Protein AF-0000000079287918 (afdb_homodimer)

pLDDT: mean 84.39, std 10.65, range [35.62, 96.44]

Organism: Patiria miniata (NCBI:txid46514)

Structure (mmCIF, N/CA/C/O backbone):
data_AF-0000000079287918-model_v1
#
loop_
_entity.id
_entity.type
_entity.pdbx_description
1 polymer 'Uncharacterized protein'
#
loop_
_atom_site.group_PDB
_atom_site.id
_atom_site.type_symbol
_atom_site.label_atom_id
_atom_site.label_alt_id
_atom_site.label_comp_id
_atom_site.label_asym_id
_atom_site.label_entity_id
_atom_site.label_seq_id
_atom_site.pdbx_PDB_ins_code
_atom_site.Cartn_x
_atom_site.Cartn_y
_atom_site.Cartn_z
_atom_site.occupancy
_atom_site.B_iso_or_equiv
_atom_site.auth_seq_id
_atom_site.auth_comp_id
_atom_site.auth_asym_id
_atom_site.auth_atom_id
_atom_site.pdbx_PDB_model_num
ATOM 1 N N . MET A 1 1 ? -11.016 22.094 -7.895 1 38.66 1 MET A N 1
ATOM 2 C CA . MET A 1 1 ? -9.719 22.719 -8.133 1 38.66 1 MET A CA 1
ATOM 3 C C . MET A 1 1 ? -8.586 21.797 -7.699 1 38.66 1 MET A C 1
ATOM 5 O O . MET A 1 1 ? -8.375 21.578 -6.504 1 38.66 1 MET A O 1
ATOM 9 N N . THR A 1 2 ? -8.414 20.672 -8.469 1 55.62 2 THR A N 1
ATOM 10 C CA . THR A 1 2 ? -7.309 19.766 -8.188 1 55.62 2 THR A CA 1
ATOM 11 C C . THR A 1 2 ? -5.996 20.531 -8.062 1 55.62 2 THR A C 1
ATOM 13 O O . THR A 1 2 ? -5.621 21.281 -8.977 1 55.62 2 THR A O 1
ATOM 16 N N . ASN A 1 3 ? -5.551 20.844 -6.883 1 74.25 3 ASN A N 1
ATOM 17 C CA . ASN A 1 3 ? -4.273 21.5 -6.625 1 74.25 3 ASN A CA 1
ATOM 18 C C . ASN A 1 3 ? -3.166 20.938 -7.508 1 74.25 3 ASN A C 1
ATOM 20 O O . ASN A 1 3 ? -3.07 19.719 -7.691 1 74.25 3 ASN A O 1
ATOM 24 N N . PRO A 1 4 ? -2.666 21.734 -8.422 1 83.69 4 PRO A N 1
ATOM 25 C CA . PRO A 1 4 ? -1.612 21.297 -9.344 1 83.69 4 PRO A CA 1
ATOM 26 C C . PRO A 1 4 ? -0.567 20.422 -8.664 1 83.69 4 PRO A C 1
ATOM 28 O O . PRO A 1 4 ? 0.032 19.562 -9.312 1 83.69 4 PRO A O 1
ATOM 31 N N . ARG A 1 5 ? -0.405 20.594 -7.461 1 85.5 5 ARG A N 1
ATOM 32 C CA . ARG A 1 5 ? 0.56 19.766 -6.734 1 85.5 5 ARG A CA 1
ATOM 33 C C . ARG A 1 5 ? 0.075 18.328 -6.617 1 85.5 5 ARG A C 1
ATOM 35 O O . ARG A 1 5 ? 0.863 17.391 -6.754 1 85.5 5 ARG A O 1
ATOM 42 N N . MET A 1 6 ? -1.171 18.203 -6.48 1 86.62 6 MET A N 1
ATOM 43 C CA . MET A 1 6 ? -1.747 16.859 -6.41 1 86.62 6 MET A CA 1
ATOM 44 C C . MET A 1 6 ? -1.669 16.156 -7.766 1 86.62 6 MET A C 1
ATOM 46 O O . MET A 1 6 ? -1.392 14.969 -7.836 1 86.62 6 MET A O 1
ATOM 50 N N . ALA A 1 7 ? -1.838 16.938 -8.734 1 88.38 7 ALA A N 1
ATOM 51 C CA . ALA A 1 7 ? -1.789 16.406 -10.086 1 88.38 7 ALA A CA 1
ATOM 52 C C . ALA A 1 7 ? -0.397 15.867 -10.414 1 88.38 7 ALA A C 1
ATOM 54 O O . ALA A 1 7 ? -0.258 14.883 -11.148 1 88.38 7 ALA A O 1
ATOM 55 N N . MET A 1 8 ? 0.578 16.484 -9.891 1 90.62 8 MET A N 1
ATOM 56 C CA . MET A 1 8 ? 1.954 16.078 -10.18 1 90.62 8 MET A CA 1
ATOM 57 C C . MET A 1 8 ? 2.34 14.836 -9.391 1 90.62 8 MET A C 1
ATOM 59 O O . MET A 1 8 ? 3.291 14.141 -9.75 1 90.62 8 MET A O 1
ATOM 63 N N . LEU A 1 9 ? 1.576 14.531 -8.352 1 91 9 LEU A N 1
ATOM 64 C CA . LEU A 1 9 ? 1.867 13.352 -7.547 1 91 9 LEU A CA 1
ATOM 65 C C . LEU A 1 9 ? 1.131 12.133 -8.086 1 91 9 LEU A C 1
ATOM 67 O O . LEU A 1 9 ? 1.458 10.992 -7.73 1 91 9 LEU A O 1
ATOM 71 N N . ILE A 1 10 ? 0.223 12.32 -9.039 1 91.75 10 ILE A N 1
ATOM 72 C CA . ILE A 1 10 ? -0.654 11.273 -9.562 1 91.75 10 ILE A CA 1
ATOM 73 C C . ILE A 1 10 ? 0.179 10.195 -10.25 1 91.75 10 ILE A C 1
ATOM 75 O O . ILE A 1 10 ? -0 9.008 -9.992 1 91.75 10 ILE A O 1
ATOM 79 N N . PRO A 1 11 ? 1.133 10.609 -11.047 1 93.12 11 PRO A N 1
ATOM 80 C CA . PRO A 1 11 ? 1.922 9.578 -11.719 1 93.12 11 PRO A CA 1
ATOM 81 C C . PRO A 1 11 ? 2.715 8.711 -10.75 1 93.12 11 PRO A C 1
ATOM 83 O O . PRO A 1 11 ? 2.883 7.512 -10.977 1 93.12 11 PRO A O 1
ATOM 86 N N . THR A 1 12 ? 3.158 9.273 -9.719 1 92.81 12 THR A N 1
ATOM 87 C CA . THR A 1 12 ? 3.912 8.523 -8.719 1 92.81 12 THR A CA 1
ATOM 88 C C . THR A 1 12 ? 3.002 7.551 -7.973 1 92.81 12 THR A C 1
ATOM 90 O O . THR A 1 12 ? 3.375 6.402 -7.727 1 92.81 12 THR A O 1
ATOM 93 N N . LEU A 1 13 ? 1.815 8.023 -7.734 1 92.5 13 LEU A N 1
ATOM 94 C CA . LEU A 1 13 ? 0.842 7.184 -7.051 1 92.5 13 LEU A CA 1
ATOM 95 C C . LEU A 1 13 ? 0.394 6.035 -7.945 1 92.5 13 LEU A C 1
ATOM 97 O O . LEU A 1 13 ? 0.222 4.906 -7.477 1 92.5 13 LEU A O 1
ATOM 101 N N . LEU A 1 14 ? 0.271 6.391 -9.133 1 92.56 14 LEU A N 1
ATOM 102 C CA . LEU A 1 14 ? -0.089 5.375 -10.117 1 92.56 14 LEU A CA 1
ATOM 103 C C . LEU A 1 14 ? 1.002 4.316 -10.227 1 92.56 14 LEU A C 1
ATOM 105 O O . LEU A 1 14 ? 0.708 3.119 -10.289 1 92.56 14 LEU A O 1
ATOM 109 N N . TYR A 1 15 ? 2.174 4.727 -10.195 1 93.62 15 TYR A N 1
ATOM 110 C CA . TYR A 1 15 ? 3.305 3.812 -10.32 1 93.62 15 TYR A CA 1
ATOM 111 C C . TYR A 1 15 ? 3.361 2.857 -9.133 1 93.62 15 TYR A C 1
ATOM 113 O O . TYR A 1 15 ? 3.729 1.689 -9.289 1 93.62 15 TYR A O 1
ATOM 121 N N . LEU A 1 16 ? 3.059 3.365 -7.965 1 90.56 16 LEU A N 1
ATOM 122 C CA . LEU A 1 16 ? 3.059 2.523 -6.773 1 90.56 16 LEU A CA 1
ATOM 123 C C . LEU A 1 16 ? 2.096 1.352 -6.938 1 90.56 16 LEU A C 1
ATOM 125 O O . LEU A 1 16 ? 2.402 0.229 -6.531 1 90.56 16 LEU A O 1
ATOM 129 N N . GLY A 1 17 ? 1.021 1.649 -7.602 1 90 17 GLY A N 1
ATOM 130 C CA . GLY A 1 17 ? 0.065 0.588 -7.871 1 90 17 GLY A CA 1
ATOM 131 C C . GLY A 1 17 ? 0.541 -0.389 -8.93 1 90 17 GLY A C 1
ATOM 132 O O . GLY A 1 17 ? 0.32 -1.596 -8.812 1 90 17 GLY A O 1
ATOM 133 N N . VAL A 1 18 ? 1.168 0.173 -9.875 1 91 18 VAL A N 1
ATOM 134 C CA . VAL A 1 18 ? 1.713 -0.637 -10.953 1 91 18 VAL A CA 1
ATOM 135 C C . VAL A 1 18 ? 2.773 -1.59 -10.406 1 91 18 VAL A C 1
ATOM 137 O O . VAL A 1 18 ? 2.787 -2.775 -10.742 1 91 18 VAL A O 1
ATOM 140 N N . ASP A 1 19 ? 3.57 -1.088 -9.562 1 89.94 19 ASP A N 1
ATOM 141 C CA . ASP A 1 19 ? 4.645 -1.877 -8.969 1 89.94 19 ASP A CA 1
ATOM 142 C C . ASP A 1 19 ? 4.082 -3.035 -8.141 1 89.94 19 ASP A C 1
ATOM 144 O O . ASP A 1 19 ? 4.586 -4.16 -8.219 1 89.94 19 ASP A O 1
ATOM 148 N N . VAL A 1 20 ? 3.02 -2.777 -7.43 1 82.69 20 VAL A N 1
ATOM 149 C CA . VAL A 1 20 ? 2.441 -3.781 -6.543 1 82.69 20 VAL A CA 1
ATOM 150 C C . VAL A 1 20 ? 1.935 -4.965 -7.359 1 82.69 20 VAL A C 1
ATOM 152 O O . VAL A 1 20 ? 2.225 -6.121 -7.035 1 82.69 20 VAL A O 1
ATOM 155 N N . MET A 1 21 ? 1.26 -4.715 -8.398 1 84.56 21 MET A N 1
ATOM 156 C CA . MET A 1 21 ? 0.684 -5.789 -9.203 1 84.56 21 MET A CA 1
ATOM 157 C C . MET A 1 21 ? 1.732 -6.402 -10.125 1 84.56 21 MET A C 1
ATOM 159 O O . MET A 1 21 ? 1.657 -7.586 -10.461 1 84.56 21 MET A O 1
ATOM 163 N N . PHE A 1 22 ? 2.654 -5.59 -10.5 1 86.75 22 PHE A N 1
ATOM 164 C CA . PHE A 1 22 ? 3.734 -6.133 -11.32 1 86.75 22 PHE A CA 1
ATOM 165 C C . PHE A 1 22 ? 4.539 -7.164 -10.531 1 86.75 22 PHE A C 1
ATOM 167 O O . PHE A 1 22 ? 4.805 -8.258 -11.031 1 86.75 22 PHE A O 1
ATOM 174 N N . MET A 1 23 ? 4.906 -6.84 -9.297 1 84.06 23 MET A N 1
ATOM 175 C CA . MET A 1 23 ? 5.691 -7.727 -8.445 1 84.06 23 MET A CA 1
ATOM 176 C C . MET A 1 23 ? 4.867 -8.93 -8 1 84.06 23 MET A C 1
ATOM 178 O O . MET A 1 23 ? 5.367 -10.055 -7.965 1 84.06 23 MET A O 1
ATOM 182 N N . GLY A 1 24 ? 3.674 -8.711 -7.73 1 77.69 24 GLY A N 1
ATOM 183 C CA . GLY A 1 24 ? 2.822 -9.773 -7.203 1 77.69 24 GLY A CA 1
ATOM 184 C C . GLY A 1 24 ? 2.312 -10.719 -8.273 1 77.69 24 GLY A C 1
ATOM 185 O O . GLY A 1 24 ? 1.97 -11.867 -7.98 1 77.69 24 GLY A O 1
ATOM 186 N N . GLY A 1 25 ? 2.342 -10.32 -9.492 1 79.69 25 GLY A N 1
ATOM 187 C CA . GLY A 1 25 ? 1.777 -11.141 -10.562 1 79.69 25 GLY A CA 1
ATOM 188 C C . GLY A 1 25 ? 2.803 -11.555 -11.594 1 79.69 25 GLY A C 1
ATOM 189 O O . GLY A 1 25 ? 3.363 -12.648 -11.516 1 79.69 25 GLY A O 1
ATOM 190 N N . HIS A 1 26 ? 3.244 -10.609 -12.32 1 77.38 26 HIS A N 1
ATOM 191 C CA . HIS A 1 26 ? 4.09 -10.93 -13.469 1 77.38 26 HIS A CA 1
ATOM 192 C C . HIS A 1 26 ? 5.473 -11.383 -13.023 1 77.38 26 HIS A C 1
ATOM 194 O O . HIS A 1 26 ? 6.012 -12.359 -13.555 1 77.38 26 HIS A O 1
ATOM 200 N N . PHE A 1 27 ? 5.953 -10.695 -12.078 1 82.56 27 PHE A N 1
ATOM 201 C CA . PHE A 1 27 ? 7.27 -11.062 -11.578 1 82.56 27 PHE A CA 1
ATOM 202 C C . PHE A 1 27 ? 7.238 -12.445 -10.938 1 82.56 27 PHE A C 1
ATOM 204 O O . PHE A 1 27 ? 8.117 -13.273 -11.195 1 82.56 27 PHE A O 1
ATOM 211 N N . THR A 1 28 ? 6.289 -12.75 -10.164 1 77.25 28 THR A N 1
ATOM 212 C CA . THR A 1 28 ? 6.176 -14.023 -9.453 1 77.25 28 THR A CA 1
ATOM 213 C C . THR A 1 28 ? 5.852 -15.156 -10.422 1 77.25 28 THR A C 1
ATOM 215 O O . THR A 1 28 ? 6.398 -16.25 -10.297 1 77.25 28 THR A O 1
ATOM 218 N N . LYS A 1 29 ? 5.027 -14.969 -11.375 1 75.75 29 LYS A N 1
ATOM 219 C CA . LYS A 1 29 ? 4.605 -16.016 -12.305 1 75.75 29 LYS A CA 1
ATOM 220 C C . LYS A 1 29 ? 5.695 -16.312 -13.328 1 75.75 29 LYS A C 1
ATOM 222 O O . LYS A 1 29 ? 6.082 -17.469 -13.508 1 75.75 29 LYS A O 1
ATOM 227 N N . PHE A 1 30 ? 6.305 -15.297 -13.891 1 76.12 30 PHE A N 1
ATOM 228 C CA . PHE A 1 30 ? 7.172 -15.5 -15.039 1 76.12 30 PHE A CA 1
ATOM 229 C C . PHE A 1 30 ? 8.633 -15.586 -14.609 1 76.12 30 PHE A C 1
ATOM 231 O O . PHE A 1 30 ? 9.414 -16.328 -15.203 1 76.12 30 PHE A O 1
ATOM 238 N N . PHE A 1 31 ? 8.93 -14.914 -13.586 1 78.56 31 PHE A N 1
ATOM 239 C CA . PHE A 1 31 ? 10.344 -14.875 -13.234 1 78.56 31 PHE A CA 1
ATOM 240 C C . PHE A 1 31 ? 10.656 -15.883 -12.133 1 78.56 31 PHE A C 1
ATOM 242 O O . PHE A 1 31 ? 11.711 -16.516 -12.148 1 78.56 31 PHE A O 1
ATOM 249 N N . VAL A 1 32 ? 9.805 -16.062 -11.242 1 78.94 32 VAL A N 1
ATOM 250 C CA . VAL A 1 32 ? 10.094 -16.953 -10.125 1 78.94 32 VAL A CA 1
ATOM 251 C C . VAL A 1 32 ? 9.422 -18.312 -10.367 1 78.94 32 VAL A C 1
ATOM 253 O O . VAL A 1 32 ? 10.07 -19.359 -10.25 1 78.94 32 VAL A O 1
ATOM 256 N N . GLY A 1 33 ? 8.156 -18.312 -10.766 1 77.25 33 GLY A N 1
ATOM 257 C CA . GLY A 1 33 ? 7.395 -19.547 -10.945 1 77.25 33 GLY A CA 1
ATOM 258 C C . GLY A 1 33 ? 7.938 -20.422 -12.055 1 77.25 33 GLY A C 1
ATOM 259 O O . GLY A 1 33 ? 8.133 -21.625 -11.867 1 77.25 33 GLY A O 1
ATOM 260 N N . CYS A 1 34 ? 8.219 -19.891 -13.164 1 73.94 34 CYS A N 1
ATOM 261 C CA . CYS A 1 34 ? 8.664 -20.656 -14.32 1 73.94 34 CYS A CA 1
ATOM 262 C C . CYS A 1 34 ? 10.125 -21.078 -14.164 1 73.94 34 CYS A C 1
ATOM 264 O O . CYS A 1 34 ? 10.562 -22.047 -14.773 1 73.94 34 CYS A O 1
ATOM 266 N N . THR A 1 35 ? 10.859 -20.359 -13.359 1 77.62 35 THR A N 1
ATOM 267 C CA . THR A 1 35 ? 12.289 -20.641 -13.266 1 77.62 35 THR A CA 1
ATOM 268 C C . THR A 1 35 ? 12.578 -21.609 -12.117 1 77.62 35 THR A C 1
ATOM 270 O O . THR A 1 35 ? 13.359 -22.547 -12.266 1 77.62 35 THR A O 1
ATOM 273 N N . ARG A 1 36 ? 12.07 -21.297 -10.914 1 79.62 36 ARG A N 1
ATOM 274 C CA . ARG A 1 36 ? 12.453 -22.047 -9.727 1 79.62 36 ARG A CA 1
ATOM 275 C C . ARG A 1 36 ? 11.25 -22.75 -9.109 1 79.62 36 ARG A C 1
ATOM 277 O O . ARG A 1 36 ? 11.398 -23.547 -8.188 1 79.62 36 ARG A O 1
ATOM 284 N N . GLY A 1 37 ? 10.141 -22.484 -9.672 1 73.25 37 GLY A N 1
ATOM 285 C CA . GLY A 1 37 ? 8.953 -23.141 -9.148 1 73.25 37 GLY A CA 1
ATOM 286 C C . GLY A 1 37 ? 8.148 -22.266 -8.211 1 73.25 37 GLY A C 1
ATOM 287 O O . GLY A 1 37 ? 8.641 -21.25 -7.73 1 73.25 37 GLY A O 1
ATOM 288 N N . ILE A 1 38 ? 6.957 -22.562 -7.879 1 68.31 38 ILE A N 1
ATOM 289 C CA . ILE A 1 38 ? 5.984 -21.812 -7.105 1 68.31 38 ILE A CA 1
ATOM 290 C C . ILE A 1 38 ? 6.367 -21.828 -5.629 1 68.31 38 ILE A C 1
ATOM 292 O O . ILE A 1 38 ? 6.051 -20.891 -4.887 1 68.31 38 ILE A O 1
ATOM 296 N N . GLU A 1 39 ? 7.199 -22.891 -5.281 1 72 39 GLU A N 1
ATOM 297 C CA . GLU A 1 39 ? 7.559 -23.047 -3.873 1 72 39 GLU A CA 1
ATOM 298 C C . GLU A 1 39 ? 8.508 -21.938 -3.424 1 72 39 GLU A C 1
ATOM 300 O O . GLU A 1 39 ? 8.539 -21.578 -2.244 1 72 39 GLU A O 1
ATOM 305 N N . VAL A 1 40 ? 9.211 -21.438 -4.395 1 80.12 40 VAL A N 1
ATOM 306 C CA . VAL A 1 40 ? 10.234 -20.469 -4.027 1 80.12 40 VAL A CA 1
ATOM 307 C C . VAL A 1 40 ? 9.656 -19.047 -4.098 1 80.12 40 VAL A C 1
ATOM 309 O O . VAL A 1 40 ? 10.305 -18.094 -3.676 1 80.12 40 VAL A O 1
ATOM 312 N N . VAL A 1 41 ? 8.422 -18.875 -4.523 1 79.69 41 VAL A N 1
ATOM 313 C CA . VAL A 1 41 ? 7.773 -17.578 -4.688 1 79.69 41 VAL A CA 1
ATOM 314 C C . VAL A 1 41 ? 7.637 -16.906 -3.33 1 79.69 41 VAL A C 1
ATOM 316 O O . VAL A 1 41 ? 7.926 -15.703 -3.197 1 79.69 41 VAL A O 1
ATOM 319 N N . GLY A 1 42 ? 7.219 -17.688 -2.334 1 77.25 42 GLY A N 1
ATOM 320 C CA . GLY A 1 42 ? 7.047 -17.125 -1.004 1 77.25 42 GLY A CA 1
ATOM 321 C C . GLY A 1 42 ? 8.336 -16.578 -0.412 1 77.25 42 GLY A C 1
ATOM 322 O O . GLY A 1 42 ? 8.336 -15.531 0.231 1 77.25 42 GLY A O 1
ATOM 323 N N . TYR A 1 43 ? 9.414 -17.188 -0.736 1 81.69 43 TYR A N 1
ATOM 324 C CA . TYR A 1 43 ? 10.703 -16.781 -0.191 1 81.69 43 TYR A CA 1
ATOM 325 C C . TYR A 1 43 ? 11.172 -15.469 -0.82 1 81.69 43 TYR A C 1
ATOM 327 O O . TYR A 1 43 ? 11.672 -14.578 -0.125 1 81.69 43 TYR A O 1
ATOM 335 N N . VAL A 1 44 ? 10.992 -15.391 -2.033 1 85.44 44 VAL A N 1
ATOM 336 C CA . VAL A 1 44 ? 11.422 -14.195 -2.756 1 85.44 44 VAL A CA 1
ATOM 337 C C . VAL A 1 44 ? 10.586 -13 -2.324 1 85.44 44 VAL A C 1
ATOM 339 O O . VAL A 1 44 ? 11.117 -11.914 -2.068 1 85.44 44 VAL A O 1
ATOM 342 N N . MET A 1 45 ? 9.305 -13.289 -2.113 1 84.56 45 MET A N 1
ATOM 343 C CA . MET A 1 45 ? 8.414 -12.203 -1.719 1 84.56 45 MET A CA 1
ATOM 344 C C . MET A 1 45 ? 8.68 -11.781 -0.278 1 84.56 45 MET A C 1
ATOM 346 O O . MET A 1 45 ? 8.508 -10.609 0.072 1 84.56 45 MET A O 1
ATOM 350 N N . MET A 1 46 ? 9.031 -12.727 0.528 1 87 46 MET A N 1
ATOM 351 C CA . MET A 1 46 ? 9.398 -12.406 1.903 1 87 46 MET A CA 1
ATOM 352 C C . MET A 1 46 ? 10.648 -11.523 1.941 1 87 46 MET A C 1
ATOM 354 O O . MET A 1 46 ? 10.727 -10.586 2.738 1 87 46 MET A O 1
ATOM 358 N N . GLY A 1 47 ? 11.562 -11.859 1.078 1 87.44 47 GLY A N 1
ATOM 359 C CA . GLY A 1 47 ? 12.758 -11.031 0.997 1 87.44 47 GLY A CA 1
ATOM 360 C C . GLY A 1 47 ? 12.469 -9.594 0.597 1 87.44 47 GLY A C 1
ATOM 361 O O . GLY A 1 47 ? 13.031 -8.664 1.168 1 87.44 47 GLY A O 1
ATOM 362 N N . SER A 1 48 ? 11.617 -9.453 -0.296 1 90.25 48 SER A N 1
ATOM 363 C CA . SER A 1 48 ? 11.227 -8.117 -0.737 1 90.25 48 SER A CA 1
ATOM 364 C C . SER A 1 48 ? 10.523 -7.352 0.378 1 90.25 48 SER A C 1
ATOM 366 O O . SER A 1 48 ? 10.773 -6.156 0.566 1 90.25 48 SER A O 1
ATOM 368 N N . SER A 1 49 ? 9.703 -8.016 1.132 1 88.5 49 SER A N 1
ATOM 369 C CA . SER A 1 49 ? 8.945 -7.375 2.201 1 88.5 49 SER A CA 1
ATOM 370 C C . SER A 1 49 ? 9.852 -6.969 3.357 1 88.5 49 SER A C 1
ATOM 372 O O . SER A 1 49 ? 9.703 -5.879 3.912 1 88.5 49 SER A O 1
ATOM 374 N N . VAL A 1 50 ? 10.742 -7.824 3.66 1 90.56 50 VAL A N 1
ATOM 375 C CA . VAL A 1 50 ? 11.68 -7.535 4.742 1 90.56 50 VAL A CA 1
ATOM 376 C C . VAL A 1 50 ? 12.57 -6.359 4.355 1 90.56 50 VAL A C 1
ATOM 378 O O . VAL A 1 50 ? 12.812 -5.461 5.168 1 90.56 50 VAL A O 1
ATOM 381 N N . SER A 1 51 ? 12.977 -6.406 3.199 1 93.31 51 SER A N 1
ATOM 382 C CA . SER A 1 51 ? 13.797 -5.301 2.719 1 93.31 51 SER A CA 1
ATOM 383 C C . SER A 1 51 ? 13.031 -3.984 2.748 1 93.31 51 SER A C 1
ATOM 385 O O . SER A 1 51 ? 13.578 -2.945 3.127 1 93.31 51 SER A O 1
ATOM 387 N N . SER A 1 52 ? 11.789 -4.051 2.326 1 92.19 52 SER A N 1
ATOM 388 C CA . SER A 1 52 ? 10.945 -2.859 2.361 1 92.19 52 SER A CA 1
ATOM 389 C C . SER A 1 52 ? 10.766 -2.35 3.787 1 92.19 52 SER A C 1
ATOM 391 O O . SER A 1 52 ? 10.727 -1.14 4.02 1 92.19 52 SER A O 1
ATOM 393 N N . CYS A 1 53 ? 10.734 -3.273 4.719 1 90.56 53 CYS A N 1
ATOM 394 C CA . CYS A 1 53 ? 10.57 -2.922 6.125 1 90.56 53 CYS A CA 1
ATOM 395 C C . CYS A 1 53 ? 11.789 -2.166 6.641 1 90.56 53 CYS A C 1
ATOM 397 O O . CYS A 1 53 ? 11.656 -1.075 7.199 1 90.56 53 CYS A O 1
ATOM 399 N N . ILE A 1 54 ? 12.781 -2.691 6.379 1 91.81 54 ILE A N 1
ATOM 400 C CA . ILE A 1 54 ? 14.031 -2.117 6.875 1 91.81 54 ILE A CA 1
ATOM 401 C C . ILE A 1 54 ? 14.281 -0.771 6.203 1 91.81 54 ILE A C 1
ATOM 403 O O . ILE A 1 54 ? 14.609 0.214 6.867 1 91.81 54 ILE A O 1
ATOM 407 N N . SER A 1 55 ? 14.102 -0.729 5.004 1 93.69 55 SER A N 1
ATOM 408 C CA . SER A 1 55 ? 14.375 0.49 4.25 1 93.69 55 SER A CA 1
ATOM 409 C C . SER A 1 55 ? 13.406 1.605 4.641 1 93.69 55 SER A C 1
ATOM 411 O O . SER A 1 55 ? 1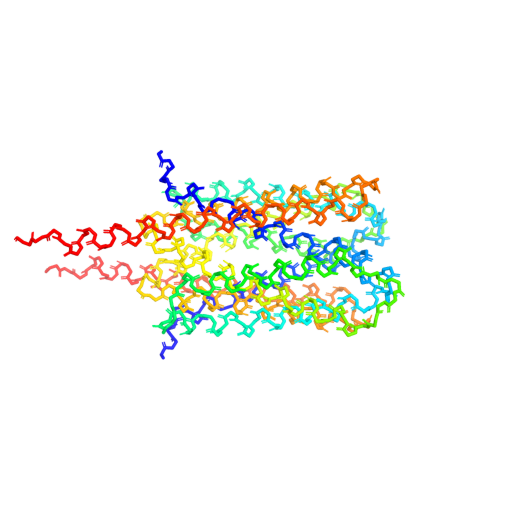3.805 2.77 4.734 1 93.69 55 SER A O 1
ATOM 413 N N . SER A 1 56 ? 12.164 1.279 4.855 1 91.12 56 SER A N 1
ATOM 414 C CA . SER A 1 56 ? 11.188 2.295 5.227 1 91.12 56 SER A CA 1
ATOM 415 C C . SER A 1 56 ? 11.539 2.941 6.559 1 91.12 56 SER A C 1
ATOM 417 O O . SER A 1 56 ? 11.406 4.156 6.719 1 91.12 56 SER A O 1
ATOM 419 N N . PHE A 1 57 ? 11.953 2.129 7.445 1 89 57 PHE A N 1
ATOM 420 C CA . PHE A 1 57 ? 12.359 2.645 8.75 1 89 57 PHE A CA 1
ATOM 421 C C . PHE A 1 57 ? 13.578 3.551 8.617 1 89 57 PHE A C 1
ATOM 423 O O . PHE A 1 57 ? 13.633 4.609 9.242 1 89 57 PHE A O 1
ATOM 430 N N . LEU A 1 58 ? 14.375 3.188 7.785 1 90.25 58 LEU A N 1
ATOM 431 C CA . LEU A 1 58 ? 15.609 3.943 7.586 1 90.25 58 LEU A CA 1
ATOM 432 C C . LEU A 1 58 ? 15.328 5.242 6.836 1 90.25 58 LEU A C 1
ATOM 434 O O . LEU A 1 58 ? 15.867 6.297 7.188 1 90.25 58 LEU A O 1
ATOM 438 N N . ILE A 1 59 ? 14.531 5.18 5.914 1 90.94 59 ILE A N 1
ATOM 439 C CA . ILE A 1 59 ? 14.227 6.352 5.098 1 90.94 59 ILE A CA 1
ATOM 440 C C . ILE A 1 59 ? 13.477 7.383 5.941 1 90.94 59 ILE A C 1
ATOM 442 O O . ILE A 1 59 ? 13.719 8.586 5.816 1 90.94 59 ILE A O 1
ATOM 446 N N . GLY A 1 60 ? 12.594 6.871 6.785 1 84.62 60 GLY A N 1
ATOM 447 C CA . GLY A 1 60 ? 11.891 7.781 7.68 1 84.62 60 GLY A CA 1
ATOM 448 C C . GLY A 1 60 ? 12.82 8.562 8.586 1 84.62 60 GLY A C 1
ATOM 449 O O . GLY A 1 60 ? 12.586 9.742 8.859 1 84.62 60 GLY A O 1
ATOM 450 N N . ARG A 1 61 ? 13.844 7.934 8.961 1 85 61 ARG A N 1
ATOM 451 C CA . ARG A 1 61 ? 14.805 8.578 9.844 1 85 61 ARG A CA 1
ATOM 452 C C . ARG A 1 61 ? 15.805 9.414 9.047 1 85 61 ARG A C 1
ATOM 454 O O . ARG A 1 61 ? 16.234 10.477 9.5 1 85 61 ARG A O 1
ATOM 461 N N . LEU A 1 62 ? 16.078 8.961 7.902 1 88.56 62 LEU A N 1
ATOM 462 C CA . LEU A 1 62 ? 17.078 9.617 7.066 1 88.56 62 LEU A CA 1
ATOM 463 C C . LEU A 1 62 ? 16.531 10.898 6.461 1 88.56 62 LEU A C 1
ATOM 465 O O . LEU A 1 62 ? 17.312 11.781 6.066 1 88.56 62 LEU A O 1
ATOM 469 N N . MET A 1 63 ? 15.227 10.969 6.371 1 85.5 63 MET A N 1
ATOM 470 C CA . MET A 1 63 ? 14.594 12.148 5.773 1 85.5 63 MET A CA 1
ATOM 471 C C . MET A 1 63 ? 14.844 13.391 6.617 1 85.5 63 MET A C 1
ATOM 473 O O . MET A 1 63 ? 14.664 14.516 6.148 1 85.5 63 MET A O 1
ATOM 477 N N . LYS A 1 64 ? 15.359 13.219 7.895 1 80.69 64 LYS A N 1
ATOM 478 C CA . LYS A 1 64 ? 15.703 14.344 8.75 1 80.69 64 LYS A CA 1
ATOM 479 C C . LYS A 1 64 ? 17.062 14.938 8.367 1 80.69 64 LYS A C 1
ATOM 481 O O . LYS A 1 64 ? 17.297 16.125 8.555 1 80.69 64 LYS A O 1
ATOM 486 N N . CYS A 1 65 ? 17.906 14.055 7.809 1 85.38 65 CYS A N 1
ATOM 487 C CA . CYS A 1 65 ? 19.266 14.5 7.504 1 85.38 65 CYS A CA 1
ATOM 488 C C . CYS A 1 65 ? 19.469 14.625 6 1 85.38 65 CYS A C 1
ATOM 490 O O . CYS A 1 65 ? 20.328 15.391 5.551 1 85.38 65 CYS A O 1
ATOM 492 N N . VAL A 1 66 ? 18.734 13.836 5.234 1 84.69 66 VAL A N 1
ATOM 493 C CA . VAL A 1 66 ? 18.891 13.812 3.783 1 84.69 66 VAL A CA 1
ATOM 494 C C . VAL A 1 66 ? 17.656 14.406 3.117 1 84.69 66 VAL A C 1
ATOM 496 O O . VAL A 1 66 ? 16.547 14.258 3.621 1 84.69 66 VAL A O 1
ATOM 499 N N . SER A 1 67 ? 17.922 15.148 2.094 1 86.25 67 SER A N 1
ATOM 500 C CA . SER A 1 67 ? 16.797 15.75 1.369 1 86.25 67 SER A CA 1
ATOM 501 C C . SER A 1 67 ? 15.898 14.68 0.758 1 86.25 67 SER A C 1
ATOM 503 O O . SER A 1 67 ? 16.375 13.633 0.317 1 86.25 67 SER A O 1
ATOM 505 N N . ARG A 1 68 ? 14.578 14.805 0.798 1 86.5 68 ARG A N 1
ATOM 506 C CA . ARG A 1 68 ? 13.578 13.914 0.218 1 86.5 68 ARG A CA 1
ATOM 507 C C . ARG A 1 68 ? 13.852 13.672 -1.262 1 86.5 68 ARG A C 1
ATOM 509 O O . ARG A 1 68 ? 13.672 12.555 -1.758 1 86.5 68 ARG A O 1
ATOM 516 N N . PHE A 1 69 ? 14.398 14.68 -1.829 1 88.75 69 PHE A N 1
ATOM 517 C CA . PHE A 1 69 ? 14.688 14.602 -3.256 1 88.75 69 PHE A CA 1
ATOM 518 C C . PHE A 1 69 ? 15.75 13.547 -3.539 1 88.75 69 PHE A C 1
ATOM 520 O O . PHE A 1 69 ? 15.602 12.734 -4.453 1 88.75 69 PHE A O 1
ATOM 527 N N . ALA A 1 70 ? 16.688 13.57 -2.762 1 90.38 70 ALA A N 1
ATOM 528 C CA . ALA A 1 70 ? 17.797 12.641 -2.955 1 90.38 70 ALA A CA 1
ATOM 5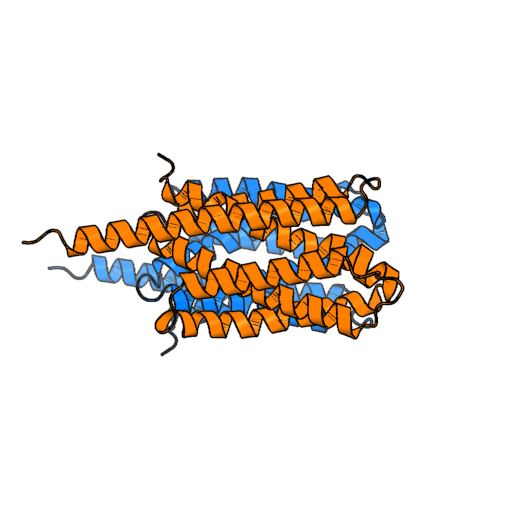29 C C . ALA A 1 70 ? 17.344 11.195 -2.742 1 90.38 70 ALA A C 1
ATOM 531 O O . ALA A 1 70 ? 17.672 10.312 -3.535 1 90.38 70 ALA A O 1
ATOM 532 N N . LEU A 1 71 ? 16.578 10.992 -1.771 1 91.44 71 LEU A N 1
ATOM 533 C CA . LEU A 1 71 ? 16.125 9.641 -1.445 1 91.44 71 LEU A CA 1
ATOM 534 C C . LEU A 1 71 ? 15.164 9.117 -2.512 1 91.44 71 LEU A C 1
ATOM 536 O O . LEU A 1 71 ? 15.188 7.934 -2.848 1 91.44 71 LEU A O 1
ATOM 540 N N . PHE A 1 72 ? 14.367 9.977 -3.041 1 93.12 72 PHE A N 1
ATOM 541 C CA . PHE A 1 72 ? 13.43 9.602 -4.094 1 93.12 72 PHE A CA 1
ATOM 542 C C . PHE A 1 72 ? 14.164 9.188 -5.359 1 93.12 72 PHE A C 1
ATOM 544 O O . PHE A 1 72 ? 13.812 8.195 -6 1 93.12 72 PHE A O 1
ATOM 551 N N . ILE A 1 73 ? 15.203 9.898 -5.684 1 92.56 73 ILE A N 1
ATOM 552 C CA . ILE A 1 73 ? 15.969 9.633 -6.902 1 92.56 73 ILE A CA 1
ATOM 553 C C . ILE A 1 73 ? 16.75 8.328 -6.75 1 92.56 73 ILE A C 1
ATOM 555 O O . ILE A 1 73 ? 16.828 7.535 -7.691 1 92.56 73 ILE A O 1
ATOM 559 N N . ILE A 1 74 ? 17.25 8.148 -5.598 1 93.44 74 ILE A N 1
ATOM 560 C CA . ILE A 1 74 ? 17.984 6.914 -5.344 1 93.44 74 ILE A CA 1
ATOM 561 C C . ILE A 1 74 ? 17.047 5.715 -5.457 1 93.44 74 ILE A C 1
ATOM 563 O O . ILE A 1 74 ? 17.406 4.699 -6.062 1 93.44 74 ILE A O 1
ATOM 567 N N . GLY A 1 75 ? 15.906 5.863 -4.887 1 94.12 75 GLY A N 1
ATOM 568 C CA . GLY A 1 75 ? 14.922 4.801 -4.996 1 94.12 75 GLY A CA 1
ATOM 569 C C . GLY A 1 75 ? 14.477 4.547 -6.426 1 94.12 75 GLY A C 1
ATOM 570 O O . GLY A 1 75 ? 14.422 3.396 -6.871 1 94.12 75 GLY A O 1
ATOM 571 N N . GLY A 1 76 ? 14.203 5.594 -7.129 1 95.06 76 GLY A N 1
ATOM 572 C CA . GLY A 1 76 ? 13.789 5.473 -8.516 1 95.06 76 GLY A CA 1
ATOM 573 C C . GLY A 1 76 ? 14.867 4.871 -9.406 1 95.06 76 GLY A C 1
ATOM 574 O O . GLY A 1 76 ? 14.57 4.043 -10.266 1 95.06 76 GLY A O 1
ATOM 575 N N . ALA A 1 77 ? 16.016 5.297 -9.148 1 95.25 77 ALA A N 1
ATOM 576 C CA . ALA A 1 77 ? 17.141 4.789 -9.938 1 95.25 77 ALA A CA 1
ATOM 577 C C . ALA A 1 77 ? 17.359 3.303 -9.68 1 95.25 77 ALA A C 1
ATOM 579 O O . ALA A 1 77 ? 17.656 2.543 -10.602 1 95.25 77 ALA A O 1
ATOM 580 N N . THR A 1 78 ? 17.297 2.924 -8.453 1 96.12 78 THR A N 1
ATOM 581 C CA . THR A 1 78 ? 17.438 1.514 -8.102 1 96.12 78 THR A CA 1
ATOM 582 C C . THR A 1 78 ? 16.375 0.674 -8.812 1 96.12 78 THR A C 1
ATOM 584 O O . THR A 1 78 ? 16.688 -0.394 -9.344 1 96.12 78 THR A O 1
ATOM 587 N N . TYR A 1 79 ? 15.164 1.176 -8.805 1 96.44 79 TYR A N 1
ATOM 588 C CA . TYR A 1 79 ? 14.086 0.448 -9.461 1 96.44 79 TYR A CA 1
ATOM 589 C C . TYR A 1 79 ? 14.352 0.325 -10.961 1 96.44 79 TYR A C 1
ATOM 591 O O . TYR A 1 79 ? 14.141 -0.738 -11.547 1 96.44 79 TYR A O 1
ATOM 599 N N . LEU A 1 80 ? 14.805 1.393 -11.539 1 95.06 80 LEU A N 1
ATOM 600 C CA . LEU A 1 80 ? 15.094 1.396 -12.969 1 95.06 80 LEU A CA 1
ATOM 601 C C . LEU A 1 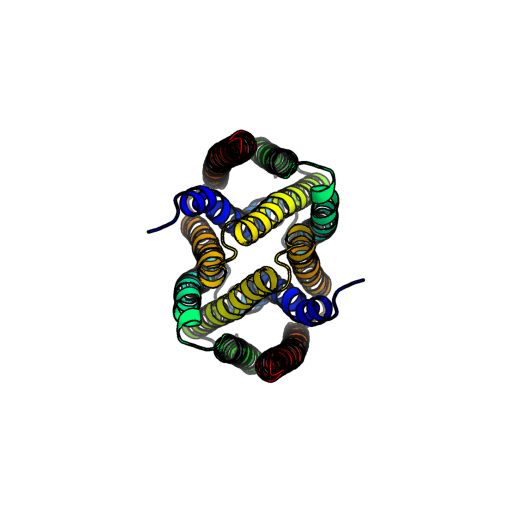80 ? 16.188 0.382 -13.297 1 95.06 80 LEU A C 1
ATOM 603 O O . LEU A 1 80 ? 16.094 -0.327 -14.305 1 95.06 80 LEU A O 1
ATOM 607 N N . LEU A 1 81 ? 17.125 0.316 -12.469 1 95.06 81 LEU A N 1
ATOM 608 C CA . LEU A 1 81 ? 18.219 -0.625 -12.664 1 95.06 81 LEU A CA 1
ATOM 609 C C . LEU A 1 81 ? 17.719 -2.064 -12.625 1 95.06 81 LEU A C 1
ATOM 611 O O . LEU A 1 81 ? 18.141 -2.898 -13.43 1 95.06 81 LEU A O 1
ATOM 615 N N . VAL A 1 82 ? 16.844 -2.377 -11.727 1 94 82 VAL A N 1
ATOM 616 C CA . VAL A 1 82 ? 16.297 -3.723 -11.594 1 94 82 VAL A CA 1
ATOM 617 C C . VAL A 1 82 ? 15.469 -4.074 -12.828 1 94 82 VAL A C 1
ATOM 619 O O . VAL A 1 82 ? 15.555 -5.191 -13.344 1 94 82 VAL A O 1
ATOM 622 N N . LEU A 1 83 ? 14.688 -3.092 -13.328 1 93.69 83 LEU A N 1
ATOM 623 C CA . LEU A 1 83 ? 13.859 -3.328 -14.508 1 93.69 83 LEU A CA 1
ATOM 624 C C . LEU A 1 83 ? 14.727 -3.604 -15.734 1 93.69 83 LEU A C 1
ATOM 626 O O . LEU A 1 83 ? 14.422 -4.496 -16.531 1 93.69 83 LEU A O 1
ATOM 630 N N . VAL A 1 84 ? 15.758 -2.855 -15.867 1 93.12 84 VAL A N 1
ATOM 631 C CA . VAL A 1 84 ? 16.688 -3.066 -16.984 1 93.12 84 VAL A CA 1
ATOM 632 C C . VAL A 1 84 ? 17.344 -4.438 -16.844 1 93.12 84 VAL A C 1
ATOM 634 O O . VAL A 1 84 ? 17.5 -5.152 -17.844 1 93.12 84 VAL A O 1
ATOM 637 N N . PHE A 1 85 ? 17.703 -4.77 -15.633 1 90.56 85 PHE A N 1
ATOM 638 C CA . PHE A 1 85 ? 18.312 -6.074 -15.383 1 90.56 85 PHE A CA 1
ATOM 639 C C . PHE A 1 85 ? 17.328 -7.191 -15.734 1 90.56 85 PHE A C 1
ATOM 641 O O . PHE A 1 85 ? 17.734 -8.219 -16.297 1 90.56 85 PHE A O 1
ATOM 648 N N . MET A 1 86 ? 16.094 -7.027 -15.469 1 88.25 86 MET A N 1
ATOM 649 C CA . MET A 1 86 ? 15.078 -8.023 -15.766 1 88.25 86 MET A CA 1
ATOM 650 C C . MET A 1 86 ? 14.891 -8.172 -17.281 1 88.25 86 MET A C 1
ATOM 652 O O . MET A 1 86 ? 14.562 -9.258 -17.766 1 88.25 86 MET A O 1
ATOM 656 N N . LEU A 1 87 ? 15.078 -7.109 -18.016 1 86.75 87 LEU A N 1
ATOM 657 C CA . LEU A 1 87 ? 14.914 -7.129 -19.469 1 86.75 87 LEU A CA 1
ATOM 658 C C . LEU A 1 87 ? 16.078 -7.855 -20.141 1 86.75 87 LEU A C 1
ATOM 660 O O . LEU A 1 87 ? 15.906 -8.484 -21.188 1 86.75 87 LEU A O 1
ATOM 664 N N . VAL A 1 88 ? 17.203 -7.734 -19.516 1 83.75 88 VAL A N 1
ATOM 665 C CA . VAL A 1 88 ? 18.391 -8.297 -20.125 1 83.75 88 VAL A CA 1
ATOM 666 C C . VAL A 1 88 ? 18.656 -9.695 -19.594 1 83.75 88 VAL A C 1
ATOM 668 O O . VAL A 1 88 ? 19.25 -10.531 -20.266 1 83.75 88 VAL A O 1
ATOM 671 N N . TRP A 1 89 ? 18.203 -9.891 -18.375 1 75.81 89 TRP A N 1
ATOM 672 C CA . TRP A 1 89 ? 18.5 -11.156 -17.719 1 75.81 89 TRP A CA 1
ATOM 673 C C . TRP A 1 89 ? 17.594 -12.266 -18.234 1 75.81 89 TRP A C 1
ATOM 675 O O . TRP A 1 89 ? 16.391 -12.078 -18.406 1 75.81 89 TRP A O 1
ATOM 685 N N . ASP A 1 90 ? 18.203 -13.383 -18.625 1 68.25 90 ASP A N 1
ATOM 686 C CA . ASP A 1 90 ? 17.5 -14.57 -19.078 1 68.25 90 ASP A CA 1
ATOM 687 C C . ASP A 1 90 ? 17.109 -15.461 -17.906 1 68.25 90 ASP A C 1
ATOM 689 O O . ASP A 1 90 ? 17.969 -15.938 -17.156 1 68.25 90 ASP A O 1
ATOM 693 N N . PRO A 1 91 ? 15.812 -15.531 -17.531 1 64.94 91 PRO A N 1
ATOM 694 C CA . PRO A 1 91 ? 15.328 -16.297 -16.391 1 64.94 91 PRO A CA 1
ATOM 695 C C . PRO A 1 91 ? 15.766 -17.766 -16.422 1 64.94 91 PRO A C 1
ATOM 697 O O . PRO A 1 91 ? 15.844 -18.422 -15.383 1 64.94 91 PRO A O 1
ATOM 700 N N . ASP A 1 92 ? 15.969 -18.359 -17.547 1 60.38 92 ASP A N 1
ATOM 701 C CA . ASP A 1 92 ? 16.328 -19.766 -17.672 1 60.38 92 ASP A CA 1
ATOM 702 C C . ASP A 1 92 ? 17.656 -20.062 -16.984 1 60.38 92 ASP A C 1
ATOM 704 O O . ASP A 1 92 ? 17.891 -21.172 -16.531 1 60.38 92 ASP A O 1
ATOM 708 N N . GLN A 1 93 ? 18.453 -19.031 -16.953 1 58.47 93 GLN A N 1
ATOM 709 C CA . GLN A 1 93 ? 19.781 -19.328 -16.469 1 58.47 93 GLN A CA 1
ATOM 710 C C . GLN A 1 93 ? 19.984 -18.797 -15.047 1 58.47 93 GLN A C 1
ATOM 712 O O . GLN A 1 93 ? 21.062 -18.938 -14.469 1 58.47 93 GLN A O 1
ATOM 717 N N . GLY A 1 94 ? 18.875 -18.375 -14.523 1 60.69 94 GLY A N 1
ATOM 718 C CA . GLY A 1 94 ? 19.203 -17.531 -13.383 1 60.69 94 GLY A CA 1
ATOM 719 C C . GLY A 1 94 ? 19.094 -18.25 -12.055 1 60.69 94 GLY A C 1
ATOM 720 O O . GLY A 1 94 ? 18.422 -19.281 -11.969 1 60.69 94 GLY A O 1
ATOM 721 N N . ARG A 1 95 ? 20.203 -18.188 -11.234 1 72.81 95 ARG A N 1
ATOM 722 C CA . ARG A 1 95 ? 20.297 -18.688 -9.859 1 72.81 95 ARG A CA 1
ATOM 723 C C . ARG A 1 95 ? 19.312 -17.953 -8.953 1 72.81 95 ARG A C 1
ATOM 725 O O . ARG A 1 95 ? 18.906 -16.828 -9.234 1 72.81 95 ARG A O 1
ATOM 732 N N . LEU A 1 96 ? 18.781 -18.594 -8.039 1 79.81 96 LEU A N 1
ATOM 733 C CA . LEU A 1 96 ? 17.844 -18.125 -7.016 1 79.81 96 LEU A CA 1
ATOM 734 C C . LEU A 1 96 ? 18.328 -16.812 -6.418 1 79.81 96 LEU A C 1
ATOM 736 O O . LEU A 1 96 ? 17.531 -15.938 -6.094 1 79.81 96 LEU A O 1
ATOM 740 N N . TRP A 1 97 ? 19.625 -16.688 -6.453 1 82.69 97 TRP A N 1
ATOM 741 C CA . TRP A 1 97 ? 20.172 -15.516 -5.789 1 82.69 97 TRP A CA 1
ATOM 742 C C . TRP A 1 97 ? 19.906 -14.258 -6.609 1 82.69 97 TRP A C 1
ATOM 744 O O . TRP A 1 97 ? 19.688 -13.18 -6.055 1 82.69 97 TRP A O 1
ATOM 754 N N . HIS A 1 98 ? 19.812 -14.32 -7.906 1 87.31 98 HIS A N 1
ATOM 755 C CA . HIS A 1 98 ? 19.484 -13.172 -8.75 1 87.31 98 HIS A CA 1
ATOM 756 C C . HIS A 1 98 ? 18.062 -12.703 -8.516 1 87.31 98 HIS A C 1
ATOM 758 O O . HIS A 1 98 ? 17.781 -11.5 -8.477 1 87.31 98 HIS A O 1
ATOM 764 N N . LEU A 1 99 ? 17.25 -13.648 -8.219 1 87.94 99 LEU A N 1
ATOM 765 C CA . LEU A 1 99 ? 15.844 -13.32 -8.016 1 87.94 99 LEU A CA 1
ATOM 766 C C . LEU A 1 99 ? 15.633 -12.656 -6.66 1 87.94 99 LEU A C 1
ATOM 768 O O . LEU A 1 99 ? 14.875 -11.688 -6.555 1 87.94 99 LEU A O 1
ATOM 772 N N . VAL A 1 100 ? 16.391 -13.164 -5.746 1 88.12 100 VAL A N 1
ATOM 773 C CA . VAL A 1 100 ? 16.281 -12.609 -4.402 1 88.12 100 VAL A CA 1
ATOM 774 C C . VAL A 1 100 ? 16.875 -11.195 -4.379 1 88.12 100 VAL A C 1
ATOM 776 O O . VAL A 1 100 ? 16.328 -10.297 -3.736 1 88.12 100 VAL A O 1
ATOM 779 N N . LEU A 1 101 ? 17.844 -11.023 -5.078 1 90.19 101 LEU A N 1
ATOM 780 C CA . LEU A 1 101 ? 18.484 -9.711 -5.148 1 90.19 101 LEU A CA 1
ATOM 781 C C . LEU A 1 101 ? 17.562 -8.703 -5.836 1 90.19 101 LEU A C 1
ATOM 783 O O . LEU A 1 101 ? 17.469 -7.551 -5.402 1 90.19 101 LEU A O 1
ATOM 787 N N . MET A 1 102 ? 16.969 -9.117 -6.809 1 92.25 102 MET A N 1
ATOM 788 C CA . MET A 1 102 ? 16.031 -8.242 -7.52 1 92.25 102 MET A CA 1
ATOM 789 C C . MET A 1 102 ? 14.844 -7.887 -6.633 1 92.25 102 MET A C 1
ATOM 791 O O . MET A 1 102 ? 14.422 -6.73 -6.594 1 92.25 102 MET A O 1
ATOM 795 N N . ALA A 1 103 ? 14.422 -8.867 -5.945 1 91.62 103 ALA A N 1
ATOM 796 C CA . ALA A 1 103 ? 13.281 -8.648 -5.062 1 91.62 103 ALA A CA 1
ATOM 797 C C . ALA A 1 103 ? 13.641 -7.688 -3.932 1 91.62 103 ALA A C 1
ATOM 799 O O . ALA A 1 103 ? 12.852 -6.797 -3.594 1 91.62 103 ALA A O 1
ATOM 800 N N . VAL A 1 104 ? 14.789 -7.875 -3.414 1 93.44 104 VAL A N 1
ATOM 801 C CA . VAL A 1 104 ? 15.25 -7.023 -2.324 1 93.44 104 VAL A CA 1
ATOM 802 C C . VAL A 1 104 ? 15.461 -5.598 -2.83 1 93.44 104 VAL A C 1
ATOM 804 O O . VAL A 1 104 ? 15.094 -4.633 -2.154 1 93.44 104 VAL A O 1
ATOM 807 N N . ALA A 1 105 ? 15.945 -5.449 -3.969 1 94.44 105 ALA A N 1
ATOM 808 C CA . ALA A 1 105 ? 16.172 -4.133 -4.559 1 94.44 105 ALA A CA 1
ATOM 809 C C . ALA A 1 105 ? 14.844 -3.43 -4.848 1 94.44 105 ALA A C 1
ATOM 811 O O . ALA A 1 105 ? 14.703 -2.227 -4.617 1 94.44 105 ALA A O 1
ATOM 812 N N . VAL A 1 106 ? 13.938 -4.168 -5.293 1 93.5 106 VAL A N 1
ATOM 813 C CA . VAL A 1 106 ? 12.617 -3.609 -5.574 1 93.5 106 VAL A CA 1
ATOM 814 C C . VAL A 1 106 ? 11.953 -3.174 -4.27 1 93.5 106 VAL A C 1
ATOM 816 O O . VAL A 1 106 ? 11.305 -2.129 -4.215 1 93.5 106 VAL A O 1
ATOM 819 N N . GLY A 1 107 ? 12.18 -4.012 -3.248 1 92.88 107 GLY A N 1
ATOM 820 C CA . GLY A 1 107 ? 11.648 -3.648 -1.943 1 92.88 107 GLY A CA 1
ATOM 821 C C . GLY A 1 107 ? 12.203 -2.332 -1.423 1 92.88 107 GLY A C 1
ATOM 822 O O . GLY A 1 107 ? 11.453 -1.517 -0.876 1 92.88 107 GLY A O 1
ATOM 823 N N . PHE A 1 108 ? 13.391 -2.131 -1.611 1 93.94 108 PHE A N 1
ATOM 824 C CA . PHE A 1 108 ? 14.031 -0.884 -1.216 1 93.94 108 PHE A CA 1
ATOM 825 C C . PHE A 1 108 ? 13.492 0.286 -2.027 1 93.94 108 PHE A C 1
ATOM 827 O O . PHE A 1 108 ? 13.18 1.343 -1.474 1 93.94 108 PHE A O 1
ATOM 834 N N . ALA A 1 109 ? 13.414 0.103 -3.285 1 94.38 109 ALA A N 1
ATOM 835 C CA . ALA A 1 109 ? 12.93 1.158 -4.168 1 94.38 109 ALA A CA 1
ATOM 836 C C . ALA A 1 109 ? 11.484 1.514 -3.855 1 94.38 109 ALA A C 1
ATOM 838 O O . ALA A 1 109 ? 11.125 2.693 -3.781 1 94.38 109 ALA A O 1
ATOM 839 N N . ARG A 1 110 ? 10.695 0.557 -3.643 1 91.31 110 ARG A N 1
ATOM 840 C CA . ARG A 1 110 ? 9.289 0.749 -3.316 1 91.31 110 ARG A CA 1
ATOM 841 C C . ARG A 1 110 ? 9.125 1.502 -2 1 91.31 110 ARG A C 1
ATOM 843 O O . ARG A 1 110 ? 8.297 2.406 -1.894 1 91.31 110 ARG A O 1
ATOM 850 N N . ALA A 1 111 ? 9.891 1.085 -1.057 1 92.88 111 ALA A N 1
ATOM 851 C CA . ALA A 1 111 ? 9.828 1.746 0.244 1 92.88 111 ALA A CA 1
ATOM 852 C C . ALA A 1 111 ? 10.18 3.227 0.125 1 92.88 111 ALA A C 1
ATOM 854 O O . ALA A 1 111 ? 9.547 4.074 0.76 1 92.88 111 ALA A O 1
ATOM 855 N N . SER A 1 112 ? 11.156 3.508 -0.63 1 92.69 112 SER A N 1
ATOM 856 C CA . SER A 1 112 ? 11.586 4.887 -0.814 1 92.69 112 SER A CA 1
ATOM 857 C C . SER A 1 112 ? 10.516 5.719 -1.501 1 92.69 112 SER A C 1
ATOM 859 O O . SER A 1 112 ? 10.125 6.781 -1.002 1 92.69 112 SER A O 1
ATOM 861 N N . ILE A 1 113 ? 9.977 5.223 -2.555 1 92.69 113 ILE A N 1
ATOM 862 C CA . ILE A 1 113 ? 8.992 5.953 -3.346 1 92.69 113 ILE A CA 1
ATOM 863 C C . ILE A 1 113 ? 7.695 6.086 -2.555 1 92.69 113 ILE A C 1
ATOM 865 O O . ILE A 1 113 ? 7.09 7.16 -2.514 1 92.69 113 ILE A O 1
ATOM 869 N N . ALA A 1 114 ? 7.363 5.09 -1.868 1 91.19 114 ALA A N 1
ATOM 870 C CA . ALA A 1 114 ? 6.102 5.074 -1.132 1 91.19 114 ALA A CA 1
ATOM 871 C C . ALA A 1 114 ? 6.168 5.988 0.089 1 91.19 114 ALA A C 1
ATOM 873 O O . ALA A 1 114 ? 5.234 6.75 0.356 1 91.19 114 ALA A O 1
ATOM 874 N N . THR A 1 115 ? 7.23 5.887 0.833 1 91.62 115 THR A N 1
ATOM 875 C CA . THR A 1 115 ? 7.371 6.695 2.041 1 91.62 115 THR A CA 1
ATOM 876 C C . THR A 1 115 ? 7.445 8.18 1.695 1 91.62 115 THR A C 1
ATOM 878 O O . THR A 1 115 ? 6.758 9 2.309 1 91.62 115 THR A O 1
ATOM 881 N N . ILE A 1 116 ? 8.195 8.477 0.694 1 91.06 116 ILE A N 1
ATOM 882 C CA . ILE A 1 116 ? 8.375 9.875 0.313 1 91.06 116 ILE A CA 1
ATOM 883 C C . ILE A 1 116 ? 7.07 10.43 -0.249 1 91.06 116 ILE A C 1
ATOM 885 O O . ILE A 1 116 ? 6.703 11.57 0.035 1 91.06 116 ILE A O 1
ATOM 889 N N . SER A 1 117 ? 6.355 9.625 -1.001 1 90.81 117 SER A N 1
ATOM 890 C CA . SER A 1 117 ? 5.09 10.062 -1.58 1 90.81 117 SER A CA 1
ATOM 891 C C . SER A 1 117 ? 4.039 10.305 -0.499 1 90.81 117 SER A C 1
ATOM 893 O O . SER A 1 117 ? 3.312 11.297 -0.546 1 90.81 117 SER A O 1
ATOM 895 N N . SER A 1 118 ? 3.992 9.453 0.431 1 89.81 118 SER A N 1
ATOM 896 C CA . SER A 1 118 ? 3.029 9.609 1.518 1 89.81 118 SER A CA 1
ATOM 897 C C . SER A 1 118 ? 3.365 10.812 2.391 1 89.81 118 SER A C 1
ATOM 899 O O . SER A 1 118 ? 2.469 11.531 2.84 1 89.81 118 SER A O 1
ATOM 901 N N . THR A 1 119 ? 4.625 10.977 2.666 1 88.81 119 THR A N 1
ATOM 902 C CA . THR A 1 119 ? 5.055 12.117 3.467 1 88.81 119 THR A CA 1
ATOM 903 C C . THR A 1 119 ? 4.746 13.422 2.748 1 88.81 119 THR A C 1
ATOM 905 O O . THR A 1 119 ? 4.289 14.391 3.367 1 88.81 119 THR A O 1
ATOM 908 N N . LEU A 1 120 ? 4.973 13.414 1.49 1 88.38 120 LEU A N 1
ATOM 909 C CA . LEU A 1 120 ? 4.734 14.617 0.703 1 88.38 120 LEU A CA 1
ATOM 910 C C . LEU A 1 120 ? 3.246 14.953 0.655 1 88.38 120 LEU A C 1
ATOM 912 O O . LEU A 1 120 ? 2.863 16.125 0.729 1 88.38 120 LEU A O 1
ATOM 916 N N . LEU A 1 121 ? 2.455 13.961 0.517 1 88.81 121 LEU A N 1
ATOM 917 C CA . LEU A 1 121 ? 1.008 14.148 0.502 1 88.81 121 LEU A CA 1
ATOM 918 C C . LEU A 1 121 ? 0.523 14.742 1.82 1 88.81 121 LEU A C 1
ATOM 920 O O . LEU A 1 121 ? -0.323 15.633 1.828 1 88.81 121 LEU A O 1
ATOM 924 N N . GLY A 1 122 ? 1.053 14.297 2.895 1 85.38 122 GLY A N 1
ATOM 925 C CA . GLY A 1 122 ? 0.692 14.82 4.199 1 85.38 122 GLY A CA 1
ATOM 926 C C . GLY A 1 122 ? 1.143 16.25 4.414 1 85.38 122 GLY A C 1
ATOM 927 O O . GLY A 1 122 ? 0.426 17.047 5.02 1 85.38 122 GLY A O 1
ATOM 928 N N . MET A 1 123 ? 2.271 16.547 3.881 1 84.81 123 MET A N 1
ATOM 929 C CA . MET A 1 123 ? 2.83 17.875 4.078 1 84.81 123 MET A CA 1
ATOM 930 C C . MET A 1 123 ? 2.145 18.891 3.168 1 84.81 123 MET A C 1
ATOM 932 O O . MET A 1 123 ? 1.945 20.047 3.559 1 84.81 123 MET A O 1
ATOM 936 N N . LEU A 1 124 ? 1.793 18.469 1.992 1 84.38 124 LEU A N 1
ATOM 937 C CA . LEU A 1 124 ? 1.229 19.391 1.012 1 84.38 124 LEU A CA 1
ATOM 938 C C . LEU A 1 124 ? -0.256 19.625 1.272 1 84.38 124 LEU A C 1
ATOM 940 O O . LEU A 1 124 ? -0.78 20.703 0.987 1 84.38 124 LEU A O 1
ATOM 944 N N . PHE A 1 125 ? -0.924 18.656 1.842 1 86.88 125 PHE A N 1
ATOM 945 C CA . PHE A 1 125 ? -2.367 18.766 2.023 1 86.88 125 PHE A CA 1
ATOM 946 C C . PHE A 1 125 ? -2.742 18.578 3.488 1 86.88 125 PHE A C 1
ATOM 948 O O . PHE A 1 125 ? -3.631 17.797 3.816 1 86.88 125 PHE A O 1
ATOM 955 N N . VAL A 1 126 ? -2.197 19.5 4.266 1 80.38 126 VAL A N 1
ATOM 956 C CA . VAL A 1 126 ? -2.393 19.438 5.711 1 80.38 126 VAL A CA 1
ATOM 957 C C . VAL A 1 126 ? -3.854 19.719 6.047 1 80.38 126 VAL A C 1
ATOM 959 O O . VAL A 1 126 ? -4.414 19.125 6.965 1 80.38 126 VAL A O 1
ATOM 962 N N . CYS A 1 127 ? -4.543 20.5 5.195 1 79.38 127 CYS A N 1
ATOM 963 C CA . CYS A 1 127 ? -5.906 20.922 5.5 1 79.38 127 CYS A CA 1
ATOM 964 C C . CYS A 1 127 ? -6.922 20.016 4.809 1 79.38 127 CYS A C 1
ATOM 966 O O . CYS A 1 127 ? -8.102 20.016 5.164 1 79.38 127 CYS A O 1
ATOM 968 N N . GLN A 1 128 ? -6.43 19.234 3.857 1 85.88 128 GLN A N 1
ATOM 969 C CA . GLN A 1 128 ? -7.305 18.328 3.111 1 85.88 128 GLN A CA 1
ATOM 970 C C . GLN A 1 128 ? -6.684 16.953 2.979 1 85.88 128 GLN A C 1
ATOM 972 O O . GLN A 1 128 ? -6.598 16.406 1.876 1 85.88 128 GLN A O 1
ATOM 977 N N . GLN A 1 129 ? -6.387 16.406 4.148 1 83.5 129 GLN A N 1
ATOM 978 C CA . GLN A 1 129 ? -5.695 15.117 4.148 1 83.5 129 GLN A CA 1
ATOM 979 C C . GLN A 1 129 ? -6.629 13.992 3.711 1 83.5 129 GLN A C 1
ATOM 981 O O . GLN A 1 129 ? -6.199 13.039 3.055 1 83.5 129 GLN A O 1
ATOM 986 N N . GLU A 1 130 ? -7.914 14.148 3.965 1 83.12 130 GLU A N 1
ATOM 987 C CA . GLU A 1 130 ? -8.891 13.117 3.635 1 83.12 130 GLU A CA 1
ATOM 988 C C . GLU A 1 130 ? -9 12.922 2.125 1 83.12 130 GLU A C 1
ATOM 990 O O . GLU A 1 130 ? -8.945 11.789 1.638 1 83.12 130 GLU A O 1
ATOM 995 N N . ALA A 1 131 ? -9.086 14.031 1.48 1 84 131 ALA A N 1
ATOM 996 C CA . ALA A 1 131 ? -9.188 13.977 0.024 1 84 131 ALA A CA 1
ATOM 997 C C . ALA A 1 131 ? -7.863 13.547 -0.6 1 84 131 ALA A C 1
ATOM 999 O O . ALA A 1 131 ? -7.848 12.797 -1.581 1 84 131 ALA A O 1
ATOM 1000 N N . ALA A 1 132 ? -6.762 13.977 0.03 1 87.69 132 ALA A N 1
ATOM 1001 C CA . ALA A 1 132 ? -5.438 13.672 -0.508 1 87.69 132 ALA A CA 1
ATOM 1002 C C . ALA A 1 132 ? -5.137 12.18 -0.422 1 87.69 132 ALA A C 1
ATOM 1004 O O . ALA A 1 132 ? -4.703 11.57 -1.401 1 87.69 132 ALA A O 1
ATOM 1005 N N . PHE A 1 133 ? -5.492 11.578 0.675 1 87.62 133 PHE A N 1
ATOM 1006 C CA . PHE A 1 133 ? -5.18 10.164 0.854 1 87.62 133 PHE A CA 1
ATOM 1007 C C . PHE A 1 133 ? -6.219 9.289 0.168 1 87.62 133 PHE A C 1
ATOM 1009 O O . PHE A 1 133 ? -5.93 8.148 -0.203 1 87.62 133 PHE A O 1
ATOM 1016 N N . GLY A 1 134 ? -7.418 9.852 -0 1 87.31 134 GLY A N 1
ATOM 1017 C CA . GLY A 1 134 ? -8.367 9.18 -0.871 1 87.31 134 GLY A CA 1
ATOM 1018 C C . GLY A 1 134 ? -7.891 9.062 -2.305 1 87.31 134 GLY A C 1
ATOM 1019 O O . GLY A 1 134 ? -8.055 8.023 -2.938 1 87.31 134 GLY A O 1
ATOM 1020 N N . ASN A 1 135 ? -7.227 10.078 -2.721 1 87.38 135 ASN A N 1
ATOM 1021 C CA . ASN A 1 135 ? -6.652 10.078 -4.062 1 87.38 135 ASN A CA 1
ATOM 1022 C C . ASN A 1 135 ? -5.473 9.117 -4.164 1 87.38 135 ASN A C 1
ATOM 1024 O O . ASN A 1 135 ? -5.293 8.453 -5.188 1 87.38 135 ASN A O 1
ATOM 1028 N N . LEU A 1 136 ? -4.703 9.039 -3.098 1 88.75 136 LEU A N 1
ATOM 1029 C CA . LEU A 1 136 ? -3.576 8.117 -3.072 1 88.75 136 LEU A CA 1
ATOM 1030 C C . LEU A 1 136 ? -4.043 6.684 -3.324 1 88.75 136 LEU A C 1
ATOM 1032 O O . LEU A 1 136 ? -3.539 6.012 -4.227 1 88.75 136 LEU A O 1
ATOM 1036 N N . CYS A 1 137 ? -5.02 6.277 -2.617 1 88.69 137 CYS A N 1
ATOM 1037 C CA . CYS A 1 137 ? -5.512 4.906 -2.721 1 88.69 137 CYS A CA 1
ATOM 1038 C C . CYS A 1 137 ? -6.23 4.684 -4.047 1 88.69 137 CYS A C 1
ATOM 1040 O O . CYS A 1 137 ? -6.148 3.602 -4.625 1 88.69 137 CYS A O 1
ATOM 1042 N N . PHE A 1 138 ? -6.844 5.754 -4.531 1 89.75 138 PHE A N 1
ATOM 1043 C CA . PHE A 1 138 ? -7.566 5.668 -5.797 1 89.75 138 PHE A CA 1
ATOM 1044 C C . PHE A 1 138 ? -6.605 5.426 -6.953 1 89.75 138 PHE A C 1
ATOM 1046 O O . PHE A 1 138 ? -6.766 4.465 -7.711 1 89.75 138 PHE A O 1
ATOM 1053 N N . TRP A 1 139 ? -5.656 6.273 -7.039 1 89.81 139 TRP A N 1
ATOM 1054 C CA . TRP A 1 139 ? -4.719 6.184 -8.156 1 89.81 139 TRP A CA 1
ATOM 1055 C C . TRP A 1 139 ? -3.83 4.953 -8.023 1 89.81 139 TRP A C 1
ATOM 1057 O O . TRP A 1 139 ? -3.469 4.332 -9.031 1 89.81 139 TRP A O 1
ATOM 1067 N N . GLN A 1 140 ? -3.473 4.629 -6.793 1 89.56 140 GLN A N 1
ATOM 1068 C CA . GLN A 1 140 ? -2.713 3.404 -6.562 1 89.56 140 GLN A CA 1
ATOM 1069 C C . GLN A 1 140 ? -3.486 2.178 -7.039 1 89.56 140 GLN A C 1
ATOM 1071 O O . GLN A 1 140 ? -2.928 1.302 -7.703 1 89.56 140 GLN A O 1
ATOM 1076 N N . SER A 1 141 ? -4.812 2.139 -6.707 1 90 141 SER A N 1
ATOM 1077 C CA . SER A 1 141 ? -5.648 1.012 -7.109 1 90 141 SER A CA 1
ATOM 1078 C C . SER A 1 141 ? -5.867 1 -8.617 1 90 141 SER A C 1
ATOM 1080 O O . SER A 1 141 ? -5.945 -0.068 -9.234 1 90 141 SER A O 1
ATOM 1082 N N . LEU A 1 142 ? -5.961 2.127 -9.133 1 90.25 142 LEU A N 1
ATOM 1083 C CA . LEU A 1 142 ? -6.125 2.221 -10.578 1 90.25 142 LEU A CA 1
ATOM 1084 C C . LEU A 1 142 ? -4.895 1.685 -11.297 1 90.25 142 LEU A C 1
ATOM 1086 O O . LEU A 1 142 ? -5.016 0.996 -12.312 1 90.25 142 LEU A O 1
ATOM 1090 N N . GLY A 1 143 ? -3.756 2.037 -10.836 1 91.31 143 GLY A N 1
ATOM 1091 C CA . GLY A 1 143 ? -2.531 1.506 -11.414 1 91.31 143 GLY A CA 1
ATOM 1092 C C . GLY A 1 143 ? -2.451 -0.008 -11.352 1 91.31 143 GLY A C 1
ATOM 1093 O O . GLY A 1 143 ? -2.053 -0.653 -12.32 1 91.31 143 GLY A O 1
ATOM 1094 N N . SER A 1 144 ? -2.848 -0.533 -10.227 1 88.88 144 SER A N 1
ATOM 1095 C CA . SER A 1 144 ? -2.844 -1.983 -10.07 1 88.88 144 SER A CA 1
ATOM 1096 C C . SER A 1 144 ? -3.822 -2.648 -11.031 1 88.88 144 SER A C 1
ATOM 1098 O O . SER A 1 144 ? -3.504 -3.674 -11.641 1 88.88 144 SER A O 1
ATOM 1100 N N . ALA A 1 145 ? -4.973 -2.08 -11.117 1 87.25 145 ALA A N 1
ATOM 1101 C CA . ALA A 1 145 ? -5.992 -2.635 -12.008 1 87.25 145 ALA A CA 1
ATOM 1102 C C . ALA A 1 145 ? -5.531 -2.584 -13.461 1 87.25 145 ALA A C 1
ATOM 1104 O O . ALA A 1 145 ? -5.816 -3.498 -14.242 1 87.25 145 ALA A O 1
ATOM 1105 N N . ALA A 1 146 ? -4.84 -1.567 -13.797 1 86.44 146 ALA A N 1
ATOM 1106 C CA . ALA A 1 146 ? -4.383 -1.386 -15.172 1 86.44 146 ALA A CA 1
ATOM 1107 C C . ALA A 1 146 ? -3.391 -2.475 -15.562 1 86.44 146 ALA A C 1
ATOM 1109 O O . ALA A 1 146 ? -3.516 -3.076 -16.641 1 86.44 146 ALA A O 1
ATOM 1110 N N . ILE A 1 147 ? -2.439 -2.789 -14.711 1 85 147 ILE A N 1
ATOM 1111 C CA . ILE A 1 147 ? -1.428 -3.793 -15.023 1 85 147 ILE A CA 1
ATOM 1112 C C . ILE A 1 147 ? -2.055 -5.184 -14.992 1 85 147 ILE A C 1
ATOM 1114 O O . ILE A 1 147 ? -1.693 -6.055 -15.789 1 85 147 ILE A O 1
ATOM 1118 N N . LEU A 1 148 ? -2.979 -5.395 -14.062 1 80.81 148 LEU A N 1
ATOM 1119 C CA . LEU A 1 148 ? -3.668 -6.68 -14.008 1 80.81 148 LEU A CA 1
ATOM 1120 C C . LEU A 1 148 ? -4.473 -6.922 -15.281 1 80.81 148 LEU A C 1
ATOM 1122 O O . LEU A 1 148 ? -4.492 -8.039 -15.805 1 80.81 148 LEU A O 1
ATOM 1126 N N . ALA A 1 149 ? -5.074 -5.871 -15.727 1 80.69 149 ALA A N 1
ATOM 1127 C CA . ALA A 1 149 ? -5.848 -5.973 -16.953 1 80.69 149 ALA A CA 1
ATOM 1128 C C . ALA A 1 149 ? -4.945 -6.285 -18.156 1 80.69 149 ALA A C 1
ATOM 1130 O O . ALA A 1 149 ? -5.332 -7.031 -19.047 1 80.69 149 ALA A O 1
ATOM 1131 N N . LEU A 1 150 ? -3.768 -5.727 -18.125 1 77 150 LEU A N 1
ATOM 1132 C CA . LEU A 1 150 ? -2.82 -5.945 -19.203 1 77 150 LEU A CA 1
ATOM 1133 C C . LEU A 1 150 ? -2.26 -7.363 -19.156 1 77 150 LEU A C 1
ATOM 1135 O O . LEU A 1 150 ? -1.825 -7.898 -20.188 1 77 150 LEU A O 1
ATOM 1139 N N . GLY A 1 151 ? -2.209 -7.934 -17.984 1 69.62 151 GLY A N 1
ATOM 1140 C CA . GLY A 1 151 ? -1.701 -9.281 -17.797 1 69.62 151 GLY A CA 1
ATOM 1141 C C . GLY A 1 151 ? -2.721 -10.359 -18.141 1 69.62 151 GLY A C 1
ATOM 1142 O O . GLY A 1 151 ? -2.383 -11.539 -18.203 1 69.62 151 GLY A O 1
ATOM 1143 N N . ILE A 1 152 ? -3.941 -10.016 -18.234 1 65.19 152 ILE A N 1
ATOM 1144 C CA . ILE A 1 152 ? -5.012 -10.969 -18.5 1 65.19 152 ILE A CA 1
ATOM 1145 C C . ILE A 1 152 ? -4.852 -11.547 -19.906 1 65.19 152 ILE A C 1
ATOM 1147 O O . ILE A 1 152 ? -4.957 -12.758 -20.094 1 65.19 152 ILE A O 1
ATOM 1151 N N . PRO A 1 153 ? -4.527 -10.633 -20.781 1 62.38 153 PRO A N 1
ATOM 1152 C CA . PRO A 1 153 ? -4.332 -11.266 -22.094 1 62.38 153 PRO A CA 1
ATOM 1153 C C . PRO A 1 153 ? -3.051 -12.094 -22.156 1 62.38 153 PRO A C 1
ATOM 1155 O O . PRO A 1 153 ? -1.979 -11.609 -21.781 1 62.38 153 PRO A O 1
ATOM 1158 N N . GLN A 1 154 ? -3.164 -13.367 -22.047 1 59.62 154 GLN A N 1
ATOM 1159 C CA . GLN A 1 154 ? -2.062 -14.328 -22.062 1 59.62 154 GLN A CA 1
ATOM 1160 C C . GLN A 1 154 ? -1.096 -14.039 -23.203 1 59.62 154 GLN A C 1
ATOM 1162 O O . GLN A 1 154 ? 0.031 -14.539 -23.203 1 59.62 154 GLN A O 1
ATOM 1167 N N . SER A 1 155 ? -1.518 -13.211 -24.031 1 61.47 155 SER A N 1
ATOM 1168 C CA . SER A 1 155 ? -0.701 -13.086 -25.234 1 61.47 155 SER A CA 1
ATOM 1169 C C . SER A 1 155 ? 0.379 -12.023 -25.062 1 61.47 155 SER A C 1
ATOM 1171 O O . SER A 1 155 ? 1.287 -11.914 -25.891 1 61.47 155 SER A O 1
ATOM 1173 N N . LEU A 1 156 ? 0.357 -11.367 -23.984 1 63.16 156 LEU A N 1
ATOM 1174 C CA . LEU A 1 156 ? 1.381 -10.336 -23.891 1 63.16 156 LEU A CA 1
ATOM 1175 C C . LEU A 1 156 ? 2.641 -10.875 -23.234 1 63.16 156 LEU A C 1
ATOM 1177 O O . LEU A 1 156 ? 2.564 -11.5 -22.172 1 63.16 156 LEU A O 1
ATOM 1181 N N . CYS A 1 157 ? 3.711 -10.805 -24.062 1 74.06 157 CYS A N 1
ATOM 1182 C CA . CYS A 1 157 ? 5.023 -11.211 -23.578 1 74.06 157 CYS A CA 1
ATOM 1183 C C . CYS A 1 157 ? 5.438 -10.383 -22.375 1 74.06 157 CYS A C 1
ATOM 1185 O O . CYS A 1 157 ? 5.094 -9.203 -22.281 1 74.06 157 CYS A O 1
ATOM 1187 N N . VAL A 1 158 ? 5.969 -10.93 -21.375 1 78.5 158 VAL A N 1
ATOM 1188 C CA . VAL A 1 158 ? 6.422 -10.32 -20.141 1 78.5 158 VAL A CA 1
ATOM 1189 C C . VAL A 1 158 ? 7.355 -9.148 -20.453 1 78.5 158 VAL A C 1
ATOM 1191 O O . VAL A 1 158 ? 7.375 -8.156 -19.719 1 78.5 158 VAL A O 1
ATOM 1194 N N . TYR A 1 159 ? 7.984 -9.086 -21.625 1 84.5 159 TYR A N 1
ATOM 1195 C CA . TYR A 1 159 ? 8.93 -8.039 -22 1 84.5 159 TYR A CA 1
ATOM 1196 C C . TYR A 1 159 ? 8.203 -6.734 -22.297 1 84.5 159 TYR A C 1
ATOM 1198 O O . TYR A 1 159 ? 8.688 -5.652 -21.969 1 84.5 159 TYR A O 1
ATOM 1206 N N . HIS A 1 160 ? 7.043 -6.895 -22.828 1 87.69 160 HIS A N 1
ATOM 1207 C CA . HIS A 1 160 ? 6.266 -5.695 -23.125 1 87.69 160 HIS A CA 1
ATOM 1208 C C . HIS A 1 160 ? 5.742 -5.055 -21.844 1 87.69 160 HIS A C 1
ATOM 1210 O O . HIS A 1 160 ? 5.723 -3.826 -21.719 1 87.69 160 HIS A O 1
ATOM 1216 N N . VAL A 1 161 ? 5.371 -5.922 -20.922 1 87.81 161 VAL A N 1
ATOM 1217 C CA . VAL A 1 161 ? 4.836 -5.418 -19.656 1 87.81 161 VAL A CA 1
ATOM 1218 C C . VAL A 1 161 ? 5.93 -4.68 -18.891 1 87.81 161 VAL A C 1
ATOM 1220 O O . VAL A 1 161 ? 5.695 -3.6 -18.359 1 87.81 161 VAL A O 1
ATOM 1223 N N . ILE A 1 162 ? 7.129 -5.223 -18.891 1 90.31 162 ILE A N 1
ATOM 1224 C CA . ILE A 1 162 ? 8.25 -4.605 -18.188 1 90.31 162 ILE A CA 1
ATOM 1225 C C . ILE A 1 162 ? 8.586 -3.264 -18.828 1 90.31 162 ILE A C 1
ATOM 1227 O O . ILE A 1 162 ? 8.891 -2.295 -18.125 1 90.31 162 ILE A O 1
ATOM 1231 N N . SER A 1 163 ? 8.508 -3.242 -20.188 1 92 163 SER A N 1
ATOM 1232 C CA . SER A 1 163 ? 8.812 -2.002 -20.906 1 92 163 SER A CA 1
ATOM 1233 C C . SER A 1 163 ? 7.797 -0.914 -20.562 1 92 163 SER A C 1
ATOM 1235 O O . SER A 1 163 ? 8.156 0.256 -20.422 1 92 163 SER A O 1
ATOM 1237 N N . ILE A 1 164 ? 6.566 -1.238 -20.344 1 91.12 164 ILE A N 1
ATOM 1238 C CA . ILE A 1 164 ? 5.516 -0.29 -20 1 91.12 164 ILE A CA 1
ATOM 1239 C C . ILE A 1 164 ? 5.73 0.222 -18.578 1 91.12 164 ILE A C 1
ATOM 1241 O O . ILE A 1 164 ? 5.629 1.425 -18.328 1 91.12 164 ILE A O 1
ATOM 1245 N N . VAL A 1 165 ? 6.043 -0.746 -17.703 1 92.81 165 VAL A N 1
ATOM 1246 C CA . VAL A 1 165 ? 6.293 -0.377 -16.312 1 92.81 165 VAL A CA 1
ATOM 1247 C C . VAL A 1 165 ? 7.48 0.578 -16.234 1 92.81 165 VAL A C 1
ATOM 1249 O O . VAL A 1 165 ? 7.453 1.553 -15.484 1 92.81 165 VAL A O 1
ATOM 1252 N N . MET A 1 166 ? 8.469 0.352 -17.047 1 94.94 166 MET A N 1
ATOM 1253 C CA . MET A 1 166 ? 9.656 1.202 -17.078 1 94.94 166 MET A CA 1
ATOM 1254 C C . MET A 1 166 ? 9.305 2.604 -17.578 1 94.94 166 MET A C 1
ATOM 1256 O O . MET A 1 166 ? 9.781 3.596 -17.016 1 94.94 166 MET A O 1
ATOM 1260 N N . CYS A 1 167 ? 8.5 2.641 -18.562 1 94.94 167 CYS A N 1
ATOM 1261 C CA . CYS A 1 167 ? 8.086 3.928 -19.109 1 94.94 167 CYS A CA 1
ATOM 1262 C C . CYS A 1 167 ? 7.316 4.738 -18.078 1 94.94 167 CYS A C 1
ATOM 1264 O O . CYS A 1 167 ? 7.559 5.934 -17.906 1 94.94 167 CYS A O 1
ATOM 1266 N N . ILE A 1 168 ? 6.441 4.121 -17.344 1 94.19 168 ILE A N 1
ATOM 1267 C CA . ILE A 1 168 ? 5.641 4.785 -16.328 1 94.19 168 ILE A CA 1
ATOM 1268 C C . ILE A 1 168 ? 6.543 5.266 -15.195 1 94.19 168 ILE A C 1
ATOM 1270 O O . ILE A 1 168 ? 6.344 6.359 -14.656 1 94.19 168 ILE A O 1
ATOM 1274 N N . LEU A 1 169 ? 7.531 4.473 -14.859 1 94.94 169 LEU A N 1
ATOM 1275 C CA . LEU A 1 169 ? 8.469 4.844 -13.805 1 94.94 169 LEU A CA 1
ATOM 1276 C C . LEU A 1 169 ? 9.266 6.082 -14.195 1 94.94 169 LEU A C 1
ATOM 1278 O O . LEU A 1 169 ? 9.375 7.027 -13.414 1 94.94 169 LEU A O 1
ATOM 1282 N N . VAL A 1 170 ? 9.766 6.086 -15.391 1 95.75 170 VAL A N 1
ATOM 1283 C CA . VAL A 1 170 ? 10.57 7.211 -15.859 1 95.75 170 VAL A CA 1
ATOM 1284 C C . VAL A 1 170 ? 9.703 8.469 -15.906 1 95.75 170 VAL A C 1
ATOM 1286 O O . VAL A 1 170 ? 10.148 9.555 -15.508 1 95.75 170 VAL A O 1
ATOM 1289 N N . PHE A 1 171 ? 8.523 8.273 -16.391 1 95.25 171 PHE A N 1
ATOM 1290 C CA . PHE A 1 171 ? 7.586 9.391 -16.438 1 95.25 171 PHE A CA 1
ATOM 1291 C C . PHE A 1 171 ? 7.301 9.922 -15.039 1 95.25 171 PHE A C 1
ATOM 1293 O O . PHE A 1 171 ? 7.281 11.133 -14.828 1 95.25 171 PHE A O 1
ATOM 1300 N N . SER A 1 172 ? 7.082 9.039 -14.109 1 94.38 172 SER A N 1
ATOM 1301 C CA . SER A 1 172 ? 6.797 9.414 -12.727 1 94.38 172 SER A CA 1
ATOM 1302 C C . SER A 1 172 ? 7.984 10.125 -12.086 1 94.38 172 SER A C 1
ATOM 1304 O O . SER A 1 172 ? 7.812 11.125 -11.383 1 94.38 172 SER A O 1
ATOM 1306 N N . LEU A 1 173 ? 9.164 9.672 -12.344 1 93.81 173 LEU A N 1
ATOM 1307 C CA . LEU A 1 173 ? 10.367 10.297 -11.812 1 93.81 173 LEU A CA 1
ATOM 1308 C C . LEU A 1 173 ? 10.539 11.703 -12.367 1 93.81 173 LEU A C 1
ATOM 1310 O O . LEU A 1 173 ? 10.898 12.625 -11.625 1 93.81 173 LEU A O 1
ATOM 1314 N N . GLY A 1 174 ? 10.273 11.859 -13.586 1 93.88 174 GLY A N 1
ATOM 1315 C CA . GLY A 1 174 ? 10.375 13.172 -14.211 1 93.88 174 GLY A CA 1
ATOM 1316 C C . GLY A 1 174 ? 9.414 14.188 -13.617 1 93.88 174 GLY A C 1
ATOM 1317 O O . GLY A 1 174 ? 9.805 15.312 -13.305 1 93.88 174 GLY A O 1
ATOM 1318 N N . ILE A 1 175 ? 8.234 13.812 -13.438 1 93.5 175 ILE A N 1
ATOM 1319 C CA . ILE A 1 175 ? 7.207 14.711 -12.922 1 93.5 175 ILE A CA 1
ATOM 1320 C C . ILE A 1 175 ? 7.504 15.039 -11.461 1 93.5 175 ILE A C 1
ATOM 1322 O O . ILE A 1 175 ? 7.293 16.172 -11.023 1 93.5 175 ILE A O 1
ATOM 1326 N N . TYR A 1 176 ? 7.906 14.094 -10.766 1 92.81 176 TYR A N 1
ATOM 1327 C CA . TYR A 1 176 ? 8.258 14.336 -9.375 1 92.81 176 TYR A CA 1
ATOM 1328 C C . TYR A 1 176 ? 9.406 15.328 -9.258 1 92.81 176 TYR A C 1
ATOM 1330 O O . TYR A 1 176 ? 9.414 16.172 -8.367 1 92.81 176 TYR A O 1
ATOM 1338 N N . CYS A 1 177 ? 10.391 15.203 -10.125 1 90.5 177 CYS A N 1
ATOM 1339 C CA . CYS A 1 177 ? 11.5 16.156 -10.133 1 90.5 177 CYS A CA 1
ATOM 1340 C C . CYS A 1 177 ? 11.008 17.562 -10.406 1 90.5 177 CYS A C 1
ATOM 1342 O O . CYS A 1 177 ? 11.484 18.516 -9.781 1 90.5 177 CYS A O 1
ATOM 1344 N N . LEU A 1 178 ? 10.117 17.688 -11.258 1 91.25 178 LEU A N 1
ATOM 1345 C CA . LEU A 1 178 ? 9.547 19 -11.555 1 91.25 178 LEU A CA 1
ATOM 1346 C C . LEU A 1 178 ? 8.797 19.547 -10.352 1 91.25 178 LEU A C 1
ATOM 1348 O O . LEU A 1 178 ? 8.859 20.75 -10.07 1 91.25 178 LEU A O 1
ATOM 1352 N N . LEU A 1 179 ? 8.094 18.656 -9.68 1 90.5 179 LEU A N 1
ATOM 1353 C CA . LEU A 1 179 ? 7.355 19.062 -8.492 1 90.5 179 LEU A CA 1
ATOM 1354 C C . LEU A 1 179 ? 8.305 19.562 -7.402 1 90.5 179 LEU A C 1
ATOM 1356 O O . LEU A 1 179 ? 8.055 20.594 -6.781 1 90.5 179 LEU A O 1
ATOM 1360 N N . GLU A 1 180 ? 9.383 18.859 -7.215 1 88.06 180 GLU A N 1
ATOM 1361 C CA . GLU A 1 180 ? 10.352 19.234 -6.184 1 88.06 180 GLU A CA 1
ATOM 1362 C C . GLU A 1 180 ? 11.047 20.547 -6.531 1 88.06 180 GLU A C 1
ATOM 1364 O O . GLU A 1 180 ? 11.328 21.359 -5.645 1 88.06 180 GLU A O 1
ATOM 1369 N N . LEU A 1 181 ? 11.312 20.812 -7.754 1 87.12 181 LEU A N 1
ATOM 1370 C CA . LEU A 1 181 ? 11.922 22.062 -8.188 1 87.12 181 LEU A CA 1
ATOM 1371 C C . LEU A 1 181 ? 10.969 23.234 -7.961 1 87.12 181 LEU A C 1
ATOM 1373 O O . LEU A 1 181 ? 11.398 24.312 -7.566 1 87.12 181 LEU A O 1
ATOM 1377 N N . GLN A 1 182 ? 9.734 22.969 -8.219 1 88.88 182 GLN A N 1
ATOM 1378 C CA . GLN A 1 182 ? 8.742 24.016 -7.988 1 88.88 182 GLN A CA 1
ATOM 1379 C C . GLN A 1 182 ? 8.617 24.328 -6.504 1 88.88 182 GLN A C 1
ATOM 1381 O O . GLN A 1 182 ? 8.477 25.5 -6.125 1 88.88 182 GLN A O 1
ATOM 1386 N N . LEU A 1 183 ? 8.648 23.312 -5.715 1 85.81 183 LEU A N 1
ATOM 1387 C CA . LEU A 1 183 ? 8.547 23.5 -4.273 1 85.81 183 LEU A CA 1
ATOM 1388 C C . LEU A 1 183 ? 9.773 24.234 -3.74 1 85.81 183 LEU A C 1
ATOM 1390 O O . LEU A 1 183 ? 9.648 25.094 -2.863 1 85.81 183 LEU A O 1
ATOM 1394 N N . LYS A 1 184 ? 10.953 23.953 -4.207 1 84.38 184 LYS A N 1
ATOM 1395 C CA . LYS A 1 184 ? 12.18 24.625 -3.807 1 84.38 184 LYS A CA 1
ATOM 1396 C C . LYS A 1 184 ? 12.164 26.094 -4.219 1 84.38 184 LYS A C 1
ATOM 1398 O O . LYS A 1 184 ? 12.617 26.953 -3.467 1 84.38 184 LYS A O 1
ATOM 1403 N N . ARG A 1 185 ? 11.594 26.312 -5.305 1 84.25 185 ARG A N 1
ATOM 1404 C CA . ARG A 1 185 ? 11.508 27.688 -5.801 1 84.25 185 ARG A CA 1
ATOM 1405 C C . ARG A 1 185 ? 10.555 28.516 -4.945 1 84.25 185 ARG A C 1
ATOM 1407 O O . ARG A 1 185 ? 10.82 29.688 -4.664 1 84.25 185 ARG A O 1
ATOM 1414 N N . GLU A 1 186 ? 9.469 27.891 -4.621 1 83.81 186 GLU A N 1
ATOM 1415 C CA . GLU A 1 186 ? 8.492 28.578 -3.783 1 83.81 186 GLU A CA 1
ATOM 1416 C C . GLU A 1 186 ? 9.062 28.859 -2.391 1 83.81 186 GLU A C 1
ATOM 1418 O O . GLU A 1 186 ? 8.805 29.906 -1.805 1 83.81 186 GLU A O 1
ATOM 1423 N N . ARG A 1 187 ? 9.773 27.906 -1.871 1 77.5 187 ARG A N 1
ATOM 1424 C CA . ARG A 1 187 ? 10.391 28.078 -0.559 1 77.5 187 ARG A CA 1
ATOM 1425 C C . ARG A 1 187 ? 11.438 29.188 -0.589 1 77.5 187 ARG A C 1
ATOM 1427 O O . ARG A 1 187 ? 11.555 29.969 0.357 1 77.5 187 ARG A O 1
ATOM 1434 N N . THR A 1 188 ? 12.188 29.297 -1.625 1 76.88 188 THR A N 1
ATOM 1435 C CA . THR A 1 188 ? 13.203 30.344 -1.764 1 76.88 188 THR A CA 1
ATOM 1436 C C . THR A 1 188 ? 12.562 31.703 -1.987 1 76.88 188 THR A C 1
ATOM 1438 O O . THR A 1 188 ? 13.07 32.719 -1.519 1 76.88 188 THR A O 1
ATOM 1441 N N . ARG A 1 189 ? 11.445 31.656 -2.639 1 72.06 189 ARG A N 1
ATOM 1442 C CA . ARG A 1 189 ? 10.742 32.906 -2.883 1 72.06 189 ARG A CA 1
ATOM 1443 C C . ARG A 1 189 ? 10.156 33.469 -1.593 1 72.06 189 ARG A C 1
ATOM 1445 O O . ARG A 1 189 ? 10.172 34.688 -1.373 1 72.06 189 ARG A O 1
ATOM 1452 N N . CYS A 1 190 ? 9.531 32.562 -0.806 1 67.88 190 CYS A N 1
ATOM 1453 C CA . CYS A 1 190 ? 8.969 32.969 0.466 1 67.88 190 CYS A CA 1
ATOM 1454 C C . CYS A 1 190 ? 10.062 33.469 1.41 1 67.88 190 CYS A C 1
ATOM 1456 O O . CYS A 1 190 ? 9.828 34.375 2.217 1 67.88 190 CYS A O 1
ATOM 1458 N N . GLU A 1 191 ? 11.102 32.781 1.391 1 64.31 191 GLU A N 1
ATOM 1459 C CA . GLU A 1 191 ? 12.219 33.219 2.213 1 64.31 191 GLU A CA 1
ATOM 1460 C C . GLU A 1 191 ? 12.773 34.562 1.712 1 64.31 191 GLU A C 1
ATOM 1462 O O . GLU A 1 191 ? 13.25 35.375 2.502 1 64.31 191 GLU A O 1
ATOM 1467 N N . LYS A 1 192 ? 12.703 34.938 0.514 1 58.41 192 LYS A N 1
ATOM 1468 C CA . LYS A 1 192 ? 13.203 36.188 -0.01 1 58.41 192 LYS A CA 1
ATOM 1469 C C . LYS A 1 192 ? 12.18 37.312 0.157 1 58.41 192 LYS A C 1
ATOM 1471 O O . LYS A 1 192 ? 12.477 38.469 -0.102 1 58.41 192 LYS A O 1
ATOM 1476 N N . LYS A 1 193 ? 10.93 37.156 0.204 1 51.88 193 LYS A N 1
ATOM 1477 C CA . LYS A 1 193 ? 10.086 38.312 0.446 1 51.88 193 LYS A CA 1
ATOM 1478 C C . LYS A 1 193 ? 10.438 38.969 1.769 1 51.88 193 LYS A C 1
ATOM 1480 O O . LYS A 1 193 ? 10.266 38.406 2.838 1 51.88 193 LYS A O 1
ATOM 1485 N N . PRO A 1 194 ? 11.32 39.875 1.675 1 47.38 194 PRO A N 1
ATOM 1486 C CA . PRO A 1 194 ? 11.672 40.719 2.818 1 47.38 194 PRO A CA 1
ATOM 1487 C C . PRO A 1 194 ? 10.438 41.188 3.6 1 47.38 194 PRO A C 1
ATOM 1489 O O . PRO A 1 194 ? 9.367 41.375 3.018 1 47.38 194 PRO A O 1
ATOM 1492 N N . GLU A 1 195 ? 10.414 41.156 5.012 1 35.62 195 GLU A N 1
ATOM 1493 C CA . GLU A 1 195 ? 9.641 42.25 5.598 1 35.62 195 GLU A CA 1
ATOM 1494 C C . GLU A 1 195 ? 9.875 43.562 4.836 1 35.62 195 GLU A C 1
ATOM 1496 O O . GLU A 1 195 ? 11.008 43.906 4.48 1 35.62 195 GLU A O 1
ATOM 1501 N N . MET B 1 1 ? 10.281 8.812 22.062 1 38.75 1 MET B N 1
ATOM 1502 C CA . MET B 1 1 ? 8.961 9.016 22.656 1 38.75 1 MET B CA 1
ATOM 1503 C C . MET B 1 1 ? 7.863 8.672 21.656 1 38.75 1 MET B C 1
ATOM 1505 O O . MET B 1 1 ? 7.637 9.422 20.703 1 38.75 1 MET B O 1
ATOM 1509 N N . THR B 1 2 ? 7.77 7.34 21.297 1 55.66 2 THR B N 1
ATOM 1510 C CA . THR B 1 2 ? 6.695 6.902 20.406 1 55.66 2 THR B CA 1
ATOM 1511 C C . THR B 1 2 ? 5.348 7.422 20.906 1 55.66 2 THR B C 1
ATOM 1513 O O . THR B 1 2 ? 4.965 7.191 22.047 1 55.66 2 THR B O 1
ATOM 1516 N N . ASN B 1 3 ? 4.859 8.508 20.359 1 74.69 3 ASN B N 1
ATOM 1517 C CA . ASN B 1 3 ? 3.553 9.078 20.672 1 74.69 3 ASN B CA 1
ATOM 1518 C C . ASN B 1 3 ? 2.486 7.992 20.797 1 74.69 3 ASN B C 1
ATOM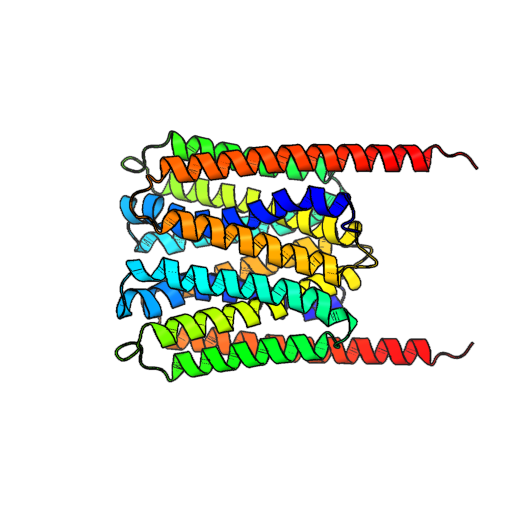 1520 O O . ASN B 1 3 ? 2.457 7.051 20 1 74.69 3 ASN B O 1
ATOM 1524 N N . PRO B 1 4 ? 1.977 7.793 22 1 83.75 4 PRO B N 1
ATOM 1525 C CA . PRO B 1 4 ? 0.957 6.77 22.25 1 83.75 4 PRO B CA 1
ATOM 1526 C C . PRO B 1 4 ? -0.065 6.676 21.109 1 83.75 4 PRO B C 1
ATOM 1528 O O . PRO B 1 4 ? -0.619 5.598 20.875 1 83.75 4 PRO B O 1
ATOM 1531 N N . ARG B 1 5 ? -0.253 7.695 20.469 1 85.31 5 ARG B N 1
ATOM 1532 C CA . ARG B 1 5 ? -1.198 7.68 19.359 1 85.31 5 ARG B CA 1
ATOM 1533 C C . ARG B 1 5 ? -0.659 6.855 18.188 1 85.31 5 ARG B C 1
ATOM 1535 O O . ARG B 1 5 ? -1.407 6.113 17.547 1 85.31 5 ARG B O 1
ATOM 1542 N N . MET B 1 6 ? 0.59 6.938 18.016 1 86.38 6 MET B N 1
ATOM 1543 C CA . MET B 1 6 ? 1.217 6.145 16.969 1 86.38 6 MET B CA 1
ATOM 1544 C C . MET B 1 6 ? 1.194 4.66 17.312 1 86.38 6 MET B C 1
ATOM 1546 O O . MET B 1 6 ? 0.967 3.818 16.438 1 86.38 6 MET B O 1
ATOM 1550 N N . ALA B 1 7 ? 1.349 4.441 18.531 1 88.31 7 ALA B N 1
ATOM 1551 C CA . ALA B 1 7 ? 1.351 3.057 19 1 88.31 7 ALA B CA 1
ATOM 1552 C C . ALA B 1 7 ? -0.011 2.402 18.781 1 88.31 7 ALA B C 1
ATOM 1554 O O . ALA B 1 7 ? -0.095 1.204 18.5 1 88.31 7 ALA B O 1
ATOM 1555 N N . MET B 1 8 ? -1.019 3.146 18.891 1 90.5 8 MET B N 1
ATOM 1556 C CA . MET B 1 8 ? -2.371 2.615 18.75 1 90.5 8 MET B CA 1
ATOM 1557 C C . MET B 1 8 ? -2.721 2.385 17.281 1 90.5 8 MET B C 1
ATOM 1559 O O . MET B 1 8 ? -3.633 1.618 16.969 1 90.5 8 MET B O 1
ATOM 1563 N N . LEU B 1 9 ? -1.975 3.012 16.391 1 90.81 9 LEU B N 1
ATOM 1564 C CA . LEU B 1 9 ? -2.232 2.85 14.961 1 90.81 9 LEU B CA 1
ATOM 1565 C C . LEU B 1 9 ? -1.438 1.677 14.398 1 90.81 9 LEU B C 1
ATOM 1567 O O . LEU B 1 9 ? -1.726 1.201 13.297 1 90.81 9 LEU B O 1
ATOM 1571 N N . ILE B 1 10 ? -0.523 1.114 15.172 1 91.69 10 ILE B N 1
ATOM 1572 C CA . ILE B 1 10 ? 0.406 0.079 14.734 1 91.69 10 ILE B CA 1
ATOM 1573 C C . ILE B 1 10 ? -0.37 -1.178 14.344 1 91.69 10 ILE B C 1
ATOM 1575 O O . ILE B 1 10 ? -0.15 -1.742 13.273 1 91.69 10 ILE B O 1
ATOM 1579 N N . PRO B 1 11 ? -1.326 -1.557 15.164 1 93 11 PRO B N 1
ATOM 1580 C CA . PRO B 1 11 ? -2.061 -2.77 14.797 1 93 11 PRO B CA 1
ATOM 1581 C C . PRO B 1 11 ? -2.838 -2.617 13.492 1 93 11 PRO B C 1
ATOM 1583 O O . PRO B 1 11 ? -2.955 -3.576 12.719 1 93 11 PRO B O 1
ATOM 1586 N N . THR B 1 12 ? -3.33 -1.491 13.242 1 92.62 12 THR B N 1
ATOM 1587 C CA . THR B 1 12 ? -4.07 -1.248 12.008 1 92.62 12 THR B CA 1
ATOM 1588 C C . THR B 1 12 ? -3.137 -1.267 10.805 1 92.62 12 THR B C 1
ATOM 1590 O O . THR B 1 12 ? -3.469 -1.838 9.758 1 92.62 12 THR B O 1
ATOM 1593 N N . LEU B 1 13 ? -1.96 -0.728 11.031 1 92.44 13 LEU B N 1
ATOM 1594 C CA . LEU B 1 13 ? -0.965 -0.713 9.961 1 92.44 13 LEU B CA 1
ATOM 1595 C C . LEU B 1 13 ? -0.456 -2.121 9.672 1 92.44 13 LEU B C 1
ATOM 1597 O O . LEU B 1 13 ? -0.251 -2.486 8.516 1 92.44 13 LEU B O 1
ATOM 1601 N N . LEU B 1 14 ? -0.327 -2.799 10.727 1 92.5 14 LEU B N 1
ATOM 1602 C CA . LEU B 1 14 ? 0.091 -4.191 10.594 1 92.5 14 LEU B CA 1
ATOM 1603 C C . LEU B 1 14 ? -0.954 -5.004 9.836 1 92.5 14 LEU B C 1
ATOM 1605 O O . LEU B 1 14 ? -0.61 -5.805 8.961 1 92.5 14 LEU B O 1
ATOM 1609 N N . TYR B 1 15 ? -2.145 -4.762 10.109 1 93.38 15 TYR B N 1
ATOM 1610 C CA . TYR B 1 15 ? -3.234 -5.488 9.469 1 93.38 15 TYR B CA 1
ATOM 1611 C C . TYR B 1 15 ? -3.275 -5.203 7.969 1 93.38 15 TYR B C 1
ATOM 1613 O O . TYR B 1 15 ? -3.594 -6.09 7.172 1 93.38 15 TYR B O 1
ATOM 1621 N N . LEU B 1 16 ? -3.014 -3.971 7.605 1 90.31 16 LEU B N 1
ATOM 1622 C CA . LEU B 1 16 ? -3 -3.609 6.191 1 90.31 16 LEU B CA 1
ATOM 1623 C C . LEU B 1 16 ? -1.988 -4.453 5.426 1 90.31 16 LEU B C 1
ATOM 1625 O O . LEU B 1 16 ? -2.26 -4.887 4.301 1 90.31 16 LEU B O 1
ATOM 1629 N N . GLY B 1 17 ? -0.913 -4.719 6.102 1 89.88 17 GLY B N 1
ATOM 1630 C CA . GLY B 1 17 ? 0.091 -5.574 5.484 1 89.88 17 GLY B CA 1
ATOM 1631 C C . GLY B 1 17 ? -0.324 -7.031 5.418 1 89.88 17 GLY B C 1
ATOM 1632 O O . GLY B 1 17 ? -0.056 -7.711 4.426 1 89.88 17 GLY B O 1
ATOM 1633 N N . VAL B 1 18 ? -0.959 -7.414 6.441 1 90.81 18 VAL B N 1
ATOM 1634 C CA . VAL B 1 18 ? -1.448 -8.789 6.516 1 90.81 18 VAL B CA 1
ATOM 1635 C C . VAL B 1 18 ? -2.479 -9.023 5.414 1 90.81 18 VAL B C 1
ATOM 1637 O O . VAL B 1 18 ? -2.439 -10.055 4.73 1 90.81 18 VAL B O 1
ATOM 1640 N N . ASP B 1 19 ? -3.307 -8.094 5.238 1 89.56 19 ASP B N 1
ATOM 1641 C CA . ASP B 1 19 ? -4.359 -8.195 4.234 1 89.56 19 ASP B CA 1
ATOM 1642 C C . ASP B 1 19 ? -3.77 -8.297 2.828 1 89.56 19 ASP B C 1
ATOM 1644 O O . ASP B 1 19 ? -4.223 -9.102 2.014 1 89.56 19 ASP B O 1
ATOM 1648 N N . VAL B 1 20 ? -2.725 -7.543 2.572 1 82.38 20 VAL B N 1
ATOM 1649 C CA . VAL B 1 20 ? -2.125 -7.492 1.243 1 82.38 20 VAL B CA 1
ATOM 1650 C C . VAL B 1 20 ? -1.561 -8.859 0.876 1 82.38 20 VAL B C 1
ATOM 1652 O O . VAL B 1 20 ? -1.814 -9.375 -0.217 1 82.38 20 VAL B O 1
ATOM 1655 N N . MET B 1 21 ? -0.883 -9.469 1.753 1 84.25 21 MET B N 1
ATOM 1656 C CA . MET B 1 21 ? -0.253 -10.75 1.458 1 84.25 21 MET B CA 1
ATOM 1657 C C . MET B 1 21 ? -1.257 -11.891 1.581 1 84.25 21 MET B C 1
ATOM 1659 O O . MET B 1 21 ? -1.127 -12.914 0.906 1 84.25 21 MET B O 1
ATOM 1663 N N . PHE B 1 22 ? -2.203 -11.688 2.43 1 86.38 22 PHE B N 1
ATOM 1664 C CA . PHE B 1 22 ? -3.244 -12.703 2.531 1 86.38 22 PHE B CA 1
ATOM 1665 C C . PHE B 1 22 ? -4.027 -12.805 1.227 1 86.38 22 PHE B C 1
ATOM 1667 O O . PHE B 1 22 ? -4.242 -13.906 0.713 1 86.38 22 PHE B O 1
ATOM 1674 N N . MET B 1 23 ? -4.422 -11.672 0.664 1 83.75 23 MET B N 1
ATOM 1675 C CA . MET B 1 23 ? -5.191 -11.633 -0.576 1 83.75 23 MET B CA 1
ATOM 1676 C C . MET B 1 23 ? -4.328 -12.039 -1.766 1 83.75 23 MET B C 1
ATOM 1678 O O . MET B 1 23 ? -4.789 -12.758 -2.652 1 83.75 23 MET B O 1
ATOM 1682 N N . GLY B 1 24 ? -3.15 -11.656 -1.76 1 77.31 24 GLY B N 1
ATOM 1683 C CA . GLY B 1 24 ? -2.273 -11.906 -2.891 1 77.31 24 GLY B CA 1
ATOM 1684 C C . GLY B 1 24 ? -1.705 -13.312 -2.902 1 77.31 24 GLY B C 1
ATOM 1685 O O . GLY B 1 24 ? -1.325 -13.828 -3.957 1 77.31 24 GLY B O 1
ATOM 1686 N N . GLY B 1 25 ? -1.721 -13.984 -1.814 1 79.19 25 GLY B N 1
ATOM 1687 C CA . GLY B 1 25 ? -1.104 -15.297 -1.729 1 79.19 25 GLY B CA 1
ATOM 1688 C C . GLY B 1 25 ? -2.092 -16.406 -1.394 1 79.19 25 GLY B C 1
ATOM 1689 O O . GLY B 1 25 ? -2.607 -17.078 -2.289 1 79.19 25 GLY B O 1
ATOM 1690 N N . HIS B 1 26 ? -2.564 -16.344 -0.217 1 76.81 26 HIS B N 1
ATOM 1691 C CA . HIS B 1 26 ? -3.375 -17.453 0.272 1 76.81 26 HIS B CA 1
ATOM 1692 C C . HIS B 1 26 ? -4.75 -17.469 -0.389 1 76.81 26 HIS B C 1
ATOM 1694 O O . HIS B 1 26 ? -5.238 -18.531 -0.792 1 76.81 26 HIS B O 1
ATOM 1700 N N . PHE B 1 27 ? -5.277 -16.328 -0.485 1 82.25 27 PHE B N 1
ATOM 1701 C CA . PHE B 1 27 ? -6.586 -16.25 -1.117 1 82.25 27 PHE B CA 1
ATOM 1702 C C . PHE B 1 27 ? -6.508 -16.656 -2.582 1 82.25 27 PHE B C 1
ATOM 1704 O O . PHE B 1 27 ? -7.348 -17.422 -3.062 1 82.25 27 PHE B O 1
ATOM 1711 N N . THR B 1 28 ? -5.566 -16.234 -3.303 1 76.88 28 THR B N 1
ATOM 1712 C CA . THR B 1 28 ? -5.414 -16.516 -4.727 1 76.88 28 THR B CA 1
ATOM 1713 C C . THR B 1 28 ? -5.023 -17.969 -4.957 1 76.88 28 THR B C 1
ATOM 1715 O O . THR B 1 28 ? -5.52 -18.609 -5.883 1 76.88 28 THR B O 1
ATOM 1718 N N . LYS B 1 29 ? -4.188 -18.547 -4.172 1 75.44 29 LYS B N 1
ATOM 1719 C CA . LYS B 1 29 ? -3.701 -19.906 -4.355 1 75.44 29 LYS B CA 1
ATOM 1720 C C . LYS B 1 29 ? -4.754 -20.922 -3.934 1 75.44 29 LYS B C 1
ATOM 1722 O O . LYS B 1 29 ? -5.09 -21.828 -4.699 1 75.44 29 LYS B O 1
ATOM 1727 N N . PHE B 1 30 ? -5.391 -20.703 -2.807 1 75.69 30 PHE B N 1
ATOM 1728 C CA . PHE B 1 30 ? -6.227 -21.75 -2.229 1 75.69 30 PHE B CA 1
ATOM 1729 C C . PHE B 1 30 ? -7.691 -21.547 -2.594 1 75.69 30 PHE B C 1
ATOM 1731 O O . PHE B 1 30 ? -8.438 -22.516 -2.781 1 75.69 30 PHE B O 1
ATOM 1738 N N . PHE B 1 31 ? -8.047 -20.344 -2.752 1 77.94 31 PHE B N 1
ATOM 1739 C CA . PHE B 1 31 ? -9.469 -20.109 -2.975 1 77.94 31 PHE B CA 1
ATOM 1740 C C . PHE B 1 31 ? -9.766 -19.938 -4.461 1 77.94 31 PHE B C 1
ATOM 1742 O O . PHE B 1 31 ? -10.789 -20.406 -4.953 1 77.94 31 PHE B O 1
ATOM 1749 N N . VAL B 1 32 ? -8.914 -19.344 -5.156 1 78.56 32 VAL B N 1
ATOM 1750 C CA . VAL B 1 32 ? -9.188 -19.094 -6.566 1 78.56 32 VAL B CA 1
ATOM 1751 C C . VAL B 1 32 ? -8.461 -20.125 -7.426 1 78.56 32 VAL B C 1
ATOM 1753 O O . VAL B 1 32 ? -9.07 -20.75 -8.305 1 78.56 32 VAL B O 1
ATOM 1756 N N . GLY B 1 33 ? -7.191 -20.375 -7.145 1 77 33 GLY B N 1
ATOM 1757 C CA . GLY B 1 33 ? -6.383 -21.281 -7.949 1 77 33 GLY B CA 1
ATOM 1758 C C . GLY B 1 33 ? -6.863 -22.719 -7.902 1 77 33 GLY B C 1
ATOM 1759 O O . GLY B 1 33 ? -7.004 -23.375 -8.945 1 77 33 GLY B O 1
ATOM 1760 N N . CYS B 1 34 ? -7.152 -23.219 -6.785 1 73.75 34 CYS B N 1
ATOM 1761 C CA . CYS B 1 34 ? -7.551 -24.625 -6.621 1 73.75 34 CYS B CA 1
ATOM 1762 C C . CYS B 1 34 ? -8.992 -24.828 -7.066 1 73.75 34 CYS B C 1
ATOM 1764 O O . CYS B 1 34 ? -9.375 -25.938 -7.43 1 73.75 34 CYS B O 1
ATOM 1766 N N . THR B 1 35 ? -9.773 -23.781 -7.07 1 77.25 35 THR B N 1
ATOM 1767 C CA . THR B 1 35 ? -11.195 -23.953 -7.367 1 77.25 35 THR B CA 1
ATOM 1768 C C . THR B 1 35 ? -11.469 -23.719 -8.852 1 77.25 35 THR B C 1
ATOM 1770 O O . THR B 1 35 ? -12.203 -24.484 -9.477 1 77.25 35 THR B O 1
ATOM 1773 N N . ARG B 1 36 ? -10.992 -22.578 -9.383 1 79.25 36 ARG B N 1
ATOM 1774 C CA . ARG B 1 36 ? -11.375 -22.172 -10.727 1 79.25 36 ARG B CA 1
ATOM 1775 C C . ARG B 1 36 ? -10.156 -22.125 -11.648 1 79.25 36 ARG B C 1
ATOM 1777 O O . ARG B 1 36 ? -10.289 -21.953 -12.859 1 79.25 36 ARG B O 1
ATOM 1784 N N . GLY B 1 37 ? -9.055 -22.328 -11.07 1 72.94 37 GLY B N 1
ATOM 1785 C CA . GLY B 1 37 ? -7.855 -22.312 -11.891 1 72.94 37 GLY B CA 1
ATOM 1786 C C . GLY B 1 37 ? -7.098 -21 -11.82 1 72.94 37 GLY B C 1
ATOM 1787 O O . GLY B 1 37 ? -7.641 -19.984 -11.367 1 72.94 37 GLY B O 1
ATOM 1788 N N . ILE B 1 38 ? -5.91 -20.891 -12.234 1 68 38 ILE B N 1
ATOM 1789 C CA . ILE B 1 38 ? -4.98 -19.781 -12.133 1 68 38 ILE B CA 1
ATOM 1790 C C . ILE B 1 38 ? -5.391 -18.672 -13.117 1 68 38 ILE B C 1
ATOM 1792 O O . ILE B 1 38 ? -5.125 -17.5 -12.883 1 68 38 ILE B O 1
ATOM 1796 N N . GLU B 1 39 ? -6.18 -19.141 -14.18 1 71.88 39 GLU B N 1
ATOM 1797 C CA . GLU B 1 39 ? -6.555 -18.188 -15.219 1 71.88 39 GLU B CA 1
ATOM 1798 C C . GLU B 1 39 ? -7.559 -17.156 -14.68 1 71.88 39 GLU B C 1
ATOM 1800 O O . GLU B 1 39 ? -7.621 -16.031 -15.172 1 71.88 39 GLU B O 1
ATOM 1805 N N . VAL B 1 40 ? -8.266 -17.594 -13.688 1 79.75 40 VAL B N 1
ATOM 1806 C CA . VAL B 1 40 ? -9.336 -16.719 -13.203 1 79.75 40 VAL B CA 1
ATOM 1807 C C . VAL B 1 40 ? -8.812 -15.836 -12.078 1 79.75 40 VAL B C 1
ATOM 1809 O O . VAL B 1 40 ? -9.5 -14.914 -11.633 1 79.75 40 VAL B O 1
ATOM 1812 N N . VAL B 1 41 ? -7.57 -16 -11.648 1 79.31 41 VAL B N 1
ATOM 1813 C CA . VAL B 1 41 ? -6.977 -15.266 -10.539 1 79.31 41 VAL B CA 1
ATOM 1814 C C . VAL B 1 41 ? -6.887 -13.781 -10.898 1 79.31 41 VAL B C 1
ATOM 1816 O O . VAL B 1 41 ? -7.223 -12.922 -10.086 1 79.31 41 VAL B O 1
ATOM 1819 N N . GLY B 1 42 ? -6.461 -13.523 -12.141 1 76.75 42 GLY B N 1
ATOM 1820 C CA . GLY B 1 42 ? -6.328 -12.141 -12.57 1 76.75 42 GLY B CA 1
ATOM 1821 C C . GLY B 1 42 ? -7.645 -11.383 -12.562 1 76.75 42 GLY B C 1
ATOM 1822 O O . GLY B 1 42 ? -7.695 -10.211 -12.18 1 76.75 42 GLY B O 1
ATOM 1823 N N . TYR B 1 43 ? -8.688 -12.055 -12.844 1 81.12 43 TYR B N 1
ATOM 1824 C CA . TYR B 1 43 ? -10 -11.422 -12.914 1 81.12 43 TYR B CA 1
ATOM 1825 C C . TYR B 1 43 ? -10.508 -11.078 -11.523 1 81.12 43 TYR B C 1
ATOM 1827 O O . TYR B 1 43 ? -11.062 -9.992 -11.305 1 81.12 43 TYR B O 1
ATOM 1835 N N . VAL B 1 44 ? -10.312 -11.945 -10.664 1 84.94 44 VAL B N 1
ATOM 1836 C CA . VAL B 1 44 ? -10.781 -11.734 -9.297 1 84.94 44 VAL B CA 1
ATOM 1837 C C . VAL B 1 44 ? -9.992 -10.602 -8.648 1 84.94 44 VAL B C 1
ATOM 1839 O O . VAL B 1 44 ? -10.578 -9.727 -8 1 84.94 44 VAL B O 1
ATOM 1842 N N . MET B 1 45 ? -8.711 -10.586 -8.984 1 84.5 45 MET B N 1
ATOM 1843 C CA . MET B 1 45 ? -7.875 -9.539 -8.391 1 84.5 45 MET B CA 1
ATOM 1844 C C . MET B 1 45 ? -8.188 -8.18 -9.008 1 84.5 45 MET B C 1
ATOM 1846 O O . MET B 1 45 ? -8.07 -7.152 -8.336 1 84.5 45 MET B O 1
ATOM 1850 N N . MET B 1 46 ? -8.508 -8.188 -10.25 1 86.81 46 MET B N 1
ATOM 1851 C CA . MET B 1 46 ? -8.914 -6.949 -10.906 1 86.81 46 MET B CA 1
ATOM 1852 C C . MET B 1 46 ? -10.195 -6.398 -10.281 1 86.81 46 MET B C 1
ATOM 1854 O O . MET B 1 46 ? -10.328 -5.191 -10.086 1 86.81 46 MET B O 1
ATOM 1858 N N . GLY B 1 47 ? -11.086 -7.309 -9.984 1 87.31 47 GLY B N 1
ATOM 1859 C CA . GLY B 1 47 ? -12.305 -6.887 -9.32 1 87.31 47 GLY B CA 1
ATOM 1860 C C . GLY B 1 47 ? -12.062 -6.25 -7.965 1 87.31 47 GLY B C 1
ATOM 1861 O O . GLY B 1 47 ? -12.672 -5.23 -7.637 1 87.31 47 GLY B O 1
ATOM 1862 N N . SER B 1 48 ? -11.203 -6.793 -7.27 1 90 48 SER B N 1
ATOM 1863 C CA . SER B 1 48 ? -10.859 -6.25 -5.961 1 90 48 SER B CA 1
ATOM 1864 C C . SER B 1 48 ? -10.211 -4.875 -6.09 1 90 48 SER B C 1
ATOM 1866 O O . SER B 1 48 ? -10.5 -3.969 -5.309 1 90 48 SER B O 1
ATOM 1868 N N . SER B 1 49 ? -9.383 -4.707 -7.074 1 88.12 49 SER B N 1
ATOM 1869 C CA . SER B 1 49 ? -8.664 -3.449 -7.273 1 88.12 49 SER B CA 1
ATOM 1870 C C . SER B 1 49 ? -9.609 -2.342 -7.727 1 88.12 49 SER B C 1
ATOM 1872 O O . SER B 1 49 ? -9.516 -1.207 -7.254 1 88.12 49 SER B O 1
ATOM 1874 N N . VAL B 1 50 ? -10.477 -2.707 -8.594 1 90.12 50 VAL B N 1
ATOM 1875 C CA . VAL B 1 50 ? -11.445 -1.733 -9.086 1 90.12 50 VAL B CA 1
ATOM 1876 C C . VAL B 1 50 ? -12.375 -1.302 -7.957 1 90.12 50 VAL B C 1
ATOM 1878 O O . VAL B 1 50 ? -12.664 -0.113 -7.805 1 90.12 50 VAL B O 1
ATOM 1881 N N . SER B 1 51 ? -12.75 -2.225 -7.254 1 93.19 51 SER B N 1
ATOM 1882 C CA . SER B 1 51 ? -13.609 -1.908 -6.113 1 93.19 51 SER B CA 1
ATOM 1883 C C . SER B 1 51 ? -12.891 -1.001 -5.117 1 93.19 51 SER B C 1
ATOM 1885 O O . SER B 1 51 ? -13.492 -0.061 -4.59 1 93.19 51 SER B O 1
ATOM 1887 N N . SER B 1 52 ? -11.641 -1.309 -4.867 1 92 52 SER B N 1
ATOM 1888 C CA . SER B 1 52 ? -10.852 -0.473 -3.973 1 92 52 SER B CA 1
ATOM 1889 C C . SER B 1 52 ? -10.727 0.948 -4.512 1 92 52 SER B C 1
ATOM 1891 O O . SER B 1 52 ? -10.734 1.912 -3.74 1 92 52 SER B O 1
ATOM 1893 N N . CYS B 1 53 ? -10.68 1.058 -5.82 1 90.31 53 CYS B N 1
ATOM 1894 C CA . CYS B 1 53 ? -10.562 2.361 -6.465 1 90.31 53 CYS B CA 1
ATOM 1895 C C . CYS B 1 53 ? -11.82 3.193 -6.242 1 90.31 53 CYS B C 1
ATOM 1897 O O . CYS B 1 53 ? -11.742 4.332 -5.781 1 90.31 53 CYS B O 1
ATOM 1899 N N . ILE B 1 54 ? -12.789 2.607 -6.48 1 91.44 54 ILE B N 1
ATOM 1900 C CA . ILE B 1 54 ? -14.062 3.307 -6.387 1 91.44 54 ILE B CA 1
ATOM 1901 C C . ILE B 1 54 ? -14.352 3.656 -4.93 1 91.44 54 ILE B C 1
ATOM 1903 O O . ILE B 1 54 ? -14.734 4.789 -4.617 1 91.44 54 ILE B O 1
ATOM 1907 N N . SER B 1 55 ? -14.148 2.781 -4.117 1 93.5 55 SER B N 1
ATOM 1908 C CA . SER B 1 55 ? -14.453 2.988 -2.705 1 93.5 55 SER B CA 1
ATOM 1909 C C . SER B 1 55 ? -13.539 4.047 -2.098 1 93.5 55 SER B C 1
ATOM 1911 O O . SER B 1 55 ? -13.977 4.855 -1.276 1 93.5 55 SER B O 1
ATOM 1913 N N . SER B 1 56 ? -12.289 4.043 -2.465 1 90.88 56 SER B N 1
ATOM 1914 C CA . SER B 1 56 ? -11.352 5.023 -1.923 1 90.88 56 SER B CA 1
ATOM 1915 C C . SER B 1 56 ? -11.758 6.445 -2.303 1 90.88 56 SER B C 1
ATOM 1917 O O . SER B 1 56 ? -11.68 7.359 -1.48 1 90.88 56 SER B O 1
ATOM 1919 N N . PHE B 1 57 ? -12.148 6.586 -3.514 1 88.56 57 PHE B N 1
ATOM 1920 C CA . PHE B 1 57 ? -12.602 7.895 -3.973 1 88.56 57 PHE B CA 1
ATOM 1921 C C . PHE B 1 57 ? -13.852 8.328 -3.217 1 88.56 57 PHE B C 1
ATOM 1923 O O . PHE B 1 57 ? -13.961 9.492 -2.814 1 88.56 57 PHE B O 1
ATOM 1930 N N . LEU B 1 58 ? -14.617 7.426 -2.955 1 90 58 LEU B N 1
ATOM 1931 C CA . LEU B 1 58 ? -15.875 7.715 -2.268 1 90 58 LEU B CA 1
ATOM 1932 C C . LEU B 1 58 ? -15.633 7.996 -0.79 1 90 58 LEU B C 1
ATOM 1934 O O . LEU B 1 58 ? -16.219 8.93 -0.227 1 90 58 LEU B O 1
ATOM 1938 N N . ILE B 1 59 ? -14.812 7.281 -0.226 1 90.75 59 ILE B N 1
ATOM 1939 C CA . ILE B 1 59 ? -14.539 7.434 1.198 1 90.75 59 ILE B CA 1
ATOM 1940 C C . ILE B 1 59 ? -13.844 8.773 1.45 1 90.75 59 ILE B C 1
ATOM 1942 O O . ILE B 1 59 ? -14.133 9.445 2.441 1 90.75 59 ILE B O 1
ATOM 1946 N N . GLY B 1 60 ? -12.953 9.109 0.532 1 84.25 60 GLY B N 1
ATOM 1947 C CA . GLY B 1 60 ? -12.289 10.398 0.658 1 84.25 60 GLY B CA 1
ATOM 1948 C C . GLY B 1 60 ? -13.258 11.57 0.648 1 84.25 60 GLY B C 1
ATOM 1949 O O . GLY B 1 60 ? -13.078 12.539 1.38 1 84.25 60 GLY B O 1
ATOM 1950 N N . ARG B 1 61 ? -14.25 11.414 -0.104 1 84.56 61 ARG B N 1
ATOM 1951 C CA . ARG B 1 61 ? -15.25 12.477 -0.2 1 84.56 61 ARG B CA 1
ATOM 1952 C C . ARG B 1 61 ? -16.266 12.375 0.931 1 84.56 61 ARG B C 1
ATOM 1954 O O . ARG B 1 61 ? -16.734 13.391 1.446 1 84.56 61 ARG B O 1
ATOM 1961 N N . LEU B 1 62 ? -16.516 11.203 1.321 1 88.19 62 LEU B N 1
ATOM 1962 C CA . LEU B 1 62 ? -17.531 10.953 2.334 1 88.19 62 LEU B CA 1
ATOM 1963 C C . LEU B 1 62 ? -17.031 11.344 3.719 1 88.19 62 LEU B C 1
ATOM 1965 O O . LEU B 1 62 ? -17.828 11.586 4.629 1 88.19 62 LEU B O 1
ATOM 1969 N N . MET B 1 63 ? -15.727 11.359 3.857 1 85 63 MET B N 1
ATOM 1970 C CA . MET B 1 63 ? -15.133 11.68 5.148 1 85 63 MET B CA 1
ATOM 1971 C C . MET B 1 63 ? -15.438 13.125 5.543 1 85 63 MET B C 1
ATOM 1973 O O . MET B 1 63 ? -15.289 13.5 6.707 1 85 63 MET B O 1
ATOM 1977 N N . LYS B 1 64 ? -15.961 13.961 4.574 1 80.19 64 LYS B N 1
ATOM 1978 C CA . LYS B 1 64 ? -16.359 15.336 4.863 1 80.19 64 LYS B CA 1
ATOM 1979 C C . LYS B 1 64 ? -17.719 15.383 5.543 1 80.19 64 LYS B C 1
ATOM 1981 O O . LYS B 1 64 ? -18.016 16.297 6.316 1 80.19 64 LYS B O 1
ATOM 1986 N N . CYS B 1 65 ? -18.531 14.367 5.227 1 84.62 65 CYS B N 1
ATOM 1987 C CA . CYS B 1 65 ? -19.906 14.383 5.734 1 84.62 65 CYS B CA 1
ATOM 1988 C C . CYS B 1 65 ? -20.094 13.312 6.801 1 84.62 65 CYS B C 1
ATOM 1990 O O . CYS B 1 65 ? -20.984 13.438 7.656 1 84.62 65 CYS B O 1
ATOM 1992 N N . VAL B 1 66 ? -19.328 12.234 6.715 1 84.25 66 VAL B N 1
ATOM 1993 C CA . VAL B 1 66 ? -19.469 11.109 7.633 1 84.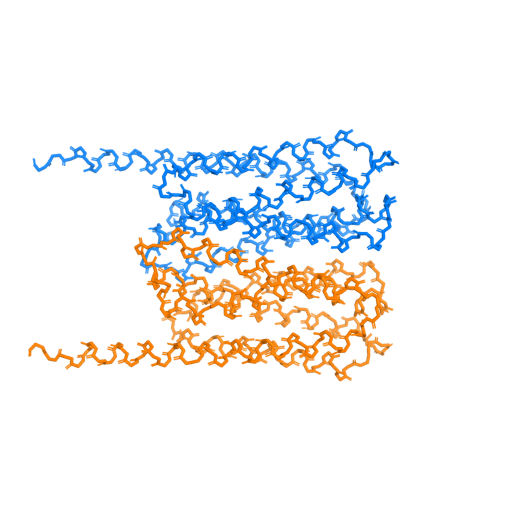25 66 VAL B CA 1
ATOM 1994 C C . VAL B 1 66 ? -18.25 11.031 8.539 1 84.25 66 VAL B C 1
ATOM 1996 O O . VAL B 1 66 ? -17.125 11.352 8.125 1 84.25 66 VAL B O 1
ATOM 1999 N N . SER B 1 67 ? -18.516 10.711 9.766 1 86 67 SER B N 1
ATOM 2000 C CA . SER B 1 67 ? -17.422 10.586 10.719 1 86 67 SER B CA 1
ATOM 2001 C C . SER B 1 67 ? -16.469 9.469 10.32 1 86 67 SER B C 1
ATOM 2003 O O . SER B 1 67 ? -16.891 8.438 9.797 1 86 67 SER B O 1
ATOM 2005 N N . ARG B 1 68 ? -15.156 9.633 10.414 1 86.12 68 ARG B N 1
ATOM 2006 C CA . ARG B 1 68 ? -14.109 8.656 10.125 1 86.12 68 ARG B CA 1
ATOM 2007 C C . ARG B 1 68 ? -14.352 7.363 10.898 1 86.12 68 ARG B C 1
ATOM 2009 O O . ARG B 1 68 ? -14.109 6.27 10.375 1 86.12 68 ARG B O 1
ATOM 2016 N N . PHE B 1 69 ? -14.922 7.566 12.031 1 88.38 69 PHE B N 1
ATOM 2017 C CA . PHE B 1 69 ? -15.18 6.422 12.891 1 88.38 69 PHE B CA 1
ATOM 2018 C C . PHE B 1 69 ? -16.188 5.48 12.258 1 88.38 69 PHE B C 1
ATOM 2020 O O . PHE B 1 69 ? -15.992 4.266 12.242 1 88.38 69 PHE B O 1
ATOM 2027 N N . ALA B 1 70 ? -17.141 6.047 11.75 1 90.06 70 ALA B N 1
ATOM 2028 C CA . ALA B 1 70 ? -18.219 5.25 11.148 1 90.06 70 ALA B CA 1
ATOM 2029 C C . ALA B 1 70 ? -17.703 4.496 9.922 1 90.06 70 ALA B C 1
ATOM 2031 O O . ALA B 1 70 ? -17.984 3.309 9.758 1 90.06 70 ALA B O 1
ATOM 2032 N N . LEU B 1 71 ? -16.953 5.129 9.148 1 91 71 LEU B N 1
ATOM 2033 C CA . LEU B 1 71 ? -16.453 4.523 7.918 1 91 71 LEU B CA 1
ATOM 2034 C C . LEU B 1 71 ? -15.453 3.412 8.234 1 91 71 LEU B C 1
ATOM 2036 O O . LEU B 1 71 ? -15.43 2.385 7.547 1 91 71 LEU B O 1
ATOM 2040 N N . PHE B 1 72 ? -14.68 3.586 9.242 1 92.88 72 PHE B N 1
ATOM 2041 C CA . PHE B 1 72 ? -13.703 2.58 9.656 1 92.88 72 PHE B CA 1
ATOM 2042 C C . PHE B 1 72 ? -14.406 1.321 10.148 1 92.88 72 PHE B C 1
ATOM 2044 O O . PHE B 1 72 ? -14 0.205 9.82 1 92.88 72 PHE B O 1
ATOM 2051 N N . ILE B 1 73 ? -15.461 1.49 10.883 1 92.31 73 ILE B N 1
ATOM 2052 C CA . ILE B 1 73 ? -16.203 0.366 11.453 1 92.31 73 ILE B CA 1
ATOM 2053 C C . ILE B 1 73 ? -16.922 -0.396 10.344 1 92.31 73 ILE B C 1
ATOM 2055 O O . ILE B 1 73 ? -16.953 -1.629 10.352 1 92.31 73 ILE B O 1
ATOM 2059 N N . ILE B 1 74 ? -17.438 0.345 9.453 1 93.12 74 ILE B N 1
ATOM 2060 C CA . ILE B 1 74 ? -18.125 -0.289 8.336 1 93.12 74 ILE B CA 1
ATOM 2061 C C . ILE B 1 74 ? -17.141 -1.114 7.52 1 93.12 74 ILE B C 1
ATOM 2063 O O . ILE B 1 74 ? -17.438 -2.246 7.133 1 93.12 74 ILE B O 1
ATOM 2067 N N . GLY B 1 75 ? -16 -0.539 7.281 1 93.94 75 GLY B N 1
ATOM 2068 C CA . GLY B 1 75 ? -14.977 -1.272 6.562 1 93.94 75 GLY B CA 1
ATOM 2069 C C . GLY B 1 75 ? -14.492 -2.506 7.301 1 93.94 75 GLY B C 1
ATOM 2070 O O . GLY B 1 75 ? -14.391 -3.586 6.719 1 93.94 75 GLY B O 1
ATOM 2071 N N . GLY B 1 76 ? -14.25 -2.355 8.57 1 94.94 76 GLY B N 1
ATOM 2072 C CA . GLY B 1 76 ? -13.812 -3.477 9.383 1 94.94 76 GLY B CA 1
ATOM 2073 C C . GLY B 1 76 ? -14.844 -4.586 9.477 1 94.94 76 GLY B C 1
ATOM 2074 O O . GLY B 1 76 ? -14.5 -5.766 9.414 1 94.94 76 GLY B O 1
ATOM 2075 N N . ALA B 1 77 ? -16.016 -4.156 9.609 1 95.06 77 ALA B N 1
ATOM 2076 C CA . ALA B 1 77 ? -17.094 -5.129 9.711 1 95.06 77 ALA B CA 1
ATOM 2077 C C . ALA B 1 77 ? -17.266 -5.902 8.406 1 95.06 77 ALA B C 1
ATOM 2079 O O . ALA B 1 77 ? -17.516 -7.113 8.43 1 95.06 77 ALA B O 1
ATOM 2080 N N . THR B 1 78 ? -17.219 -5.211 7.328 1 95.94 78 THR B N 1
ATOM 2081 C CA . THR B 1 78 ? -17.312 -5.863 6.027 1 95.94 78 THR B CA 1
ATOM 2082 C C . THR B 1 78 ? -16.203 -6.902 5.867 1 95.94 78 THR B C 1
ATOM 2084 O O . THR B 1 78 ? -16.453 -8.016 5.395 1 95.94 78 THR B O 1
ATOM 2087 N N . TYR B 1 79 ? -15.016 -6.527 6.27 1 96.31 79 TYR B N 1
ATOM 2088 C CA . TYR B 1 79 ? -13.891 -7.453 6.168 1 96.31 79 TYR B CA 1
ATOM 2089 C C . TYR B 1 79 ? -14.117 -8.688 7.039 1 96.31 79 TYR B C 1
ATOM 2091 O O . TYR B 1 79 ? -13.852 -9.812 6.609 1 96.31 79 TYR B O 1
ATOM 2099 N N . LEU B 1 80 ? -14.602 -8.453 8.211 1 94.88 80 LEU B N 1
ATOM 2100 C CA . LEU B 1 80 ? -14.867 -9.555 9.133 1 94.88 80 LEU B CA 1
ATOM 2101 C C . LEU B 1 80 ? -15.906 -10.508 8.555 1 94.88 80 LEU B C 1
ATOM 2103 O O . LEU B 1 80 ? -15.766 -11.727 8.664 1 94.88 80 LEU B O 1
ATOM 2107 N N . LEU B 1 81 ? -16.859 -9.953 7.941 1 94.88 81 LEU B N 1
ATOM 2108 C CA . LEU B 1 81 ? -17.906 -10.758 7.328 1 94.88 81 LEU B CA 1
ATOM 2109 C C . LEU B 1 81 ? -17.344 -11.633 6.215 1 94.88 81 LEU B C 1
ATOM 2111 O O . LEU B 1 81 ? -17.719 -12.805 6.09 1 94.88 81 LEU B O 1
ATOM 2115 N N . VAL B 1 82 ? -16.484 -11.117 5.426 1 93.81 82 VAL B N 1
ATOM 2116 C CA . VAL B 1 82 ? -15.883 -11.859 4.324 1 93.81 82 VAL B CA 1
ATOM 2117 C C . VAL B 1 82 ? -15.023 -12.992 4.871 1 93.81 82 VAL B C 1
ATOM 2119 O O . VAL B 1 82 ? -15.047 -14.109 4.348 1 93.81 82 VAL B O 1
ATOM 2122 N N . LEU B 1 83 ? -14.266 -12.719 5.961 1 93.5 83 LEU B N 1
ATOM 2123 C CA . LEU B 1 83 ? -13.406 -13.727 6.559 1 93.5 83 LEU B CA 1
ATOM 2124 C C . LEU B 1 83 ? -14.234 -14.875 7.129 1 93.5 83 LEU B C 1
ATOM 2126 O O . LEU B 1 83 ? -13.875 -16.047 6.969 1 93.5 83 LEU B O 1
ATOM 2130 N N . VAL B 1 84 ? -15.297 -14.539 7.762 1 92.81 84 VAL B N 1
ATOM 2131 C CA . VAL B 1 84 ? -16.188 -15.562 8.305 1 92.81 84 VAL B CA 1
ATOM 2132 C C . VAL B 1 84 ? -16.781 -16.375 7.164 1 92.81 84 VAL B C 1
ATOM 2134 O O . VAL B 1 84 ? -16.891 -17.609 7.258 1 92.81 84 VAL B O 1
ATOM 2137 N N . PHE B 1 85 ? -17.172 -15.664 6.109 1 90.25 85 PHE B N 1
ATOM 2138 C CA . PHE B 1 85 ? -17.719 -16.344 4.941 1 90.25 85 PHE B CA 1
ATOM 2139 C C . PHE B 1 85 ? -16.703 -17.297 4.34 1 90.25 85 PHE B C 1
ATOM 2141 O O . PHE B 1 85 ? -17.047 -18.406 3.908 1 90.25 85 PHE B O 1
ATOM 2148 N N . MET B 1 86 ? -15.469 -16.938 4.312 1 88 86 MET B N 1
ATOM 2149 C CA . MET B 1 86 ? -14.398 -17.781 3.77 1 88 86 MET B CA 1
ATOM 2150 C C . MET B 1 86 ? -14.18 -19.016 4.637 1 88 86 MET B C 1
ATOM 2152 O O . MET B 1 86 ? -13.797 -20.062 4.133 1 88 86 MET B O 1
ATOM 2156 N N . LEU B 1 87 ? -14.398 -18.906 5.93 1 86.56 87 LEU B N 1
ATOM 2157 C CA . LEU B 1 87 ? -14.211 -20.016 6.852 1 86.56 87 LEU B CA 1
ATOM 2158 C C . LEU B 1 87 ? -15.336 -21.047 6.715 1 86.56 87 LEU B C 1
ATOM 2160 O O . LEU B 1 87 ? -15.125 -22.234 6.914 1 86.56 87 LEU B O 1
ATOM 2164 N N . VAL B 1 88 ? -16.469 -20.531 6.391 1 83.38 88 VAL B N 1
ATOM 2165 C CA . VAL B 1 88 ? -17.641 -21.406 6.344 1 83.38 88 VAL B CA 1
ATOM 2166 C C . VAL B 1 88 ? -17.844 -21.906 4.922 1 83.38 88 VAL B C 1
ATOM 2168 O O . VAL B 1 88 ? -18.406 -22.984 4.715 1 83.38 88 VAL B O 1
ATOM 2171 N N . TRP B 1 89 ? -17.406 -21.109 4.008 1 75.38 89 TRP B N 1
ATOM 2172 C CA . TRP B 1 89 ? -17.656 -21.422 2.607 1 75.38 89 TRP B CA 1
ATOM 2173 C C . TRP B 1 89 ? -16.719 -22.531 2.121 1 75.38 89 TRP B C 1
ATOM 2175 O O . TRP B 1 89 ? -15.523 -22.5 2.4 1 75.38 89 TRP B O 1
ATOM 2185 N N . ASP B 1 90 ? -17.297 -23.562 1.521 1 67.62 90 ASP B N 1
ATOM 2186 C CA . ASP B 1 90 ? -16.547 -24.672 0.926 1 67.62 90 ASP B CA 1
ATOM 2187 C C . ASP B 1 90 ? -16.141 -24.344 -0.509 1 67.62 90 ASP B C 1
ATOM 2189 O O . ASP B 1 90 ? -17 -24.125 -1.371 1 67.62 90 ASP B O 1
ATOM 2193 N N . PRO B 1 91 ? -14.859 -24.078 -0.778 1 64.69 91 PRO B N 1
ATOM 2194 C CA . PRO B 1 91 ? -14.359 -23.688 -2.102 1 64.69 91 PRO B CA 1
ATOM 2195 C C . PRO B 1 91 ? -14.734 -24.688 -3.188 1 64.69 91 PRO B C 1
ATOM 2197 O O . PRO B 1 91 ? -14.797 -24.344 -4.367 1 64.69 91 PRO B O 1
ATOM 2200 N N . ASP B 1 92 ? -14.922 -25.938 -2.91 1 59.91 92 ASP B N 1
ATOM 2201 C CA . ASP B 1 92 ? -15.219 -26.969 -3.891 1 59.91 92 ASP B CA 1
ATOM 2202 C C . ASP B 1 92 ? -16.547 -26.688 -4.605 1 59.91 92 ASP B C 1
ATOM 2204 O O . ASP B 1 92 ? -16.719 -27.078 -5.758 1 59.91 92 ASP B O 1
ATOM 2208 N N . GLN B 1 93 ? -17.375 -26.016 -3.895 1 57.78 93 GLN B N 1
ATOM 2209 C CA . GLN B 1 93 ? -18.703 -25.859 -4.48 1 57.78 93 GLN B CA 1
ATOM 2210 C C . GLN B 1 93 ? -18.922 -24.438 -4.984 1 57.78 93 GLN B C 1
ATOM 2212 O O . GLN B 1 93 ? -20 -24.109 -5.488 1 57.78 93 GLN B O 1
ATOM 2217 N N . GLY B 1 94 ? -17.828 -23.734 -4.934 1 60.66 94 GLY B N 1
ATOM 2218 C CA . GLY B 1 94 ? -18.172 -22.328 -5.023 1 60.66 94 GLY B CA 1
ATOM 2219 C C . GLY B 1 94 ? -18.062 -21.766 -6.43 1 60.66 94 GLY B C 1
ATOM 2220 O O . GLY B 1 94 ? -17.359 -22.328 -7.27 1 60.66 94 GLY B O 1
ATOM 2221 N N . ARG B 1 95 ? -19.188 -21.141 -6.945 1 72.38 95 ARG B N 1
ATOM 2222 C CA . ARG B 1 95 ? -19.297 -20.438 -8.211 1 72.38 95 ARG B CA 1
ATOM 2223 C C . ARG B 1 95 ? -18.375 -19.219 -8.25 1 72.38 95 ARG B C 1
ATOM 2225 O O . ARG B 1 95 ? -18.016 -18.672 -7.203 1 72.38 95 ARG B O 1
ATOM 2232 N N . LEU B 1 96 ? -17.859 -18.906 -9.32 1 79.31 96 LEU B N 1
ATOM 2233 C CA . LEU B 1 96 ? -16.969 -17.797 -9.617 1 79.31 96 LEU B CA 1
ATOM 2234 C C . LEU B 1 96 ? -17.516 -16.5 -9.016 1 79.31 96 LEU B C 1
ATOM 2236 O O . LEU B 1 96 ? -16.75 -15.656 -8.547 1 79.31 96 LEU B O 1
ATOM 2240 N N . TRP B 1 97 ? -18.812 -16.516 -8.93 1 82.44 97 TRP B N 1
ATOM 2241 C CA . TRP B 1 97 ? -19.406 -15.258 -8.469 1 82.44 97 TRP B CA 1
ATOM 2242 C C . TRP B 1 97 ? -19.172 -15.062 -6.977 1 82.44 97 TRP B C 1
ATOM 2244 O O . TRP B 1 97 ? -19.016 -13.93 -6.512 1 82.44 97 TRP B O 1
ATOM 2254 N N . HIS B 1 98 ? -19.062 -16.078 -6.184 1 87.19 98 HIS B N 1
ATOM 2255 C CA . HIS B 1 98 ? -18.766 -15.953 -4.758 1 87.19 98 HIS B CA 1
ATOM 2256 C C . HIS B 1 98 ? -17.359 -15.422 -4.531 1 87.19 98 HIS B C 1
ATOM 2258 O O . HIS B 1 98 ? -17.141 -14.602 -3.635 1 87.19 98 HIS B O 1
ATOM 2264 N N . LEU B 1 99 ? -16.516 -15.789 -5.426 1 87.62 99 LEU B N 1
ATOM 2265 C CA . LEU B 1 99 ? -15.125 -15.359 -5.293 1 87.62 99 LEU B CA 1
ATOM 2266 C C . LEU B 1 99 ? -14.977 -13.891 -5.66 1 87.62 99 LEU B C 1
ATOM 2268 O O . LEU B 1 99 ? -14.25 -13.148 -4.984 1 87.62 99 LEU B O 1
ATOM 2272 N N . VAL B 1 100 ? -15.75 -13.555 -6.652 1 87.69 100 VAL B N 1
ATOM 2273 C CA . VAL B 1 100 ? -15.688 -12.164 -7.098 1 87.69 100 VAL B CA 1
ATOM 2274 C C . VAL B 1 100 ? -16.328 -11.258 -6.043 1 87.69 100 VAL B C 1
ATOM 2276 O O . VAL B 1 100 ? -15.828 -10.172 -5.77 1 87.69 100 VAL B O 1
ATOM 2279 N N . LEU B 1 101 ? -17.297 -11.719 -5.473 1 89.88 101 LEU B N 1
ATOM 2280 C CA . LEU B 1 101 ? -17.969 -10.945 -4.434 1 89.88 101 LEU B CA 1
ATOM 2281 C C . LEU B 1 101 ? -17.078 -10.781 -3.209 1 89.88 101 LEU B C 1
ATOM 2283 O O . LEU B 1 101 ? -17.031 -9.703 -2.613 1 89.88 101 LEU B O 1
ATOM 2287 N N . MET B 1 102 ? -16.438 -11.75 -2.887 1 92 102 MET B N 1
ATOM 2288 C CA . MET B 1 102 ? -15.523 -11.688 -1.75 1 92 102 MET B CA 1
ATOM 2289 C C . MET B 1 102 ? -14.367 -10.734 -2.033 1 92 102 MET B C 1
ATOM 2291 O O . MET B 1 102 ? -13.984 -9.938 -1.173 1 92 102 MET B O 1
ATOM 2295 N N . ALA B 1 103 ? -13.922 -10.844 -3.221 1 91.31 103 ALA B N 1
ATOM 2296 C CA . ALA B 1 103 ? -12.805 -9.984 -3.611 1 91.31 103 ALA B CA 1
ATOM 2297 C C . ALA B 1 103 ? -13.227 -8.516 -3.615 1 91.31 103 ALA B C 1
ATOM 2299 O O . ALA B 1 103 ? -12.484 -7.648 -3.143 1 91.31 103 ALA B O 1
ATOM 2300 N N . VAL B 1 104 ? -14.383 -8.281 -4.105 1 93.12 104 VAL B N 1
ATOM 2301 C CA . VAL B 1 104 ? -14.898 -6.922 -4.176 1 93.12 104 VAL B CA 1
ATOM 2302 C C . VAL B 1 104 ? -15.148 -6.391 -2.764 1 93.12 104 VAL B C 1
ATOM 2304 O O . VAL B 1 104 ? -14.836 -5.238 -2.463 1 93.12 104 VAL B O 1
ATOM 2307 N N . ALA B 1 105 ? -15.617 -7.176 -1.926 1 94.25 105 ALA B N 1
ATOM 2308 C CA . ALA B 1 105 ? -15.875 -6.777 -0.544 1 94.25 105 ALA B CA 1
ATOM 2309 C C . ALA B 1 105 ? -14.578 -6.488 0.197 1 94.25 105 ALA B C 1
ATOM 2311 O O . ALA B 1 105 ? -14.492 -5.531 0.968 1 94.25 105 ALA B O 1
ATOM 2312 N N . VAL B 1 106 ? -13.633 -7.277 -0.061 1 93.25 106 VAL B N 1
ATOM 2313 C CA . VAL B 1 106 ? -12.328 -7.074 0.567 1 93.25 106 VAL B CA 1
ATOM 2314 C C . VAL B 1 106 ? -11.711 -5.773 0.063 1 93.25 106 VAL B C 1
ATOM 2316 O O . VAL B 1 106 ? -11.102 -5.027 0.835 1 93.25 106 VAL B O 1
ATOM 2319 N N . GLY B 1 107 ? -11.922 -5.547 -1.243 1 92.75 107 GLY B N 1
ATOM 2320 C CA . GLY B 1 107 ? -11.43 -4.297 -1.803 1 92.75 107 GLY B CA 1
ATOM 2321 C C . GLY B 1 107 ? -12.039 -3.07 -1.15 1 92.75 107 GLY B C 1
ATOM 2322 O O . GLY B 1 107 ? -11.336 -2.098 -0.869 1 92.75 107 GLY B O 1
ATOM 2323 N N . PHE B 1 108 ? -13.242 -3.133 -0.888 1 93.88 108 PHE B N 1
ATOM 2324 C CA . PHE B 1 108 ? -13.938 -2.051 -0.206 1 93.88 108 PHE B CA 1
ATOM 2325 C C . PHE B 1 108 ? -13.43 -1.892 1.221 1 93.88 108 PHE B C 1
ATOM 2327 O O . PHE B 1 108 ? -13.172 -0.773 1.673 1 93.88 108 PHE B O 1
ATOM 2334 N N . ALA B 1 109 ? -13.32 -2.951 1.892 1 94.12 109 ALA B N 1
ATOM 2335 C CA . ALA B 1 109 ? -12.867 -2.922 3.277 1 94.12 109 ALA B CA 1
ATOM 2336 C C . ALA B 1 109 ? -11.438 -2.395 3.373 1 94.12 109 ALA B C 1
ATOM 2338 O O . ALA B 1 109 ? -11.133 -1.56 4.227 1 94.12 109 ALA B O 1
ATOM 2339 N N . ARG B 1 110 ? -10.617 -2.818 2.529 1 91.06 110 ARG B N 1
ATOM 2340 C CA . ARG B 1 110 ? -9.219 -2.393 2.494 1 91.06 110 ARG B CA 1
ATOM 2341 C C . ARG B 1 110 ? -9.109 -0.898 2.213 1 91.06 110 ARG B C 1
ATOM 2343 O O . ARG B 1 110 ? -8.32 -0.198 2.85 1 91.06 110 ARG B O 1
ATOM 2350 N N . ALA B 1 111 ? -9.875 -0.485 1.266 1 92.69 111 ALA B N 1
ATOM 2351 C CA . ALA B 1 111 ? -9.859 0.935 0.923 1 92.69 111 ALA B CA 1
ATOM 2352 C C . ALA B 1 111 ? -10.273 1.792 2.117 1 92.69 111 ALA B C 1
ATOM 2354 O O . ALA B 1 111 ? -9.688 2.85 2.361 1 92.69 111 ALA B O 1
ATOM 2355 N N . SER B 1 112 ? -11.234 1.365 2.801 1 92.5 112 SER B N 1
ATOM 2356 C CA . SER B 1 112 ? -11.727 2.104 3.961 1 92.5 112 SER B CA 1
ATOM 2357 C C . SER B 1 112 ? -10.672 2.164 5.062 1 92.5 112 SER B C 1
ATOM 2359 O O . SER B 1 112 ? -10.344 3.244 5.551 1 92.5 112 SER B O 1
ATOM 2361 N N . ILE B 1 113 ? -10.109 1.062 5.379 1 92.44 113 ILE B N 1
ATOM 2362 C CA . ILE B 1 113 ? -9.141 0.974 6.465 1 92.44 113 ILE B CA 1
ATOM 2363 C C . ILE B 1 113 ? -7.859 1.71 6.074 1 92.44 113 ILE B C 1
ATOM 2365 O O . ILE B 1 113 ? -7.297 2.459 6.875 1 92.44 113 ILE B O 1
ATOM 2369 N N . ALA B 1 114 ? -7.496 1.6 4.879 1 90.94 114 ALA B N 1
ATOM 2370 C CA . ALA B 1 114 ? -6.246 2.201 4.414 1 90.94 114 ALA B CA 1
ATOM 2371 C C . ALA B 1 114 ? -6.371 3.719 4.316 1 90.94 114 ALA B C 1
ATOM 2373 O O . ALA B 1 114 ? -5.473 4.449 4.734 1 90.94 114 ALA B O 1
ATOM 2374 N N . THR B 1 115 ? -7.445 4.176 3.736 1 91.44 115 THR B N 1
ATOM 2375 C CA . THR B 1 115 ? -7.641 5.609 3.566 1 91.44 115 THR B CA 1
ATOM 2376 C C . THR B 1 115 ? -7.766 6.301 4.922 1 91.44 115 THR B C 1
ATOM 2378 O O . THR B 1 115 ? -7.129 7.328 5.16 1 91.44 115 THR B O 1
ATOM 2381 N N . ILE B 1 116 ? -8.516 5.703 5.777 1 91 116 ILE B N 1
ATOM 2382 C CA . ILE B 1 116 ? -8.742 6.309 7.086 1 91 116 ILE B CA 1
ATOM 2383 C C . ILE B 1 116 ? -7.453 6.289 7.898 1 91 116 ILE B C 1
ATOM 2385 O O . ILE B 1 116 ? -7.133 7.258 8.594 1 91 116 ILE B O 1
ATOM 2389 N N . SER B 1 117 ? -6.688 5.227 7.781 1 90.69 117 SER B N 1
ATOM 2390 C CA . SER B 1 117 ? -5.43 5.117 8.516 1 90.69 117 SER B CA 1
ATOM 2391 C C . SER B 1 117 ? -4.41 6.137 8.023 1 90.69 117 SER B C 1
ATOM 2393 O O . SER B 1 117 ? -3.723 6.773 8.82 1 90.69 117 SER B O 1
ATOM 2395 N N . SER B 1 118 ? -4.34 6.301 6.77 1 89.69 118 SER B N 1
ATOM 2396 C CA . SER B 1 118 ? -3.402 7.262 6.199 1 89.69 118 SER B CA 1
ATOM 2397 C C . SER B 1 118 ? -3.803 8.695 6.539 1 89.69 118 SER B C 1
ATOM 2399 O O . SER B 1 118 ? -2.945 9.539 6.816 1 89.69 118 SER B O 1
ATOM 2401 N N . THR B 1 119 ? -5.066 8.953 6.473 1 88.69 119 THR B N 1
ATOM 2402 C CA . THR B 1 119 ? -5.559 10.281 6.812 1 88.69 119 THR B CA 1
ATOM 2403 C C . THR B 1 119 ? -5.293 10.602 8.281 1 88.69 119 THR B C 1
ATOM 2405 O O . THR B 1 119 ? -4.887 11.711 8.625 1 88.69 119 THR B O 1
ATOM 2408 N N . LEU B 1 120 ? -5.512 9.633 9.086 1 88.19 120 LEU B N 1
ATOM 2409 C CA . LEU B 1 120 ? -5.309 9.828 10.516 1 88.19 120 LEU B CA 1
ATOM 2410 C C . LEU B 1 120 ? -3.834 10.07 10.828 1 88.19 120 LEU B C 1
ATOM 2412 O O . LEU B 1 120 ? -3.502 10.898 11.68 1 88.19 120 LEU B O 1
ATOM 2416 N N . LEU B 1 121 ? -2.996 9.352 10.18 1 88.75 121 LEU B N 1
ATOM 2417 C CA . LEU B 1 121 ? -1.559 9.523 10.359 1 88.75 121 LEU B CA 1
ATOM 2418 C C . LEU B 1 121 ? -1.125 10.93 9.977 1 88.75 121 LEU B C 1
ATOM 2420 O O . LEU B 1 121 ? -0.319 11.555 10.672 1 88.75 121 LEU B O 1
ATOM 2424 N N . GLY B 1 122 ? -1.651 11.445 8.938 1 85.25 122 GLY B N 1
ATOM 2425 C CA . GLY B 1 122 ? -1.338 12.797 8.5 1 85.25 122 GLY B CA 1
ATOM 2426 C C . GLY B 1 122 ? -1.856 13.859 9.445 1 85.25 122 GLY B C 1
ATOM 2427 O O . GLY B 1 122 ? -1.189 14.875 9.672 1 85.25 122 GLY B O 1
ATOM 2428 N N . MET B 1 123 ? -2.984 13.594 9.984 1 84.75 123 MET B N 1
ATOM 2429 C CA . MET B 1 123 ? -3.604 14.578 10.867 1 84.75 123 MET B CA 1
ATOM 2430 C C . MET B 1 123 ? -2.941 14.57 12.242 1 84.75 123 MET B C 1
ATOM 2432 O O . MET B 1 123 ? -2.803 15.625 12.867 1 84.75 123 MET B O 1
ATOM 2436 N N . LEU B 1 124 ? -2.539 13.422 12.672 1 84.19 124 LEU B N 1
ATOM 2437 C CA . LEU B 1 124 ? -1.99 13.289 14.016 1 84.19 124 LEU B CA 1
ATOM 2438 C C . LEU B 1 124 ? -0.524 13.711 14.047 1 84.19 124 LEU B C 1
ATOM 2440 O O . LEU B 1 124 ? -0.041 14.211 15.062 1 84.19 124 LEU B O 1
ATOM 2444 N N . PHE B 1 125 ? 0.173 13.547 12.961 1 86.88 125 PHE B N 1
ATOM 2445 C CA . PHE B 1 125 ? 1.606 13.812 12.945 1 86.88 125 PHE B CA 1
ATOM 2446 C C . PHE B 1 125 ? 1.953 14.836 11.867 1 86.88 125 PHE B C 1
ATOM 2448 O O . PHE B 1 125 ? 2.867 14.609 11.07 1 86.88 125 PHE B O 1
ATOM 2455 N N . VAL B 1 126 ? 1.346 15.992 12.055 1 80.25 126 VAL B N 1
ATOM 2456 C CA . VAL B 1 126 ? 1.509 17.062 11.07 1 80.25 126 VAL B CA 1
ATOM 2457 C C . VAL B 1 126 ? 2.949 17.562 11.094 1 80.25 126 VAL B C 1
ATOM 2459 O O . VAL B 1 126 ? 3.516 17.891 10.047 1 80.25 126 VAL B O 1
ATOM 2462 N N . CYS B 1 127 ? 3.619 17.469 12.25 1 79.06 127 CYS B N 1
ATOM 2463 C CA . CYS B 1 127 ? 4.961 18.016 12.383 1 79.06 127 CYS B CA 1
ATOM 2464 C C . CYS B 1 127 ? 6.023 16.953 12.164 1 79.06 127 CYS B C 1
ATOM 2466 O O . CYS B 1 127 ? 7.195 17.266 11.961 1 79.06 127 CYS B O 1
ATOM 2468 N N . GLN B 1 128 ? 5.59 15.703 12.18 1 85.88 128 GLN B N 1
ATOM 2469 C CA . GLN B 1 128 ? 6.516 14.586 12 1 85.88 128 GLN B CA 1
ATOM 2470 C C . GLN B 1 128 ? 5.953 13.555 11.023 1 85.88 128 GLN B C 1
ATOM 2472 O O . GLN B 1 128 ? 5.918 12.359 11.328 1 85.88 128 GLN B O 1
ATOM 2477 N N . GLN B 1 129 ? 5.66 14.078 9.836 1 83.62 129 GLN B N 1
ATOM 2478 C CA . GLN B 1 129 ? 5.023 13.219 8.852 1 83.62 129 GLN B CA 1
ATOM 2479 C C . GLN B 1 129 ? 6.012 12.188 8.297 1 83.62 129 GLN B C 1
ATOM 2481 O O . GLN B 1 129 ? 5.633 11.055 7.992 1 83.62 129 GLN B O 1
ATOM 2486 N N . GLU B 1 130 ? 7.297 12.531 8.289 1 83.19 130 GLU B N 1
ATOM 2487 C CA . GLU B 1 130 ? 8.328 11.656 7.738 1 83.19 130 GLU B CA 1
ATOM 2488 C C . GLU B 1 130 ? 8.469 10.383 8.57 1 83.19 130 GLU B C 1
ATOM 2490 O O . GLU B 1 130 ? 8.477 9.281 8.031 1 83.19 130 GLU B O 1
ATOM 2495 N N . ALA B 1 131 ? 8.516 10.625 9.836 1 84.06 131 ALA B N 1
ATOM 2496 C CA . ALA B 1 131 ? 8.648 9.484 10.742 1 84.06 131 ALA B CA 1
ATOM 2497 C C . ALA B 1 131 ? 7.352 8.672 10.797 1 84.06 131 ALA B C 1
ATOM 2499 O O . ALA B 1 131 ? 7.387 7.445 10.867 1 84.06 131 ALA B O 1
ATOM 2500 N N . ALA B 1 132 ? 6.219 9.383 10.688 1 87.75 132 ALA B N 1
ATOM 2501 C CA . ALA B 1 132 ? 4.922 8.719 10.781 1 87.75 132 ALA B CA 1
ATOM 2502 C C . ALA B 1 132 ? 4.684 7.805 9.586 1 87.75 132 ALA B C 1
ATOM 2504 O O . ALA B 1 132 ? 4.293 6.648 9.75 1 87.75 132 ALA B O 1
ATOM 2505 N N . PHE B 1 133 ? 5.035 8.266 8.43 1 87.75 133 PHE B N 1
ATOM 2506 C CA . PHE B 1 133 ? 4.777 7.477 7.23 1 87.75 133 PHE B CA 1
ATOM 2507 C C . PHE B 1 133 ? 5.863 6.43 7.031 1 87.75 133 PHE B C 1
ATOM 2509 O O . PHE B 1 133 ? 5.633 5.402 6.391 1 87.75 133 PHE B O 1
ATOM 2516 N N . GLY B 1 134 ? 7.047 6.711 7.586 1 87.44 134 GLY B N 1
ATOM 2517 C CA . GLY B 1 134 ? 8.039 5.656 7.66 1 87.44 134 GLY B CA 1
ATOM 2518 C C . GLY B 1 134 ? 7.59 4.469 8.492 1 87.44 134 GLY B C 1
ATOM 2519 O O . GLY B 1 134 ? 7.809 3.316 8.109 1 87.44 134 GLY B O 1
ATOM 2520 N N . ASN B 1 135 ? 6.902 4.785 9.516 1 87.25 135 ASN B N 1
ATOM 2521 C CA . ASN B 1 135 ? 6.352 3.74 10.375 1 87.25 135 ASN B CA 1
ATOM 2522 C C . ASN B 1 135 ? 5.211 2.994 9.688 1 87.25 135 ASN B C 1
ATOM 2524 O O . ASN B 1 135 ? 5.078 1.778 9.844 1 87.25 135 ASN B O 1
ATOM 2528 N N . LEU B 1 136 ? 4.422 3.725 8.922 1 88.81 136 LEU B N 1
ATOM 2529 C CA . LEU B 1 136 ? 3.332 3.102 8.18 1 88.81 136 LEU B CA 1
ATOM 2530 C C . LEU B 1 136 ? 3.859 2.004 7.262 1 88.81 136 LEU B C 1
ATOM 2532 O O . LEU B 1 136 ? 3.398 0.862 7.324 1 88.81 136 LEU B O 1
ATOM 2536 N N . CYS B 1 137 ? 4.84 2.316 6.512 1 88.75 137 CYS B N 1
ATOM 2537 C CA . CYS B 1 137 ? 5.387 1.373 5.547 1 88.75 137 CYS B CA 1
ATOM 2538 C C . CYS B 1 137 ? 6.141 0.248 6.246 1 88.75 137 CYS B C 1
ATOM 2540 O O . CYS B 1 137 ? 6.113 -0.897 5.793 1 88.75 137 CYS B O 1
ATOM 2542 N N . PHE B 1 138 ? 6.719 0.59 7.395 1 89.69 138 PHE B N 1
ATOM 2543 C CA . PHE B 1 138 ? 7.473 -0.4 8.156 1 89.69 138 PHE B CA 1
ATOM 2544 C C . PHE B 1 138 ? 6.543 -1.477 8.711 1 89.69 138 PHE B C 1
ATOM 2546 O O . PHE B 1 138 ? 6.758 -2.668 8.469 1 89.69 138 PHE B O 1
ATOM 2553 N N . TRP B 1 139 ? 5.559 -1.029 9.383 1 89.75 139 TRP B N 1
ATOM 2554 C CA . TRP B 1 139 ? 4.648 -1.973 10.023 1 89.75 139 TRP B CA 1
ATOM 2555 C C . TRP B 1 139 ? 3.807 -2.705 8.984 1 89.75 139 TRP B C 1
ATOM 2557 O O . TRP B 1 139 ? 3.49 -3.885 9.148 1 89.75 139 TRP B O 1
ATOM 2567 N N . GLN B 1 140 ? 3.432 -1.987 7.938 1 89.62 140 GLN B N 1
ATOM 2568 C CA . GLN B 1 140 ? 2.715 -2.637 6.844 1 89.62 140 GLN B CA 1
ATOM 2569 C C . GLN B 1 140 ? 3.549 -3.76 6.23 1 89.62 140 GLN B C 1
ATOM 2571 O O . GLN B 1 140 ? 3.037 -4.852 5.98 1 89.62 140 GLN B O 1
ATOM 2576 N N . SER B 1 141 ? 4.867 -3.469 6.008 1 90.19 141 SER B N 1
ATOM 2577 C CA . SER B 1 141 ? 5.754 -4.473 5.426 1 90.19 141 SER B CA 1
ATOM 2578 C C . SER B 1 141 ? 6 -5.621 6.398 1 90.19 141 SER B C 1
ATOM 2580 O O . SER B 1 141 ? 6.137 -6.773 5.984 1 90.19 141 SER B O 1
ATOM 2582 N N . LEU B 1 142 ? 6.062 -5.289 7.594 1 90.25 142 LEU B N 1
ATOM 2583 C CA . LEU B 1 142 ? 6.25 -6.324 8.602 1 90.25 142 LEU B CA 1
ATOM 2584 C C . LEU B 1 142 ? 5.051 -7.266 8.641 1 90.25 142 LEU B C 1
ATOM 2586 O O . LEU B 1 142 ? 5.219 -8.484 8.773 1 90.25 142 LEU B O 1
ATOM 2590 N N . GLY B 1 143 ? 3.895 -6.734 8.586 1 91.25 143 GLY B N 1
ATOM 2591 C CA . GLY B 1 143 ? 2.703 -7.562 8.531 1 91.25 143 GLY B CA 1
ATOM 2592 C C . GLY B 1 143 ? 2.684 -8.5 7.34 1 91.25 143 GLY B C 1
ATOM 2593 O O . GLY B 1 143 ? 2.324 -9.672 7.473 1 91.25 143 GLY B O 1
ATOM 2594 N N . SER B 1 144 ? 3.088 -7.973 6.215 1 88.94 144 SER B N 1
ATOM 2595 C CA . SER B 1 144 ? 3.143 -8.797 5.008 1 88.94 144 SER B CA 1
ATOM 2596 C C . SER B 1 144 ? 4.164 -9.914 5.148 1 88.94 144 SER B C 1
ATOM 2598 O O . SER B 1 144 ? 3.9 -11.055 4.75 1 88.94 144 SER B O 1
ATOM 2600 N N . ALA B 1 145 ? 5.297 -9.562 5.664 1 87.25 145 ALA B N 1
ATOM 2601 C CA . ALA B 1 145 ? 6.348 -10.562 5.844 1 87.25 145 ALA B CA 1
ATOM 2602 C C . ALA B 1 145 ? 5.914 -11.656 6.816 1 87.25 145 ALA B C 1
ATOM 2604 O O . ALA B 1 145 ? 6.246 -12.828 6.633 1 87.25 145 ALA B O 1
ATOM 2605 N N . ALA B 1 146 ? 5.184 -11.281 7.789 1 86.5 146 ALA B N 1
ATOM 2606 C CA . ALA B 1 146 ? 4.742 -12.227 8.812 1 86.5 146 ALA B CA 1
ATOM 2607 C C . ALA B 1 146 ? 3.805 -13.273 8.219 1 86.5 146 ALA B C 1
ATOM 2609 O O . ALA B 1 146 ? 3.971 -14.469 8.461 1 86.5 146 ALA B O 1
ATOM 2610 N N . ILE B 1 147 ? 2.855 -12.867 7.406 1 84.88 147 ILE B N 1
ATOM 2611 C CA . ILE B 1 147 ? 1.893 -13.797 6.828 1 84.88 147 ILE B CA 1
ATOM 2612 C C . ILE B 1 147 ? 2.574 -14.648 5.762 1 84.88 147 ILE B C 1
ATOM 2614 O O . ILE B 1 147 ? 2.266 -15.836 5.613 1 84.88 147 ILE B O 1
ATOM 2618 N N . LEU B 1 148 ? 3.484 -14.047 5.008 1 80.88 148 LEU B N 1
ATOM 2619 C CA . LEU B 1 148 ? 4.227 -14.805 4.008 1 80.88 148 LEU B CA 1
ATOM 2620 C C . LEU B 1 148 ? 5.062 -15.898 4.668 1 80.88 148 LEU B C 1
ATOM 2622 O O . LEU B 1 148 ? 5.137 -17.016 4.16 1 80.88 148 LEU B O 1
ATOM 2626 N N . ALA B 1 149 ? 5.625 -15.523 5.77 1 80.56 149 ALA B N 1
ATOM 2627 C CA . ALA B 1 149 ? 6.43 -16.5 6.508 1 80.56 149 ALA B CA 1
ATOM 2628 C C . ALA B 1 149 ? 5.562 -17.641 7.023 1 80.56 149 ALA B C 1
ATOM 2630 O O . ALA B 1 149 ? 5.996 -18.797 7.047 1 80.56 149 ALA B O 1
ATOM 2631 N N . LEU B 1 150 ? 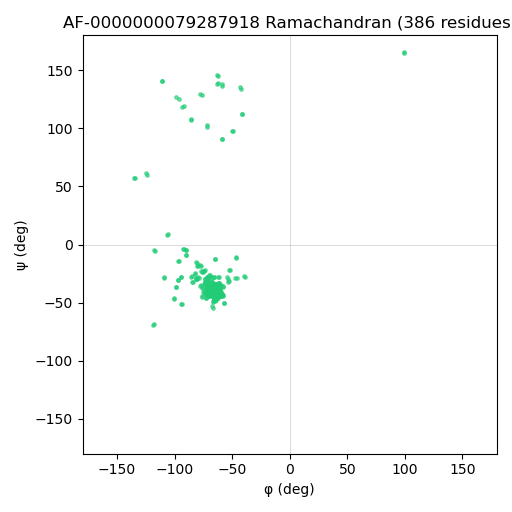4.363 -17.312 7.43 1 76.88 150 LEU B N 1
ATOM 2632 C CA . LEU B 1 150 ? 3.445 -18.312 7.953 1 76.88 150 LEU B CA 1
ATOM 2633 C C . LEU B 1 150 ? 2.945 -19.219 6.836 1 76.88 150 LEU B C 1
ATOM 2635 O O . LEU B 1 150 ? 2.564 -20.375 7.086 1 76.88 150 LEU B O 1
ATOM 2639 N N . GLY B 1 151 ? 2.883 -18.703 5.625 1 69.31 151 GLY B N 1
ATOM 2640 C CA . GLY B 1 151 ? 2.422 -19.469 4.473 1 69.31 151 GLY B CA 1
ATOM 2641 C C . GLY B 1 151 ? 3.488 -20.359 3.889 1 69.31 151 GLY B C 1
ATOM 2642 O O . GLY B 1 151 ? 3.199 -21.203 3.035 1 69.31 151 GLY B O 1
ATOM 2643 N N . ILE B 1 152 ? 4.691 -20.172 4.223 1 65.31 152 ILE B N 1
ATOM 2644 C CA . ILE B 1 152 ? 5.805 -20.938 3.684 1 65.31 152 ILE B CA 1
ATOM 2645 C C . ILE B 1 152 ? 5.711 -22.391 4.168 1 65.31 152 ILE B C 1
ATOM 2647 O O . ILE B 1 152 ? 5.867 -23.328 3.383 1 65.31 152 ILE B O 1
ATOM 2651 N N . PRO B 1 153 ? 5.375 -22.469 5.418 1 62.47 153 PRO B N 1
ATOM 2652 C CA . PRO B 1 153 ? 5.25 -23.875 5.797 1 62.47 153 PRO B CA 1
ATOM 2653 C C . PRO B 1 153 ? 4.012 -24.531 5.199 1 62.47 153 PRO B C 1
ATOM 2655 O O . PRO B 1 153 ? 2.91 -23.984 5.289 1 62.47 153 PRO B O 1
ATOM 2658 N N . GLN B 1 154 ? 4.184 -25.297 4.176 1 59.38 154 GLN B N 1
ATOM 2659 C CA . GLN B 1 154 ? 3.133 -26 3.449 1 59.38 154 GLN B CA 1
ATOM 2660 C C . GLN B 1 154 ? 2.172 -26.703 4.406 1 59.38 154 GLN B C 1
ATOM 2662 O O . GLN B 1 154 ? 1.069 -27.094 4.016 1 59.38 154 GLN B O 1
ATOM 2667 N N . SER B 1 155 ? 2.574 -26.734 5.586 1 61.38 155 SER B N 1
ATOM 2668 C CA . SER B 1 155 ? 1.778 -27.594 6.461 1 61.38 155 SER B CA 1
ATOM 2669 C C . SER B 1 155 ? 0.644 -26.812 7.113 1 61.38 155 SER B C 1
ATOM 2671 O O . SER B 1 155 ? -0.256 -27.406 7.715 1 61.38 155 SER B O 1
ATOM 2673 N N . LEU B 1 156 ? 0.603 -25.594 6.902 1 63.12 156 LEU B N 1
ATOM 2674 C CA . LEU B 1 156 ? -0.466 -24.891 7.598 1 63.12 156 LEU B CA 1
ATOM 2675 C C . LEU B 1 156 ? -1.707 -24.781 6.719 1 63.12 156 LEU B C 1
ATOM 2677 O O . LEU B 1 156 ? -1.614 -24.375 5.555 1 63.12 156 LEU B O 1
ATOM 2681 N N . CYS B 1 157 ? -2.768 -25.422 7.273 1 73.31 157 CYS B N 1
ATOM 2682 C CA . CYS B 1 157 ? -4.066 -25.375 6.605 1 73.31 157 CYS B CA 1
ATOM 2683 C C . CYS B 1 157 ? -4.539 -23.922 6.449 1 73.31 157 CYS B C 1
ATOM 2685 O O . CYS B 1 157 ? -4.254 -23.078 7.293 1 73.31 157 CYS B O 1
ATOM 2687 N N . VAL B 1 158 ? -5.07 -23.562 5.383 1 78.12 158 VAL B N 1
ATOM 2688 C CA . VAL B 1 158 ? -5.578 -22.25 5.031 1 78.12 158 VAL B CA 1
ATOM 2689 C C . VAL B 1 158 ? -6.555 -21.766 6.102 1 78.12 158 VAL B C 1
ATOM 2691 O O . VAL B 1 158 ? -6.629 -20.562 6.391 1 78.12 158 VAL B O 1
ATOM 2694 N N . TYR B 1 159 ? -7.164 -22.641 6.902 1 84.25 159 TYR B N 1
ATOM 2695 C CA . TYR B 1 159 ? -8.141 -22.281 7.926 1 84.25 159 TYR B CA 1
ATOM 2696 C C . TYR B 1 159 ? -7.461 -21.641 9.125 1 84.25 159 TYR B C 1
ATOM 2698 O O . TYR B 1 159 ? -8.008 -20.703 9.727 1 84.25 159 TYR B O 1
ATOM 2706 N N . HIS B 1 160 ? -6.289 -22.109 9.367 1 87.44 160 HIS B N 1
ATOM 2707 C CA . HIS B 1 160 ? -5.559 -21.516 10.484 1 87.44 160 HIS B CA 1
ATOM 2708 C C . HIS B 1 160 ? -5.082 -20.109 10.148 1 87.44 160 HIS B C 1
ATOM 2710 O O . HIS B 1 160 ? -5.113 -19.219 11.008 1 87.44 160 HIS B O 1
ATOM 2716 N N . VAL B 1 161 ? -4.691 -19.953 8.898 1 87.62 161 VAL B N 1
ATOM 2717 C CA . VAL B 1 161 ? -4.203 -18.641 8.477 1 87.62 161 VAL B CA 1
ATOM 2718 C C . VAL B 1 161 ? -5.34 -17.625 8.516 1 87.62 161 VAL B C 1
ATOM 2720 O O . VAL B 1 161 ? -5.16 -16.5 8.984 1 87.62 161 VAL B O 1
ATOM 2723 N N . ILE B 1 162 ? -6.512 -18.016 8.078 1 90.12 162 ILE B N 1
ATOM 2724 C CA . ILE B 1 162 ? -7.668 -17.141 8.062 1 90.12 162 ILE B CA 1
ATOM 2725 C C . ILE B 1 162 ? -8.055 -16.766 9.492 1 90.12 162 ILE B C 1
ATOM 2727 O O . ILE B 1 162 ? -8.406 -15.617 9.773 1 90.12 162 ILE B O 1
ATOM 2731 N N . SER B 1 163 ? -7.953 -17.781 10.391 1 91.62 163 SER B N 1
ATOM 2732 C CA . SER B 1 163 ? -8.289 -17.531 11.789 1 91.62 163 SER B CA 1
ATOM 2733 C C . SER B 1 163 ? -7.328 -16.531 12.422 1 91.62 163 SER B C 1
ATOM 2735 O O . SER B 1 163 ? -7.742 -15.672 13.211 1 91.62 163 SER B O 1
ATOM 2737 N N . ILE B 1 164 ? -6.09 -16.516 12.062 1 90.94 164 ILE B N 1
ATOM 2738 C CA . ILE B 1 164 ? -5.086 -15.594 12.578 1 90.94 164 ILE B CA 1
ATOM 2739 C C . ILE B 1 164 ? -5.352 -14.188 12.039 1 90.94 164 ILE B C 1
ATOM 2741 O O . ILE B 1 164 ? -5.301 -13.211 12.789 1 90.94 164 ILE B O 1
ATOM 2745 N N . VAL B 1 165 ? -5.641 -14.172 10.727 1 92.56 165 VAL B N 1
ATOM 2746 C CA . VAL B 1 165 ? -5.934 -12.883 10.102 1 92.56 165 VAL B CA 1
ATOM 2747 C C . VAL B 1 165 ? -7.164 -12.258 10.758 1 92.56 165 VAL B C 1
ATOM 2749 O O . VAL B 1 165 ? -7.191 -11.047 11.008 1 92.56 165 VAL B O 1
ATOM 2752 N N . MET B 1 166 ? -8.125 -13.062 11.094 1 94.75 166 MET B N 1
ATOM 2753 C CA . MET B 1 166 ? -9.344 -12.586 11.742 1 94.75 166 MET B CA 1
ATOM 2754 C C . MET B 1 166 ? -9.047 -12.039 13.133 1 94.75 166 MET B C 1
ATOM 2756 O O . MET B 1 166 ? -9.57 -11 13.523 1 94.75 166 MET B O 1
ATOM 2760 N N . CYS B 1 167 ? -8.219 -12.734 13.812 1 94.75 167 CYS B N 1
ATOM 2761 C CA . CYS B 1 167 ? -7.848 -12.305 15.156 1 94.75 167 CYS B CA 1
ATOM 2762 C C . CYS B 1 167 ? -7.129 -10.961 15.117 1 94.75 167 CYS B C 1
ATOM 2764 O O . CYS B 1 167 ? -7.422 -10.07 15.922 1 94.75 167 CYS B O 1
ATOM 2766 N N . ILE B 1 168 ? -6.242 -10.766 14.195 1 94 168 ILE B N 1
ATOM 2767 C CA . ILE B 1 168 ? -5.484 -9.531 14.055 1 94 168 ILE B CA 1
ATOM 2768 C C . ILE B 1 168 ? -6.43 -8.391 13.672 1 94 168 ILE B C 1
ATOM 2770 O O . ILE B 1 168 ? -6.285 -7.266 14.156 1 94 168 ILE B O 1
ATOM 2774 N N . LEU B 1 169 ? -7.387 -8.695 12.836 1 94.69 169 LEU B N 1
ATOM 2775 C CA . LEU B 1 169 ? -8.359 -7.691 12.414 1 94.69 169 LEU B CA 1
ATOM 2776 C C . LEU B 1 169 ? -9.195 -7.219 13.594 1 94.69 169 LEU B C 1
ATOM 2778 O O . LEU B 1 169 ? -9.367 -6.012 13.805 1 94.69 169 LEU B O 1
ATOM 2782 N N . VAL B 1 170 ? -9.688 -8.141 14.359 1 95.56 170 VAL B N 1
ATOM 2783 C CA . VAL B 1 170 ? -10.523 -7.805 15.508 1 95.56 170 VAL B CA 1
ATOM 2784 C C . VAL B 1 170 ? -9.719 -6.992 16.516 1 95.56 170 VAL B C 1
ATOM 2786 O O . VAL B 1 170 ? -10.211 -6.008 17.062 1 95.56 170 VAL B O 1
ATOM 2789 N N . PHE B 1 171 ? -8.516 -7.43 16.688 1 95.12 171 PHE B N 1
ATOM 2790 C CA . PHE B 1 171 ? -7.621 -6.707 17.578 1 95.12 171 PHE B CA 1
ATOM 2791 C C . PHE B 1 171 ? -7.383 -5.289 17.094 1 95.12 171 PHE B C 1
ATOM 2793 O O . PHE B 1 171 ? -7.422 -4.336 17.875 1 95.12 171 PHE B O 1
ATOM 2800 N N . SER B 1 172 ? -7.145 -5.133 15.82 1 94.19 172 SER B N 1
ATOM 2801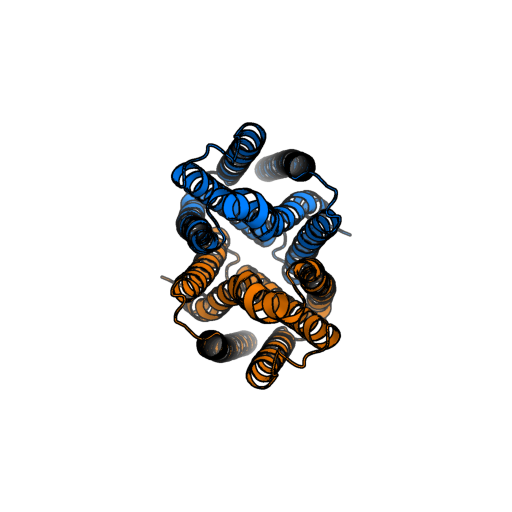 C CA . SER B 1 172 ? -6.902 -3.83 15.219 1 94.19 172 SER B CA 1
ATOM 2802 C C . SER B 1 172 ? -8.133 -2.932 15.32 1 94.19 172 SER B C 1
ATOM 2804 O O . SER B 1 172 ? -8.016 -1.742 15.625 1 94.19 172 SER B O 1
ATOM 2806 N N . LEU B 1 173 ? -9.289 -3.473 15.133 1 93.62 173 LEU B N 1
ATOM 2807 C CA . LEU B 1 173 ? -10.531 -2.709 15.234 1 93.62 173 LEU B CA 1
ATOM 2808 C C . LEU B 1 173 ? -10.75 -2.223 16.656 1 93.62 173 LEU B C 1
ATOM 2810 O O . LEU B 1 173 ? -11.156 -1.079 16.875 1 93.62 173 LEU B O 1
ATOM 2814 N N . GLY B 1 174 ? -10.461 -3.051 17.578 1 93.75 174 GLY B N 1
ATOM 2815 C CA . GLY B 1 174 ? -10.609 -2.674 18.969 1 93.75 174 GLY B CA 1
ATOM 2816 C C . GLY B 1 174 ? -9.703 -1.524 19.375 1 93.75 174 GLY B C 1
ATOM 2817 O O . GLY B 1 174 ? -10.148 -0.576 20.031 1 93.75 174 GLY B O 1
ATOM 2818 N N . ILE B 1 175 ? -8.508 -1.584 19 1 93.31 175 ILE B N 1
ATOM 2819 C CA . ILE B 1 175 ? -7.527 -0.563 19.359 1 93.31 175 ILE B CA 1
ATOM 2820 C C . ILE B 1 175 ? -7.867 0.75 18.656 1 93.31 175 ILE B C 1
ATOM 2822 O O . ILE B 1 175 ? -7.715 1.828 19.234 1 93.31 175 ILE B O 1
ATOM 2826 N N . TYR B 1 176 ? -8.242 0.647 17.484 1 92.69 176 TYR B N 1
ATOM 2827 C CA . TYR B 1 176 ? -8.633 1.848 16.75 1 92.69 176 TYR B CA 1
ATOM 2828 C C . TYR B 1 176 ? -9.82 2.529 17.422 1 92.69 176 TYR B C 1
ATOM 2830 O O . TYR B 1 176 ? -9.883 3.76 17.484 1 92.69 176 TYR B O 1
ATOM 2838 N N . CYS B 1 177 ? -10.789 1.747 17.859 1 90.31 177 CYS B N 1
ATOM 2839 C CA . CYS B 1 177 ? -11.938 2.305 18.562 1 90.31 177 CYS B CA 1
ATOM 2840 C C . CYS B 1 177 ? -11.5 3.037 19.828 1 90.31 177 CYS B C 1
ATOM 2842 O O . CYS B 1 177 ? -12.023 4.105 20.141 1 90.31 177 CYS B O 1
ATOM 2844 N N . LEU B 1 178 ? -10.602 2.498 20.5 1 91.06 178 LEU B N 1
ATOM 2845 C CA . LEU B 1 178 ? -10.078 3.141 21.688 1 91.06 178 LEU B CA 1
ATOM 2846 C C . LEU B 1 178 ? -9.375 4.449 21.344 1 91.06 178 LEU B C 1
ATOM 2848 O O . LEU B 1 178 ? -9.5 5.434 22.078 1 91.06 178 LEU B O 1
ATOM 2852 N N . LEU B 1 179 ? -8.641 4.414 20.25 1 90.44 179 LEU B N 1
ATOM 2853 C CA . LEU B 1 179 ? -7.938 5.613 19.797 1 90.44 179 LEU B CA 1
ATOM 2854 C C . LEU B 1 179 ? -8.922 6.723 19.453 1 90.44 179 LEU B C 1
ATOM 2856 O O . LEU B 1 179 ? -8.727 7.875 19.844 1 90.44 179 LEU B O 1
ATOM 2860 N N . GLU B 1 180 ? -9.977 6.371 18.766 1 87.94 180 GLU B N 1
ATOM 2861 C CA . GLU B 1 180 ? -10.969 7.359 18.359 1 87.94 180 GLU B CA 1
ATOM 2862 C C . GLU B 1 180 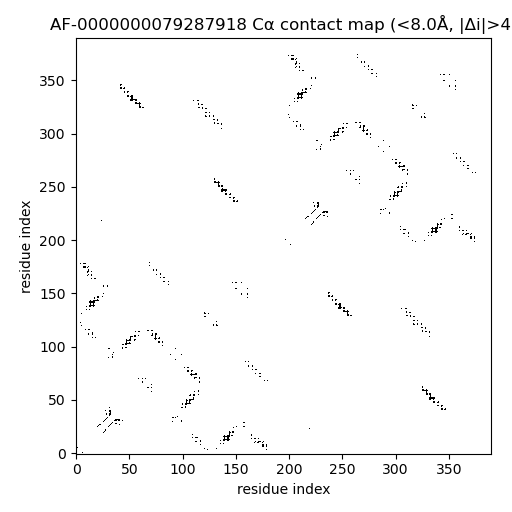? -11.719 7.922 19.578 1 87.94 180 GLU B C 1
ATOM 2864 O O . GLU B 1 180 ? -12.047 9.109 19.609 1 87.94 180 GLU B O 1
ATOM 2869 N N . LEU B 1 181 ? -11.984 7.145 20.562 1 87.06 181 LEU B N 1
ATOM 2870 C CA . LEU B 1 181 ? -12.633 7.602 21.781 1 87.06 181 LEU B CA 1
ATOM 2871 C C . LEU B 1 181 ? -11.734 8.57 22.547 1 87.06 181 LEU B C 1
ATOM 2873 O O . LEU B 1 181 ? -12.219 9.555 23.109 1 87.06 181 LEU B O 1
ATOM 2877 N N . GLN B 1 182 ? -10.492 8.258 22.562 1 88.62 182 GLN B N 1
ATOM 2878 C CA . GLN B 1 182 ? -9.555 9.148 23.219 1 88.62 182 GLN B CA 1
ATOM 2879 C C . GLN B 1 182 ? -9.461 10.492 22.5 1 88.62 182 GLN B C 1
ATOM 2881 O O . GLN B 1 182 ? -9.375 11.539 23.141 1 88.62 182 GLN B O 1
ATOM 2886 N N . LEU B 1 183 ? -9.445 10.422 21.219 1 85.69 183 LEU B N 1
ATOM 2887 C CA . LEU B 1 183 ? -9.375 11.656 20.438 1 85.69 183 LEU B CA 1
ATOM 2888 C C . LEU B 1 183 ? -10.641 12.492 20.609 1 85.69 183 LEU B C 1
ATOM 2890 O O . LEU B 1 183 ? -10.57 13.719 20.703 1 85.69 183 LEU B O 1
ATOM 2894 N N . LYS B 1 184 ? -11.797 11.898 20.672 1 84.12 184 LYS B N 1
ATOM 2895 C CA . LYS B 1 184 ? -13.062 12.594 20.891 1 84.12 184 LYS B CA 1
ATOM 2896 C C . LYS B 1 184 ? -13.094 13.234 22.281 1 84.12 184 LYS B C 1
ATOM 2898 O O . LYS B 1 184 ? -13.602 14.344 22.438 1 84.12 184 LYS B O 1
ATOM 2903 N N . ARG B 1 185 ? -12.523 12.57 23.172 1 84 185 ARG B N 1
ATOM 2904 C CA . ARG B 1 185 ? -12.484 13.086 24.531 1 84 185 ARG B CA 1
ATOM 2905 C C . ARG B 1 185 ? -11.586 14.312 24.625 1 84 185 ARG B C 1
ATOM 2907 O O . ARG B 1 185 ? -11.906 15.273 25.328 1 84 185 ARG B O 1
ATOM 2914 N N . GLU B 1 186 ? -10.469 14.188 23.969 1 83.62 186 GLU B N 1
ATOM 2915 C CA . GLU B 1 186 ? -9.539 15.32 23.984 1 83.62 186 GLU B CA 1
ATOM 2916 C C . GLU B 1 186 ? -10.141 16.531 23.281 1 83.62 186 GLU B C 1
ATOM 2918 O O . GLU B 1 186 ? -9.938 17.672 23.703 1 83.62 186 GLU B O 1
ATOM 2923 N N . ARG B 1 187 ? -10.828 16.281 22.188 1 77.19 187 ARG B N 1
ATOM 2924 C CA . ARG B 1 187 ? -11.469 17.375 21.453 1 77.19 187 ARG B CA 1
ATOM 2925 C C . ARG B 1 187 ? -12.562 18.016 22.297 1 77.19 187 ARG B C 1
ATOM 2927 O O . ARG B 1 187 ? -12.719 19.25 22.281 1 77.19 187 ARG B O 1
ATOM 2934 N N . THR B 1 188 ? -13.297 17.281 23.047 1 76.56 188 THR B N 1
ATOM 2935 C CA . THR B 1 188 ? -14.352 17.797 23.906 1 76.56 188 THR B CA 1
ATOM 2936 C C . THR B 1 188 ? -13.758 18.531 25.094 1 76.56 188 THR B C 1
ATOM 2938 O O . THR B 1 188 ? -14.328 19.531 25.562 1 76.56 188 THR B O 1
ATOM 2941 N N . ARG B 1 189 ? -12.648 18.062 25.5 1 71.75 189 ARG B N 1
ATOM 2942 C CA . ARG B 1 189 ? -11.992 18.703 26.641 1 71.75 189 ARG B CA 1
ATOM 2943 C C . ARG B 1 189 ? -11.453 20.078 26.25 1 71.75 189 ARG B C 1
ATOM 2945 O O . ARG B 1 189 ? -11.523 21.031 27.031 1 71.75 189 ARG B O 1
ATOM 2952 N N . CYS B 1 190 ? -10.797 20.109 25.031 1 67.06 190 CYS B N 1
ATOM 2953 C CA . CYS B 1 190 ? -10.273 21.375 24.547 1 67.06 190 CYS B CA 1
ATOM 2954 C C . CYS B 1 190 ? -11.398 22.375 24.297 1 67.06 190 CYS B C 1
ATOM 2956 O O . CYS B 1 190 ? -11.219 23.578 24.469 1 67.06 190 CYS B O 1
ATOM 2958 N N . GLU B 1 191 ? -12.414 21.859 23.75 1 63.62 191 GLU B N 1
ATOM 2959 C CA . GLU B 1 191 ? -13.562 22.734 23.547 1 63.62 191 GLU B CA 1
ATOM 2960 C C . GLU B 1 191 ? -14.164 23.188 24.875 1 63.62 191 GLU B C 1
ATOM 2962 O O . GLU B 1 191 ? -14.695 24.297 24.969 1 63.62 191 GLU B O 1
ATOM 2967 N N . LYS B 1 192 ? -14.102 22.516 25.953 1 59 192 LYS B N 1
ATOM 2968 C CA . LYS B 1 192 ? -14.656 22.906 27.234 1 59 192 LYS B CA 1
ATOM 2969 C C . LYS B 1 192 ? -13.695 23.812 28.016 1 59 192 LYS B C 1
ATOM 2971 O O . LYS B 1 192 ? -14.031 24.312 29.078 1 59 192 LYS B O 1
ATOM 2976 N N . LYS B 1 193 ? -12.453 23.766 27.844 1 51.09 193 LYS B N 1
ATOM 2977 C CA . LYS B 1 193 ? -11.672 24.734 28.594 1 51.09 193 LYS B CA 1
ATOM 2978 C C . LYS B 1 193 ? -12.086 26.172 28.25 1 51.09 193 LYS B C 1
ATOM 2980 O O . LYS B 1 193 ? -11.938 26.609 27.109 1 51.09 193 LYS B O 1
ATOM 2985 N N . PRO B 1 194 ? -13.016 26.625 29.016 1 47.38 194 PRO B N 1
ATOM 2986 C CA . PRO B 1 194 ? -13.43 28.031 28.922 1 47.38 194 PRO B CA 1
ATOM 2987 C C . PRO B 1 194 ? -12.242 28.984 28.781 1 47.38 194 PRO B C 1
ATOM 2989 O O . PRO B 1 194 ? -11.156 28.703 29.297 1 47.38 194 PRO B O 1
ATOM 2992 N N . GLU B 1 195 ? -12.25 30.016 27.828 1 36.09 195 GLU B N 1
ATOM 2993 C CA . GLU B 1 195 ? -11.539 31.203 28.281 1 36.09 195 GLU B CA 1
ATOM 2994 C C . GLU B 1 195 ? -11.797 31.484 29.766 1 36.09 195 GLU B C 1
ATOM 2996 O O . GLU B 1 195 ? -12.93 31.375 30.234 1 36.09 195 GLU B O 1
#

Nearest PDB structures (foldseek):
  8ufe-assembly1_A  TM=6.925E-01  e=1.421E-02  Mycolicibacterium smegmatis
  6ob7-assembly1_A  TM=7.147E-01  e=2.077E-02  Homo sapiens
  6gv1-assembly1_A  TM=7.157E-01  e=7.839E-02  Escherichia coli K-12
  6oop-assembly1_A  TM=6.321E-01  e=8.619E-02  Escherichia coli
  7yr5-assembly1_A  TM=7.668E-01  e=3.932E-01  Homo sapiens

Radius of gyration: 20.7 Å; Cα contacts (8 Å, |Δi|>4): 524; chains: 2; bounding box: 40×70×54 Å

Sequence (390 aa):
MTNPRMAMLIPTLLYLGVDVMFMGGHFTKFFVGCTRGIEVVGYVMMGSSVSSCISSFLIGRLMKCVSRFALFIIGGATYLLVLVFMLVWDPDQGRLWHLVLMAVAVGFARASIATISSTLLGMLFVCQQEAAFGNLCFWQSLGSAAILALGIPQSLCVYHVISIVMCILVFSLGIYCLLELQLKRERTRCEKKPEMTNPRMAMLIPTLLYLGVDVMFMGGHFTKFFVGCTRGIEVVGYVMMGSSVSSCISSFLIGRLMKCVSRFALFIIGGATYLLVLVFMLVWDPDQGRLWHLVLMAVAVGFARASIATISSTLLGMLFVCQQEAAFGNLCFWQSLGSAAILALGIPQSLCVYHVISIVMCILVFSLGIYCLLELQLKRERTRCEKKPE

Foldseek 3Di:
DCPVLLVLLLLLLLLLLLLVLCLVPVCLVPQVCVQPHNVCSVVLLVLLQVLLVVLLVVLVVCVVVDPLLVLLVVLLVLLLVLLVCVLPDDSNPDDPVNSSVSSSSNSNSSSSSVNSSLVVLCVVPVPPSVVSVVSSVVSSNVSNVVLVVVVVPVPDDSNVSSVVSSVSSVVSSVSVVVSVVVVVVVVVVVVPPDD/DCPVLLVLLLLLLLLLLLLVLCLVPLCLVPQVCVQPHNVCSVVLLVLLQVLLVVLLVVLVVCVVVDPLLVLLVVLLVLLLVLLVCVLPDDSNPDDPVNSSVSSSSNSNSSSSSVNSSLVVLCVVPVPPSVVSVVSSVVSSNVSNVVLVVVVPPVPDDSNVSSVVSSVSSVVSSVSVVVSVVVVVVVVVVVVPPDD

InterPro domains:
  IPR036259 MFS transporter superfamily [SSF103473] (2-176)
  IPR051951 UNC-93 regulatory protein [PTHR19444] (1-189)

Secondary structure (DSSP, 8-state):
---HHHHHHHHHHHHHHHHHHIIIIIIIIIIIIHHH-GGGHHHHHHHHHHHHHHHHHHHHHHTTTS-HHHHHHHHHHHHHHHHHHHHHS-GGG--HHHHHHHHHHHHHHHHHHHHHHHHHHHHHTSS-HHHHHHHHHHHHHHHHHHHHHHHSSTTS-HHHHHHHHHHHHHHHHHHHHHHHHHHHHHHHHHHHS--/---HHHHHHHHHHHHHHHHHHIIIIIIIIIIIIHHH-GGGHHHHHHHHHHHHHHHHHHHHHHTTTS-HHHHHHHHHHHHHHHHHHHHHS-GGG--HHHHHHHHHHHHHHHHHHHHHHHHHHHHHTSS-HHHHHHHHHHHHHHHHHHHHHHHSSTTS-HHHHHHHHHHHHHHHHHHHHHHHHHHHHHHHHHHHS--

Solvent-accessible surface area (backbone atoms only — not comparable to full-atom values): 18978 Å² total; per-residue (Å²): 131,80,53,67,69,57,61,43,46,41,46,48,31,21,39,56,12,31,52,53,38,39,53,68,39,54,43,34,51,62,50,32,27,71,53,71,29,67,80,49,35,47,57,35,53,30,42,14,23,48,34,16,18,55,39,11,47,47,48,21,58,41,51,78,81,39,61,64,66,58,49,38,50,52,16,51,50,48,36,49,50,46,54,52,46,58,73,69,50,59,52,89,73,56,56,70,64,60,53,39,51,44,29,28,44,42,15,35,16,48,23,32,46,50,31,51,50,51,22,47,47,34,66,74,25,68,90,44,32,46,50,49,32,8,46,44,46,19,37,18,21,46,23,24,27,52,49,36,57,58,59,57,48,79,78,58,56,68,65,58,54,52,52,49,53,49,51,46,46,53,52,21,51,52,40,41,52,53,48,52,53,51,51,52,48,50,52,52,49,61,68,58,58,66,133,129,82,49,69,68,56,62,44,44,43,47,47,30,22,40,55,11,31,50,53,40,40,54,69,40,54,43,34,51,62,52,31,27,71,54,72,29,66,81,49,34,47,55,33,52,31,42,14,23,48,32,16,19,54,38,9,46,47,46,21,58,39,52,78,79,39,61,64,65,57,48,37,51,53,15,51,50,47,37,51,50,46,53,53,46,58,72,70,50,60,53,90,75,55,56,71,65,62,54,37,50,46,29,28,44,42,16,34,16,48,23,32,47,49,31,52,50,51,22,47,47,33,67,74,25,67,91,43,31,46,50,50,32,8,46,43,46,18,36,18,21,46,22,22,27,52,51,34,57,58,59,58,48,81,77,58,57,70,66,59,55,52,52,49,52,49,51,47,46,53,51,20,53,53,41,43,52,54,49,52,52,51,51,52,49,50,52,53,49,62,68,58,57,69,132